Protein AF-0000000071178986 (afdb_homodimer)

InterPro domains:
  IPR000169 Cysteine peptidase, cysteine active site [PS00139] (168-179)
  IPR000668 Peptidase C1A, papain C-terminal [PF00112] (150-367)
  IPR000668 Peptidase C1A, papain C-terminal [PR00705] (168-183)
  IPR000668 Peptidase C1A, papain C-terminal [PR00705] (315-325)
  IPR000668 Peptidase C1A, papain C-terminal [PR00705] (331-337)
  IPR000668 Peptidase C1A, papain C-terminal [SM00645] (150-368)
  IPR013128 Peptidase C1A [PTHR12411] (39-361)
  IPR013201 Cathepsin propeptide inhibitor domain (I29) [PF08246] (41-101)
  IPR013201 Cathepsin propeptide inhibitor domain (I29) [SM00848] (41-101)
  IPR025660 Cysteine peptidase, histidine active site [PS00639] (313-323)
  IPR025661 Cysteine peptidase, asparagine active site [PS00640] (331-350)
  IPR038765 Papain-like cysteine peptidase superfamily [SSF54001] (36-368)
  IPR039417 Papain-like cysteine endopeptidase [cd02248] (151-367)

Sequence (738 aa):
MRKLSSDMVNLMKRLGFLLQICFASLCSTVPLKLRNLETEFMNFKINFNKSYSTVDEEKLRMEIFKQNLMKIEEHNERYRRNETTFEMAMNHFGDYMHHEYHKHVHGYLGRDLLRNAVGGQPAVMAILNASVMTSEPDAPVFLPPANVKIPDEVDWRVLGAVTPVKHQGRCGACWAFSATGALEGQIFRKTGVLKNISEQNLIDCSGNYGNVGCRGGLMTQAFKYVKDNGGVESESAYPYEGGEKRCRYVRNGSVATDSGYMNIKNEDEEHVKAAVATVGPICSAIDAKYDTFHFYSRGVYHEPRCTNNIDLLNHGVLIVGYGTDPKKGDYWIIKNSWGPRWGDKGYMRIARNRDNHCGTATACSFPLVMRKLSSDMVNLMKRLGFLLQICFASLCSTVPLKLRNLETEFMNFKINFNKSYSTVDEEKLRMEIFKQNLMKIEEHNERYRRNETTFEMAMNHFGDYMHHEYHKHVHGYLGRDLLRNAVGGQPAVMAILNASVMTSEPDAPVFLPPANVKIPDEVDWRVLGAVTPVKHQGRCGACWAFSATGALEGQIFRKTGVLKNISEQNLIDCSGNYGNVGCRGGLMTQAFKYVKDNGGVESESAYPYEGGEKRCRYVRNGSVATDSGYMNIKNEDEEHVKAAVATVGPICSAIDAKYDTFHFYSRGVYHEPRCTNNIDLLNHGVLIVGYGTDPKKGDYWIIKNSWGPRWGDKGYMRIARNRDNHCGTATACSFPLV

Foldseek 3Di:
DPVVPPVVVVVVVVVVVVVVVVVVVVVVVVVVVVVVLVVVVVVQCVVLVDDDDDPVLSVLLSVQLVVLVVVQVVVVVCVVVVNFFFHFADDNCSSPDLVLCQQFAFFAAFLVRLLVVLPPPVQLNCLSCCVVVPPVVAFAADDFDPPDDFDQKDFVVVVPQADAAAALPRFNLLLLVQLQRQQQNQVCVVPVDRFAFESLLLLAPLVSLRGPRSNHDHSQSSLVCQAVVVAGAGCVVPPRDNGYDHRDDDNVRGDGGFNHKHWYDFQDLVSVSSCLRPRFKKKFFFQQSDSCNFGTAAGADADPPADQDSRRGTGIWIFGMKHADPPRGIWTKIAGRRALRHYPGRIHTYDDPPSCGRNGRGTMMHTHD/DPVPPPVVVVVVVVVVVVVVVVVVVVVVVVVVVVVVLVVVLVVQCVVLVDDDDDPVLSVLLSVQLVVLVVVQVVVVVCVVVVNFFFHFADDNCSSPDLVLCQQFAFFAAFLVRLLVVLPPPCQLNCLSCCVVVPVVPPFAADDFDPPDDFDQKDFVVVVPQADAAAALGRFNLLLLVQLQRQQQNQVCVVPVDRFAFESLLLLAPLVSLRGPRSNHDHSQSSLVCQAVVVAGAGCVVPPRDNGYDHRDDDNVRGDGGFNHKHWYDFQDLPSVSSCLRPRFKKKFFFQQSDSCNFGTAAGADADPPADQDSNRTTGIWIFGMKHADPPRGIWTKIAGRRALRHYPGRIYTYDDPPSCGRNGRGTMMHTDD

Organism: Bemisia tabaci (NCBI:txid7038)

Nearest PDB structures (foldseek):
  1cs8-assembly1_A  TM=9.562E-01  e=3.236E-44  Homo sapiens
  8a5b-assembly4_D  TM=9.763E-01  e=1.616E-33  Homo sapiens
  3kse-assembly3_C  TM=9.787E-01  e=1.070E-32  Homo sapiens
  6f06-assembly1_A  TM=9.780E-01  e=1.006E-32  Homo sapiens
  3k24-assembly2_B  TM=9.720E-01  e=7.886E-33  Homo sapiens

Solvent-accessible surface area (backbone atoms only — not comparable to full-atom values): 37090 Å² total; per-residue (Å²): 134,66,84,67,54,64,63,52,54,56,52,50,53,52,51,46,52,50,51,52,52,57,56,53,59,62,58,57,58,49,49,57,56,44,58,50,43,55,52,50,48,51,50,46,26,62,74,58,70,57,83,65,95,41,71,66,52,42,53,51,31,47,51,38,26,51,52,46,50,50,52,34,51,54,49,36,51,37,28,76,68,66,71,44,52,36,37,49,42,87,46,86,62,33,56,47,53,76,71,61,48,55,72,22,47,42,3,25,33,30,69,68,53,33,55,61,68,52,48,91,44,59,65,48,39,42,43,39,35,40,55,64,66,37,65,36,84,55,62,26,47,63,71,63,63,40,79,51,65,77,63,82,57,43,52,34,65,80,72,57,37,54,76,79,60,42,63,40,66,66,19,4,35,27,14,35,52,14,37,37,46,17,44,25,9,39,46,13,72,75,68,72,50,69,58,59,55,23,39,34,52,46,36,27,54,21,45,83,52,55,26,50,25,45,77,9,21,43,38,68,34,47,35,49,36,24,30,76,68,64,26,43,38,28,28,86,82,35,55,75,73,61,63,66,53,78,60,76,85,54,79,90,51,43,73,48,61,34,50,34,50,30,36,41,58,65,61,30,56,66,53,47,49,38,40,41,49,26,65,33,36,27,25,21,29,24,38,62,85,47,69,68,61,76,23,27,29,46,56,37,41,79,60,90,84,44,46,48,52,66,82,63,26,29,27,30,26,24,36,38,28,35,36,68,42,95,85,72,41,38,24,35,30,33,42,44,47,70,20,47,75,33,36,52,60,13,25,46,33,35,38,39,94,55,82,42,39,24,11,47,30,32,54,26,33,39,60,32,82,133,71,82,68,55,64,63,53,53,56,52,51,53,51,50,47,51,50,50,52,52,58,54,54,60,61,57,58,57,50,50,57,57,44,59,50,42,55,53,49,48,52,49,47,27,63,74,58,70,56,83,62,96,42,71,66,52,41,52,50,30,47,51,36,27,52,53,48,50,49,52,34,50,54,48,36,50,37,28,77,66,66,71,45,54,36,37,49,42,88,46,87,62,34,56,48,54,75,72,60,50,55,74,21,48,43,2,26,33,30,68,68,52,33,55,60,68,50,48,94,42,58,66,46,41,44,42,39,34,43,53,62,68,35,64,35,84,54,59,25,49,63,70,62,64,40,80,52,64,77,63,82,56,43,52,34,65,81,71,56,36,53,77,80,60,42,64,39,66,67,19,3,36,26,12,35,53,14,36,38,47,17,43,25,9,41,45,15,73,74,69,71,50,69,56,61,54,23,38,34,52,47,35,26,55,22,46,81,52,54,26,48,24,44,77,9,22,44,38,69,34,46,34,49,36,24,30,75,68,64,26,41,38,28,27,87,82,33,54,74,74,61,62,66,52,80,61,78,86,53,80,90,51,42,73,48,62,34,50,36,50,31,35,39,59,65,61,30,58,66,52,46,50,36,40,39,49,25,65,32,36,28,26,22,28,24,38,62,86,47,69,68,62,75,24,26,30,46,55,38,41,79,60,90,85,45,48,47,52,67,81,63,26,29,28,29,26,24,36,39,28,35,35,68,42,97,84,73,42,37,25,35,30,34,42,44,48,69,22,46,73,32,37,52,62,13,24,47,32,35,39,39,93,56,81,42,40,23,11,48,29,33,54,26,34,38,60,31,80

Secondary structure (DSSP, 8-state):
--TTHHHHHHHHHHHHHHHHHHHHHHHSHHHHHHHHHHHHHHHHHHHTT---SSHHHHHHHHHHHHHHHHHHHHHHHHHHTTSSSEEE---TTTT--HHHHHHHH--B--HHHHHHHS-S-HHHHHHHHHHHTTT-S--PBP-PPTTSPPPS-EEHHHHT--PPP-B-TTS--HHHHHHHHHHHHHHHHHHS----B-HHHHHHH-GGGT--GGG-B-HHHHHHHHHHHT-EEBTTTS---SS-------GGGEEE---EEEE--TT-HHHHHHHHHHT--EEEEE---SHHHHTEEEEEE--TT----GGG--EEEEEEEEEEETTTEEEEEEE-SB-TTSTBTTEEEEE-SSSSGGGTTTS-EEEE-/--TTHHHHHHHHHHHHHHHHHHHHHHHTHHHHHHHHHHHHHHHHHHHTT---SSHHHHHHHHHHHHHHHHHHHHHHHHHHTTSSSEEE---TTTT--HHHHHHHH--B--HHHHHHHS-S-HHHHHHHHHHHTTT-S--PBP-PPTTSPPPS-EEHHHHT--PPP-B-TTS--HHHHHHHHHHHHHHHHHHS----B-HHHHHHH-GGGT--GGG-B-HHHHHHHHHHHT-EEBTTTS---SS-------GGGEEE---EEEE--TT-HHHHHHHHHHT--EEEEE---SHHHHTEEEEEE--TT----GGG--EEEEEEEEEEETTTEEEEEEE-SB-TTSTBTTEEEEE-SSSSGGGTTTS-EEEE-

Radius of gyration: 37.8 Å; Cα contacts (8 Å, |Δi|>4): 1598; chains: 2; bounding box: 69×193×64 Å

Structure (mmCIF, N/CA/C/O backbone):
data_AF-0000000071178986-model_v1
#
loop_
_entity.id
_entity.type
_entity.pdbx_description
1 polymer 'Cathepsin L'
#
loop_
_atom_site.group_PDB
_atom_site.id
_atom_site.type_symbol
_atom_site.label_atom_id
_atom_site.label_alt_id
_atom_site.label_comp_id
_atom_site.label_asym_id
_atom_site.label_entity_id
_atom_site.label_seq_id
_atom_site.pdbx_PDB_ins_code
_atom_site.Cartn_x
_atom_site.Cartn_y
_atom_site.Cartn_z
_atom_site.occupancy
_atom_site.B_iso_or_equiv
_atom_site.auth_seq_id
_atom_site.auth_comp_id
_atom_site.auth_asym_id
_atom_site.auth_atom_id
_atom_site.pdbx_PDB_model_num
ATOM 1 N N . MET A 1 1 ? -39.156 92.375 9.094 1 24.36 1 MET A N 1
ATOM 2 C CA . MET A 1 1 ? -37.781 91.875 8.945 1 24.36 1 MET A CA 1
ATOM 3 C C . MET A 1 1 ? -37.125 91.625 10.305 1 24.36 1 MET A C 1
ATOM 5 O O . MET A 1 1 ? -36.031 91.062 10.383 1 24.36 1 MET A O 1
ATOM 9 N N . ARG A 1 2 ? -37.688 92.25 11.398 1 27.06 2 ARG A N 1
ATOM 10 C CA . ARG A 1 2 ? -37 92.312 12.695 1 27.06 2 ARG A CA 1
ATOM 11 C C . ARG A 1 2 ? -37.281 91 13.508 1 27.06 2 ARG A C 1
ATOM 13 O O . ARG A 1 2 ? -36.594 90.75 14.477 1 27.06 2 ARG A O 1
ATOM 20 N N . LYS A 1 3 ? -38.594 90.688 13.5 1 39.19 3 LYS A N 1
ATOM 21 C CA . LYS A 1 3 ? -39.062 89.75 14.5 1 39.19 3 LYS A CA 1
ATOM 22 C C . LYS A 1 3 ? -38.531 88.312 14.211 1 39.19 3 LYS A C 1
ATOM 24 O O . LYS A 1 3 ? -38.938 87.375 14.859 1 39.19 3 LYS A O 1
ATOM 29 N N . LEU A 1 4 ? -37.844 88.188 13.008 1 37.47 4 LEU A N 1
ATOM 30 C CA . LEU A 1 4 ? -37.281 86.875 12.602 1 37.47 4 LEU A CA 1
ATOM 31 C C . LEU A 1 4 ? -36.031 86.562 13.398 1 37.47 4 LEU A C 1
ATOM 33 O O . LEU A 1 4 ? -35.469 85.438 13.258 1 37.47 4 LEU A O 1
ATOM 37 N N . SER A 1 5 ? -35.469 87.625 14.172 1 44.88 5 SER A N 1
ATOM 38 C CA . SER A 1 5 ? -34.062 87.5 14.602 1 44.88 5 SER A CA 1
ATOM 39 C C . SER A 1 5 ? -33.969 86.688 15.891 1 44.88 5 SER A C 1
ATOM 41 O O . SER A 1 5 ? -33.031 85.938 16.062 1 44.88 5 SER A O 1
ATOM 43 N N . SER A 1 6 ? -34.906 86.938 16.844 1 52.75 6 SER A N 1
ATOM 44 C CA . SER A 1 6 ? -34.656 86.438 18.188 1 52.75 6 SER A CA 1
ATOM 45 C C . SER A 1 6 ? -34.906 84.938 18.281 1 52.75 6 SER A C 1
ATOM 47 O O . SER A 1 6 ? -34.219 84.25 19.047 1 52.75 6 SER A O 1
ATOM 49 N N . ASP A 1 7 ? -35.906 84.5 17.469 1 49.94 7 ASP A N 1
ATOM 50 C CA . ASP A 1 7 ? -36.25 83.062 17.578 1 49.94 7 ASP A CA 1
ATOM 51 C C . ASP A 1 7 ? -35.188 82.188 16.938 1 49.94 7 ASP A C 1
ATOM 53 O O . ASP A 1 7 ? -35 81.062 17.344 1 49.94 7 ASP A O 1
ATOM 57 N N . MET A 1 8 ? -34.375 82.688 15.977 1 52.84 8 MET A N 1
ATOM 58 C CA . MET A 1 8 ? -33.344 81.938 15.328 1 52.84 8 MET A CA 1
ATOM 59 C C . MET A 1 8 ? -32.156 81.75 16.25 1 52.84 8 MET A C 1
ATOM 61 O O . MET A 1 8 ? -31.453 80.688 16.188 1 52.84 8 MET A O 1
ATOM 65 N N . VAL A 1 9 ? -31.938 82.75 17.156 1 58.06 9 VAL A N 1
ATOM 66 C CA . VAL A 1 9 ? -30.766 82.688 18.047 1 58.06 9 VAL A CA 1
ATOM 67 C C . VAL A 1 9 ? -31.047 81.625 19.141 1 58.06 9 VAL A C 1
ATOM 69 O O . VAL A 1 9 ? -30.156 80.875 19.516 1 58.06 9 VAL A O 1
ATOM 72 N N . ASN A 1 10 ? -32.344 81.625 19.609 1 55.09 10 ASN A N 1
ATOM 73 C CA . ASN A 1 10 ? -32.625 80.625 20.656 1 55.09 10 ASN A CA 1
ATOM 74 C C . ASN A 1 10 ? -32.656 79.188 20.094 1 55.09 10 ASN A C 1
ATOM 76 O O . ASN A 1 10 ? -32.375 78.25 20.812 1 55.09 10 ASN A O 1
ATOM 80 N N . LEU A 1 11 ? -33 79 18.766 1 57 11 LEU A N 1
ATOM 81 C CA . LEU A 1 11 ? -32.969 77.688 18.141 1 57 11 LEU A CA 1
ATOM 82 C C . LEU A 1 11 ? -31.547 77.188 17.906 1 57 11 LEU A C 1
ATOM 84 O O . LEU A 1 11 ? -31.219 76.062 18.141 1 57 11 LEU A O 1
ATOM 88 N N . MET A 1 12 ? -30.609 78.188 17.656 1 53.31 12 MET A N 1
ATOM 89 C CA . MET A 1 12 ? -29.219 77.75 17.453 1 53.31 12 MET A CA 1
ATOM 90 C C . MET A 1 12 ? -28.547 77.438 18.781 1 53.31 12 MET A C 1
ATOM 92 O O . MET A 1 12 ? -27.641 76.562 18.828 1 53.31 12 MET A O 1
ATOM 96 N N . LYS A 1 13 ? -28.891 78.062 19.922 1 57.28 13 LYS A N 1
ATOM 97 C CA . LYS A 1 13 ? -28.312 77.75 21.203 1 57.28 13 LYS A CA 1
ATOM 98 C C . LYS A 1 13 ? -28.812 76.375 21.688 1 57.28 13 LYS A C 1
ATOM 100 O O . LYS A 1 13 ? -28.062 75.562 22.25 1 57.28 13 LYS A O 1
ATOM 105 N N . ARG A 1 14 ? -30.109 76.062 21.422 1 54.53 14 ARG A N 1
ATOM 106 C CA . ARG A 1 14 ? -30.609 74.75 21.812 1 54.53 14 ARG A CA 1
ATOM 107 C C . ARG A 1 14 ? -30.031 73.625 20.922 1 54.53 14 ARG A C 1
ATOM 109 O O . ARG A 1 14 ? -29.734 72.562 21.406 1 54.53 14 ARG A O 1
ATOM 116 N N . LEU A 1 15 ? -29.766 74 19.641 1 54.06 15 LEU A N 1
ATOM 117 C CA . LEU A 1 15 ? -29.094 73 18.812 1 54.06 15 LEU A CA 1
ATOM 118 C C . LEU A 1 15 ? -27.641 72.875 19.219 1 54.06 15 LEU A C 1
ATOM 120 O O . LEU A 1 15 ? -27.094 71.75 19.172 1 54.06 15 LEU A O 1
ATOM 124 N N . GLY A 1 16 ? -27.062 74 19.766 1 50.38 16 GLY A N 1
ATOM 125 C CA . GLY A 1 16 ? -25.719 73.812 20.266 1 50.38 16 GLY A CA 1
ATOM 126 C C . GLY A 1 16 ? -25.641 73 21.516 1 50.38 16 GLY A C 1
ATOM 127 O O . GLY A 1 16 ? -24.703 72.188 21.672 1 50.38 16 GLY A O 1
ATOM 128 N N . PHE A 1 17 ? -26.688 73.188 22.375 1 52.31 17 PHE A N 1
ATOM 129 C CA . PHE A 1 17 ? -26.672 72.375 23.578 1 52.31 17 PHE A CA 1
ATOM 130 C C . PHE A 1 17 ? -26.984 70.938 23.234 1 52.31 17 PHE A C 1
ATOM 132 O O . PHE A 1 17 ? -26.406 70 23.844 1 52.31 17 PHE A O 1
ATOM 139 N N . LEU A 1 18 ? -27.859 70.688 22.234 1 48.88 18 LEU A N 1
ATOM 140 C CA . LEU A 1 18 ? -28.125 69.312 21.859 1 48.88 18 LEU A CA 1
ATOM 141 C C . LEU A 1 18 ? -26.906 68.688 21.172 1 48.88 18 LEU A C 1
ATOM 143 O O . LEU A 1 18 ? -26.609 67.5 21.375 1 48.88 18 LEU A O 1
ATOM 147 N N . LEU A 1 19 ? -26.125 69.562 20.438 1 46.47 19 LEU A N 1
ATOM 148 C CA . LEU A 1 19 ? -24.938 68.938 19.828 1 46.47 19 LEU A CA 1
ATOM 149 C C . LEU A 1 19 ? -23.859 68.688 20.875 1 46.47 19 LEU A C 1
ATOM 151 O O . LEU A 1 19 ? -23.094 67.75 20.75 1 46.47 19 LEU A O 1
ATOM 155 N N . GLN A 1 20 ? -23.828 69.562 21.953 1 43.97 20 GLN A N 1
ATOM 156 C CA . GLN A 1 20 ? -22.844 69.25 22.984 1 43.97 20 GLN A CA 1
ATOM 157 C C . GLN A 1 20 ? -23.234 68 23.766 1 43.97 20 GLN A C 1
ATOM 159 O O . GLN A 1 20 ? -22.375 67.25 24.25 1 43.97 20 GLN A O 1
ATOM 164 N N . ILE A 1 21 ? -24.531 67.75 23.953 1 44.25 21 ILE A N 1
ATOM 165 C CA . ILE A 1 21 ? -24.906 66.562 24.688 1 44.25 21 ILE A CA 1
ATOM 166 C C . ILE A 1 21 ? -24.672 65.312 23.797 1 44.25 21 ILE A C 1
ATOM 168 O O . ILE A 1 21 ? -24.219 64.312 24.281 1 44.25 21 ILE A O 1
ATOM 172 N N . CYS A 1 22 ? -24.875 65.438 22.484 1 41.38 22 CYS A N 1
ATOM 173 C CA . CYS A 1 22 ? -24.656 64.25 21.672 1 41.38 22 CYS A CA 1
ATOM 174 C C . CYS A 1 22 ? -23.156 63.969 21.547 1 41.38 22 CYS A C 1
ATOM 176 O O . CYS A 1 22 ? -22.766 62.844 21.203 1 41.38 22 CYS A O 1
ATOM 178 N N . PHE A 1 23 ? -22.297 65 21.594 1 41.91 23 PHE A N 1
ATOM 179 C CA . PHE A 1 23 ? -20.875 64.688 21.5 1 41.91 23 PHE A CA 1
ATOM 180 C C . PHE A 1 23 ? -20.359 64.062 22.812 1 41.91 23 PHE A C 1
ATOM 182 O O . PHE A 1 23 ? -19.359 63.375 22.844 1 41.91 23 PHE A O 1
ATOM 189 N N . ALA A 1 24 ? -20.922 64.438 23.969 1 42.88 24 ALA A N 1
ATOM 190 C CA . ALA A 1 24 ? -20.406 63.875 25.219 1 42.88 24 ALA A CA 1
ATOM 191 C C . ALA A 1 24 ? -20.812 62.406 25.359 1 42.88 24 ALA A C 1
ATOM 193 O O . ALA A 1 24 ? -20.156 61.625 26.062 1 42.88 24 ALA A O 1
ATOM 194 N N . SER A 1 25 ? -21.969 61.969 24.844 1 40.41 25 SER A N 1
ATOM 195 C CA . SER A 1 25 ? -22.344 60.594 25.016 1 40.41 25 SER A CA 1
ATOM 196 C C . SER A 1 25 ? -21.484 59.688 24.141 1 40.41 25 SER A C 1
ATOM 198 O O . SER A 1 25 ? -21.422 58.469 24.359 1 40.41 25 SER A O 1
ATOM 200 N N . LEU A 1 26 ? -21.031 60.125 23.016 1 40.5 26 LEU A N 1
ATOM 201 C CA . LEU A 1 26 ? -20.172 59.25 22.219 1 40.5 26 LEU A CA 1
ATOM 202 C C . LEU A 1 26 ? -18.812 59.094 22.891 1 40.5 26 LEU A C 1
ATOM 204 O O . LEU A 1 26 ? -18.094 58.125 22.625 1 40.5 26 LEU A O 1
ATOM 208 N N . CYS A 1 27 ? -18.328 60.031 23.703 1 39.19 27 CYS A N 1
ATOM 209 C CA . CYS A 1 27 ? -17.016 59.906 24.328 1 39.19 27 CYS A CA 1
ATOM 210 C C . CYS A 1 27 ? -17.031 58.906 25.469 1 39.19 27 CYS A C 1
ATOM 212 O O . CYS A 1 27 ? -15.984 58.469 25.922 1 39.19 27 CYS A O 1
ATOM 214 N N . SER A 1 28 ? -18.109 58.719 26.188 1 41.28 28 SER A N 1
ATOM 215 C CA . SER A 1 28 ? -18.094 57.844 27.359 1 41.28 28 SER A CA 1
ATOM 216 C C . SER A 1 28 ? -18.141 56.375 26.953 1 41.28 28 SER A C 1
ATOM 218 O O . SER A 1 28 ? -17.953 55.5 27.781 1 41.28 28 SER A O 1
ATOM 220 N N . THR A 1 29 ? -18.656 56.031 25.859 1 43.34 29 THR A N 1
ATOM 221 C CA . THR A 1 29 ? -18.719 54.656 25.438 1 43.34 29 THR A CA 1
ATOM 222 C C . THR A 1 29 ? -17.344 54.156 25.016 1 43.34 29 THR A C 1
ATOM 224 O O . THR A 1 29 ? -17.078 52.938 25.047 1 43.34 29 THR A O 1
ATOM 227 N N . VAL A 1 30 ? -16.391 54.969 24.703 1 44 30 VAL A N 1
ATOM 228 C CA . VAL A 1 30 ? -15.016 54.594 24.344 1 44 30 VAL A CA 1
ATOM 229 C C . VAL A 1 30 ? -14.273 54.125 25.594 1 44 30 VAL A C 1
ATOM 231 O O . VAL A 1 30 ? -13.531 53.156 25.547 1 44 30 VAL A O 1
ATOM 234 N N . PRO A 1 31 ? -14.438 54.812 26.641 1 48.78 31 PRO A N 1
ATOM 235 C CA . PRO A 1 31 ? -13.656 54.375 27.812 1 48.78 31 PRO A CA 1
ATOM 236 C C . PRO A 1 31 ? -14.039 53 28.312 1 48.78 31 PRO A C 1
ATOM 238 O O . PRO A 1 31 ? -13.188 52.25 28.797 1 48.78 31 PRO A O 1
ATOM 241 N N . LEU A 1 32 ? -15.273 52.75 28.406 1 44.41 32 LEU A N 1
ATOM 242 C CA . LEU A 1 32 ? -15.703 51.438 28.875 1 44.41 32 LEU A CA 1
ATOM 243 C C . LEU A 1 32 ? -15.203 50.344 27.938 1 44.41 32 LEU A C 1
ATOM 245 O O . LEU A 1 32 ? -14.766 49.281 28.391 1 44.41 32 LEU A O 1
ATOM 249 N N . LYS A 1 33 ? -15.258 50.719 26.719 1 52.81 33 LYS A N 1
ATOM 250 C CA . LYS A 1 33 ? -14.75 49.75 25.734 1 52.81 33 LYS A CA 1
ATOM 251 C C . LYS A 1 33 ? -13.234 49.594 25.844 1 52.81 33 LYS A C 1
ATOM 253 O O . LYS A 1 33 ? -12.711 48.5 25.734 1 52.81 33 LYS A O 1
ATOM 258 N N . LEU A 1 34 ? -12.641 50.656 26.219 1 52.84 34 LEU A N 1
ATOM 259 C CA . LEU A 1 34 ? -11.188 50.625 26.391 1 52.84 34 LEU A CA 1
ATOM 260 C C . LEU A 1 34 ? -10.812 49.906 27.703 1 52.84 34 LEU A C 1
ATOM 262 O O . LEU A 1 34 ? -9.859 49.125 27.734 1 52.84 34 LEU A O 1
ATOM 266 N N . ARG A 1 35 ? -11.422 50.406 28.953 1 59.75 35 ARG A N 1
ATOM 267 C CA . ARG A 1 35 ? -11.188 49.719 30.219 1 59.75 35 ARG A CA 1
ATOM 268 C C . ARG A 1 35 ? -11.414 48.219 30.094 1 59.75 35 ARG A C 1
ATOM 270 O O . ARG A 1 35 ? -10.672 47.438 30.672 1 59.75 35 ARG A O 1
ATOM 277 N N . ASN A 1 36 ? -12.227 47.906 29.328 1 81.94 36 ASN A N 1
ATOM 278 C CA . ASN A 1 36 ? -12.555 46.5 29.078 1 81.94 36 ASN A CA 1
ATOM 279 C C . ASN A 1 36 ? -11.484 45.812 28.234 1 81.94 36 ASN A C 1
ATOM 281 O O . ASN A 1 36 ? -11.094 44.688 28.516 1 81.94 36 ASN A O 1
ATOM 285 N N . LEU A 1 37 ? -10.703 46.656 27.547 1 88.12 37 LEU A N 1
ATOM 286 C CA . LEU A 1 37 ? -9.648 46.094 26.703 1 88.12 37 LEU A CA 1
ATOM 287 C C . LEU A 1 37 ? -8.398 45.781 27.516 1 88.12 37 LEU A C 1
ATOM 289 O O . LEU A 1 37 ? -7.762 44.75 27.328 1 88.12 37 LEU A O 1
ATOM 293 N N . GLU A 1 38 ? -8.055 46.719 28.406 1 91.06 38 GLU A N 1
ATOM 294 C CA . GLU A 1 38 ? -6.891 46.531 29.266 1 91.06 38 GLU A CA 1
ATOM 295 C C . GLU A 1 38 ? -7.059 45.281 30.125 1 91.06 38 GLU A C 1
ATOM 297 O O . GLU A 1 38 ? -6.105 44.5 30.312 1 91.06 38 GLU A O 1
ATOM 302 N N . THR A 1 39 ? -8.188 45.156 30.641 1 92.69 39 THR A N 1
ATOM 303 C CA . THR A 1 39 ? -8.469 44 31.453 1 92.69 39 THR A CA 1
ATOM 304 C C . THR A 1 39 ? -8.391 42.719 30.594 1 92.69 39 THR A C 1
ATOM 306 O O . THR A 1 39 ? -7.848 41.719 31.047 1 92.69 39 THR A O 1
ATOM 309 N N . GLU A 1 40 ? -8.953 42.812 29.484 1 93.81 40 GLU A N 1
ATOM 310 C CA . GLU A 1 40 ? -8.906 41.656 28.578 1 93.81 40 GLU A CA 1
ATOM 311 C C . GLU A 1 40 ? -7.465 41.312 28.188 1 93.81 40 GLU A C 1
ATOM 313 O O . GLU A 1 40 ? -7.102 40.156 28.109 1 93.81 40 GLU A O 1
ATOM 318 N N . PHE A 1 41 ? -6.699 42.344 27.938 1 96.12 41 PHE A N 1
ATOM 319 C CA . PHE A 1 41 ? -5.305 42.125 27.562 1 96.12 41 PHE A CA 1
ATOM 320 C C . PHE A 1 41 ? -4.523 41.531 28.75 1 96.12 41 PHE A C 1
ATOM 322 O O . PHE A 1 41 ? -3.672 40.656 28.562 1 96.12 41 PHE A O 1
ATOM 329 N N . MET A 1 42 ? -4.801 42.031 29.938 1 94.88 42 MET A N 1
ATOM 330 C CA . MET A 1 42 ? -4.164 41.469 31.141 1 94.88 42 MET A CA 1
ATOM 331 C C . MET A 1 42 ? -4.52 40 31.297 1 94.88 42 MET A C 1
ATOM 333 O O . MET A 1 42 ? -3.662 39.188 31.641 1 94.88 42 MET A O 1
ATOM 337 N N . ASN A 1 43 ? -5.742 39.688 31.125 1 95 43 ASN A N 1
ATOM 338 C CA . ASN A 1 43 ? -6.168 38.281 31.188 1 95 43 ASN A CA 1
ATOM 339 C C . ASN A 1 43 ? -5.469 37.438 30.125 1 95 43 ASN A C 1
ATOM 341 O O . ASN A 1 43 ? -5.098 36.312 30.375 1 95 43 ASN A O 1
ATOM 345 N N . PHE A 1 44 ? -5.387 38 28.969 1 96.31 44 PHE A N 1
ATOM 346 C CA . PHE A 1 44 ? -4.672 37.344 27.875 1 96.31 44 PHE A CA 1
ATOM 347 C C . PHE A 1 44 ? -3.234 37.031 28.281 1 96.31 44 PHE A C 1
ATOM 349 O O . PHE A 1 44 ? -2.752 35.938 28.062 1 96.31 44 PHE A O 1
ATOM 356 N N . LYS A 1 45 ? -2.529 37.969 28.812 1 96.38 45 LYS A N 1
ATOM 357 C CA . LYS A 1 45 ? -1.144 37.812 29.25 1 96.38 45 LYS A CA 1
ATOM 358 C C . LYS A 1 45 ? -1.026 36.688 30.281 1 96.38 45 LYS A C 1
ATOM 360 O O . LYS A 1 45 ? -0.106 35.875 30.219 1 96.38 45 LYS A O 1
ATOM 365 N N . ILE A 1 46 ? -1.963 36.688 31.156 1 95.31 46 ILE A N 1
ATOM 366 C CA . ILE A 1 46 ? -1.95 35.688 32.219 1 95.31 46 ILE A CA 1
ATOM 367 C C . ILE A 1 46 ? -2.254 34.312 31.641 1 95.31 46 ILE A C 1
ATOM 369 O O . ILE A 1 46 ? -1.539 33.344 31.906 1 95.31 46 ILE A O 1
ATOM 373 N N . ASN A 1 47 ? -3.262 34.281 30.844 1 94.5 47 ASN A N 1
ATOM 374 C CA . ASN A 1 47 ? -3.73 33 30.281 1 94.5 47 ASN A CA 1
ATOM 375 C C . ASN A 1 47 ? -2.676 32.375 29.391 1 94.5 47 ASN A C 1
ATOM 377 O O . ASN A 1 47 ? -2.574 31.141 29.328 1 94.5 47 ASN A O 1
ATOM 381 N N . PHE A 1 48 ? -1.96 33.188 28.672 1 94.19 48 PHE A N 1
ATOM 382 C CA . PHE A 1 48 ? -1.025 32.656 27.703 1 94.19 48 PHE A CA 1
ATOM 383 C C . PHE A 1 48 ? 0.414 32.938 28.094 1 94.19 48 PHE A C 1
ATOM 385 O O . PHE A 1 48 ? 1.324 32.844 27.266 1 94.19 48 PHE A O 1
ATOM 392 N N . ASN A 1 49 ? 0.586 33.406 29.391 1 93 49 ASN A N 1
ATOM 393 C CA . ASN A 1 49 ? 1.897 33.625 29.984 1 93 49 ASN A CA 1
ATOM 394 C C . ASN A 1 49 ? 2.766 34.531 29.109 1 93 49 ASN A C 1
ATOM 396 O O . ASN A 1 49 ? 3.891 34.156 28.766 1 93 49 ASN A O 1
ATOM 400 N N . LYS A 1 50 ? 2.193 35.625 28.781 1 95.06 50 LYS A N 1
ATOM 401 C CA . LYS A 1 50 ? 2.893 36.625 27.953 1 95.06 50 LYS A CA 1
ATOM 402 C C . LYS A 1 50 ? 3.594 37.656 28.812 1 95.06 50 LYS A C 1
ATOM 404 O O . LYS A 1 50 ? 3.051 38.094 29.828 1 95.06 50 LYS A O 1
ATOM 409 N N . SER A 1 51 ? 4.848 37.969 28.469 1 94.5 51 SER A N 1
ATOM 410 C CA . SER A 1 51 ? 5.609 39.062 29.078 1 94.5 51 SER A CA 1
ATOM 411 C C . SER A 1 51 ? 6.402 39.812 28.031 1 94.5 51 SER A C 1
ATOM 413 O O . SER A 1 51 ? 6.754 39.281 26.984 1 94.5 51 SER A O 1
ATOM 415 N N . TYR A 1 52 ? 6.566 41.094 28.359 1 94.94 52 TYR A N 1
ATOM 416 C CA . TYR A 1 52 ? 7.25 41.969 27.406 1 94.94 52 TYR A CA 1
ATOM 417 C C . TYR A 1 52 ? 8.398 42.688 28.078 1 94.94 52 TYR A C 1
ATOM 419 O O . TYR A 1 52 ? 8.312 43.062 29.266 1 94.94 52 TYR A O 1
ATOM 427 N N . SER A 1 53 ? 9.398 42.969 27.328 1 93.94 53 SER A N 1
ATOM 428 C CA . SER A 1 53 ? 10.641 43.5 27.891 1 93.94 53 SER A CA 1
ATOM 429 C C . SER A 1 53 ? 10.508 45 28.219 1 93.94 53 SER A C 1
ATOM 431 O O . SER A 1 53 ? 11.188 45.5 29.125 1 93.94 53 SER A O 1
ATOM 433 N N . THR A 1 54 ? 9.68 45.75 27.375 1 95.69 54 THR A N 1
ATOM 434 C CA . THR A 1 54 ? 9.555 47.188 27.562 1 95.69 54 THR A CA 1
ATOM 435 C C . THR A 1 54 ? 8.086 47.594 27.578 1 95.69 54 THR A C 1
ATOM 437 O O . THR A 1 54 ? 7.223 46.844 27.109 1 95.69 54 THR A O 1
ATOM 440 N N . VAL A 1 55 ? 7.93 48.719 28.094 1 93.56 55 VAL A N 1
ATOM 441 C CA . VAL A 1 55 ? 6.586 49.281 28.141 1 93.56 55 VAL A CA 1
ATOM 442 C C . VAL A 1 55 ? 6.098 49.594 26.734 1 93.56 55 VAL A C 1
ATOM 444 O O . VAL A 1 55 ? 4.918 49.406 26.422 1 93.56 55 VAL A O 1
ATOM 447 N N . ASP A 1 56 ? 7.004 50 25.969 1 94.75 56 ASP A N 1
A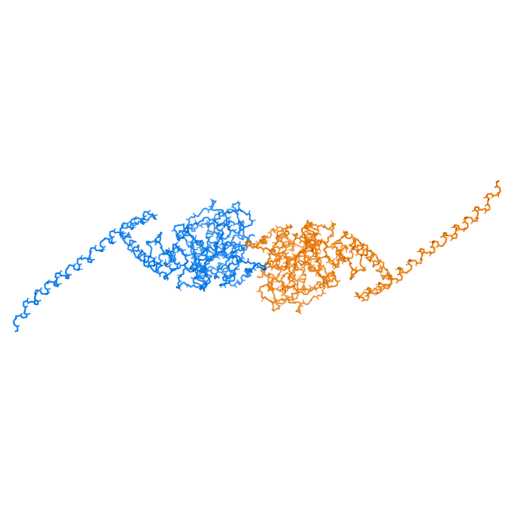TOM 448 C CA . ASP A 1 56 ? 6.664 50.312 24.594 1 94.75 56 ASP A CA 1
ATOM 449 C C . ASP A 1 56 ? 6.238 49.062 23.844 1 94.75 56 ASP A C 1
ATOM 451 O O . ASP A 1 56 ? 5.293 49.094 23.047 1 94.75 56 ASP A O 1
ATOM 455 N N . GLU A 1 57 ? 6.938 48.062 24.094 1 95.25 57 GLU A N 1
ATOM 456 C CA . GLU A 1 57 ? 6.559 46.812 23.484 1 95.25 57 GLU A CA 1
ATOM 457 C C . GLU A 1 57 ? 5.184 46.344 23.953 1 95.25 57 GLU A C 1
ATOM 459 O O . GLU A 1 57 ? 4.379 45.844 23.156 1 95.25 57 GLU A O 1
ATOM 464 N N . GLU A 1 58 ? 4.98 46.438 25.172 1 95.44 58 GLU A N 1
ATOM 465 C CA . GLU A 1 58 ? 3.695 46 25.719 1 95.44 58 GLU A CA 1
ATOM 466 C C . GLU A 1 58 ? 2.545 46.812 25.109 1 95.44 58 GLU A C 1
ATOM 468 O O . GLU A 1 58 ? 1.486 46.25 24.812 1 95.44 58 GLU A O 1
ATOM 473 N N . LYS A 1 59 ? 2.746 48.062 24.984 1 94.69 59 LYS A N 1
ATOM 474 C CA . LYS A 1 59 ? 1.726 48.906 24.375 1 94.69 59 LYS A CA 1
ATOM 475 C C . LYS A 1 59 ? 1.45 48.469 22.922 1 94.69 59 LYS A C 1
ATOM 477 O O . LYS A 1 59 ? 0.298 48.438 22.5 1 94.69 59 LYS A O 1
ATOM 482 N N . LEU A 1 60 ? 2.518 48.219 22.281 1 95.81 60 LEU A N 1
ATOM 483 C CA . LEU A 1 60 ? 2.389 47.781 20.891 1 95.81 60 LEU A CA 1
ATOM 484 C C . LEU A 1 60 ? 1.603 46.469 20.828 1 95.81 60 LEU A C 1
ATOM 486 O O . LEU A 1 60 ? 0.693 46.312 20 1 95.81 60 LEU A O 1
ATOM 490 N N . ARG A 1 61 ? 1.945 45.531 21.641 1 96.69 61 ARG A N 1
ATOM 491 C CA . ARG A 1 61 ? 1.306 44.219 21.656 1 96.69 61 ARG A CA 1
ATOM 492 C C . ARG A 1 61 ? -0.16 44.344 22.062 1 96.69 61 ARG A C 1
ATOM 494 O O . ARG A 1 61 ? -1.003 43.594 21.578 1 96.69 61 ARG A O 1
ATOM 501 N N . MET A 1 62 ? -0.447 45.219 22.891 1 96.31 62 MET A N 1
ATOM 502 C CA . MET A 1 62 ? -1.837 45.438 23.281 1 96.31 62 MET A CA 1
ATOM 503 C C . MET A 1 62 ? -2.654 45.938 22.094 1 96.31 62 MET A C 1
ATOM 505 O O . MET A 1 62 ? -3.807 45.562 21.922 1 96.31 62 MET A O 1
ATOM 509 N N . GLU A 1 63 ? -2.033 46.844 21.406 1 96.06 63 GLU A N 1
ATOM 510 C CA . GLU A 1 63 ? -2.723 47.375 20.219 1 96.06 63 GLU A CA 1
ATOM 511 C C . GLU A 1 63 ? -2.992 46.25 19.219 1 96.06 63 GLU A C 1
ATOM 513 O O . GLU A 1 63 ? -4.066 46.219 18.609 1 96.06 63 GLU A O 1
ATOM 518 N N . ILE A 1 64 ? -1.988 45.469 19.016 1 95.75 64 ILE A N 1
ATOM 519 C CA . ILE A 1 64 ? -2.137 44.344 18.094 1 95.75 64 ILE A CA 1
ATOM 520 C C . ILE A 1 64 ? -3.221 43.375 18.609 1 95.75 64 ILE A C 1
ATOM 522 O O . ILE A 1 64 ? -4.066 42.938 17.844 1 95.75 64 ILE A O 1
ATOM 526 N N . PHE A 1 65 ? -3.195 43.125 19.844 1 96.56 65 PHE A N 1
ATOM 527 C CA . PHE A 1 65 ? -4.215 42.312 20.5 1 96.56 65 PHE A CA 1
ATOM 528 C C . PHE A 1 65 ? -5.605 42.875 20.234 1 96.56 65 PHE A C 1
ATOM 530 O O . PHE A 1 65 ? -6.527 42.125 19.891 1 96.56 65 PHE A O 1
ATOM 537 N N . LYS A 1 66 ? -5.73 44.094 20.438 1 96.12 66 LYS A N 1
ATOM 538 C CA . LYS A 1 66 ? -7.004 44.781 20.203 1 96.12 66 LYS A CA 1
ATOM 539 C C . LYS A 1 66 ? -7.48 44.562 18.766 1 96.12 66 LYS A C 1
ATOM 541 O O . LYS A 1 66 ? -8.656 44.281 18.531 1 96.12 66 LYS A O 1
ATOM 546 N N . GLN A 1 67 ? -6.598 44.75 17.875 1 95.94 67 GLN A N 1
ATOM 547 C CA . GLN A 1 67 ? -6.941 44.594 16.469 1 95.94 67 GLN A CA 1
ATOM 548 C C . GLN A 1 67 ? -7.406 43.156 16.188 1 95.94 67 GLN A C 1
ATOM 550 O O . GLN A 1 67 ? -8.398 42.969 15.484 1 95.94 67 GLN A O 1
ATOM 555 N N . ASN A 1 68 ? -6.676 42.188 16.703 1 95.81 68 ASN A N 1
ATOM 556 C CA . ASN A 1 68 ? -7.035 40.812 16.5 1 95.81 68 ASN A CA 1
ATOM 557 C C . ASN A 1 68 ? -8.367 40.469 17.156 1 95.81 68 ASN A C 1
ATOM 559 O O . ASN A 1 68 ? -9.164 39.688 16.625 1 95.81 68 ASN A O 1
ATOM 563 N N . LEU A 1 69 ? -8.617 41 18.281 1 96.31 69 LEU A N 1
ATOM 564 C CA . LEU A 1 69 ? -9.891 40.812 18.969 1 96.31 69 LEU A CA 1
ATOM 565 C C . LEU A 1 69 ? -11.055 41.344 18.109 1 96.31 69 LEU A C 1
ATOM 567 O O . LEU A 1 69 ? -12.102 40.688 18.031 1 96.31 69 LEU A O 1
ATOM 571 N N . MET A 1 70 ? -10.836 42.469 17.547 1 96.19 70 MET A N 1
ATOM 572 C CA . MET A 1 70 ? -11.867 43.031 16.688 1 96.19 70 MET A CA 1
ATOM 573 C C . MET A 1 70 ? -12.141 42.125 15.492 1 96.19 70 MET A C 1
ATOM 575 O O . MET A 1 70 ? -13.297 41.938 15.109 1 96.19 70 MET A O 1
ATOM 579 N N . LYS A 1 71 ? -11.086 41.656 14.922 1 96.62 71 LYS A N 1
ATOM 580 C CA . LYS A 1 71 ? -11.234 40.719 13.805 1 96.62 71 LYS A CA 1
ATOM 581 C C . LYS A 1 71 ? -12.047 39.5 14.195 1 96.62 71 LYS A C 1
ATOM 583 O O . LYS A 1 71 ? -12.914 39.062 13.445 1 96.62 71 LYS A O 1
ATOM 588 N N . ILE A 1 72 ? -11.75 38.938 15.297 1 97.62 72 ILE A N 1
ATOM 589 C CA . ILE A 1 72 ? -12.422 37.75 15.797 1 97.62 72 ILE A CA 1
ATOM 590 C C . ILE A 1 72 ? -13.898 38.031 16.016 1 97.62 72 ILE A C 1
ATOM 592 O O . ILE A 1 72 ? -14.766 37.281 15.602 1 97.62 72 ILE A O 1
ATOM 596 N N . GLU A 1 73 ? -14.195 39.156 16.625 1 96.56 73 GLU A N 1
ATOM 597 C CA . GLU A 1 73 ? -15.578 39.531 16.906 1 96.56 73 GLU A CA 1
ATOM 598 C C . GLU A 1 73 ? -16.375 39.719 15.617 1 96.56 73 GLU A C 1
ATOM 600 O O . GLU A 1 73 ? -17.516 39.281 15.5 1 96.56 73 GLU A O 1
ATOM 605 N N . GLU A 1 74 ? -15.758 40.438 14.781 1 97.44 74 GLU A N 1
ATOM 606 C CA . GLU A 1 74 ? -16.422 40.688 13.508 1 97.44 74 GLU A CA 1
ATOM 607 C C . GLU A 1 74 ? -16.734 39.375 12.789 1 97.44 74 GLU A C 1
ATOM 609 O O . GLU A 1 74 ? -17.828 39.188 12.266 1 97.44 74 GLU A O 1
ATOM 614 N N . HIS A 1 75 ? -15.75 38.5 12.695 1 97.56 75 HIS A N 1
ATOM 615 C CA . HIS A 1 75 ? -15.945 37.188 12.062 1 97.56 75 HIS A CA 1
ATOM 616 C C . HIS A 1 75 ? -17.062 36.406 12.75 1 97.56 75 HIS A C 1
ATOM 618 O O . HIS A 1 75 ? -17.891 35.781 12.086 1 97.56 75 HIS A O 1
ATOM 624 N N . ASN A 1 76 ? -17.062 36.375 14.008 1 98.19 76 ASN A N 1
ATOM 625 C CA . ASN A 1 76 ? -18.047 35.625 14.766 1 98.19 76 ASN A CA 1
ATOM 626 C C . ASN A 1 76 ? -19.453 36.188 14.602 1 98.19 76 ASN A C 1
ATOM 628 O O . ASN A 1 76 ? -20.438 35.438 14.68 1 98.19 76 ASN A O 1
ATOM 632 N N . GLU A 1 77 ? -19.516 37.469 14.445 1 97.69 77 GLU A N 1
ATOM 633 C CA . GLU A 1 77 ? -20.797 38.062 14.094 1 97.69 77 GLU A CA 1
ATOM 634 C C . GLU A 1 77 ? -21.312 37.5 12.766 1 97.69 77 GLU A C 1
ATOM 636 O O . GLU A 1 77 ? -22.5 37.188 12.633 1 97.69 77 GLU A O 1
ATOM 641 N N . ARG A 1 78 ? -20.453 37.469 11.82 1 97.88 78 ARG A N 1
ATOM 642 C CA . ARG A 1 78 ? -20.812 36.875 10.539 1 97.88 78 ARG A CA 1
ATOM 643 C C . ARG A 1 78 ? -21.234 35.406 10.703 1 97.88 78 ARG A C 1
ATOM 645 O O . ARG A 1 78 ? -22.141 34.938 10.023 1 97.88 78 ARG A O 1
ATOM 652 N N . TYR A 1 79 ? -20.562 34.656 11.562 1 97.38 79 TYR A N 1
ATOM 653 C CA . TYR A 1 79 ? -20.906 33.281 11.844 1 97.38 79 TYR A CA 1
ATOM 654 C C . TYR A 1 79 ? -22.312 33.188 12.422 1 97.38 79 TYR A C 1
ATOM 656 O O . TYR A 1 79 ? -23.094 32.312 12.031 1 97.38 79 TYR A O 1
ATOM 664 N N . ARG A 1 80 ? -22.688 34.062 13.328 1 96.94 80 ARG A N 1
ATOM 665 C CA . ARG A 1 80 ? -24 34.062 13.945 1 96.94 80 ARG A CA 1
ATOM 666 C C . ARG A 1 80 ? -25.094 34.344 12.914 1 96.94 80 ARG A C 1
ATOM 668 O O . ARG A 1 80 ? -26.219 33.906 13.055 1 96.94 80 ARG A O 1
ATOM 675 N N . ARG A 1 81 ? -24.672 35 11.914 1 97.56 81 ARG A N 1
ATOM 676 C CA . ARG A 1 81 ? -25.609 35.312 10.844 1 97.56 81 ARG A CA 1
ATOM 677 C C . ARG A 1 81 ? -25.578 34.25 9.758 1 97.56 81 ARG A C 1
ATOM 679 O O . ARG A 1 81 ? -26.109 34.438 8.664 1 97.56 81 ARG A O 1
ATOM 686 N N . ASN A 1 82 ? -24.828 33.219 9.938 1 95.81 82 ASN A N 1
ATOM 687 C CA . ASN A 1 82 ? -24.719 32.062 9.039 1 95.81 82 ASN A CA 1
ATOM 688 C C . ASN A 1 82 ? -24.016 32.438 7.738 1 95.81 82 ASN A C 1
ATOM 690 O O . ASN A 1 82 ? -24.344 31.906 6.68 1 95.81 82 ASN A O 1
ATOM 694 N N . GLU A 1 83 ? -23.125 33.438 7.871 1 97.12 83 GLU A N 1
ATOM 695 C CA . GLU A 1 83 ? -22.375 33.875 6.699 1 97.12 83 GLU A CA 1
ATOM 696 C C . GLU A 1 83 ? -21.062 33.094 6.578 1 97.12 83 GLU A C 1
ATOM 698 O O . GLU A 1 83 ? -20.438 33.094 5.516 1 97.12 83 GLU A O 1
ATOM 703 N N . THR A 1 84 ? -20.625 32.562 7.59 1 97.19 84 THR A N 1
ATOM 704 C CA . THR A 1 84 ? -19.438 31.719 7.617 1 97.19 84 THR A CA 1
ATOM 705 C C . THR A 1 84 ? -19.719 30.422 8.344 1 97.19 84 THR A C 1
ATOM 707 O O . THR A 1 84 ? -20.766 30.266 8.977 1 97.19 84 THR A O 1
ATOM 710 N N . THR A 1 85 ? -18.844 29.453 8.211 1 98.25 85 THR A N 1
ATOM 711 C CA . THR A 1 85 ? -19.125 28.109 8.703 1 98.25 85 THR A CA 1
ATOM 712 C C . THR A 1 85 ? -18.219 27.766 9.891 1 98.25 85 THR A C 1
ATOM 714 O O . THR A 1 85 ? -18.203 26.625 10.352 1 98.25 85 THR A O 1
ATOM 717 N N . PHE A 1 86 ? -17.484 28.75 10.406 1 98.56 86 PHE A N 1
ATOM 718 C CA . PHE A 1 86 ? -16.609 28.5 11.531 1 98.56 86 PHE A CA 1
ATOM 719 C C . PHE A 1 86 ? -16.484 29.734 12.422 1 98.56 86 PHE A C 1
ATOM 721 O O . PHE A 1 86 ? -16.844 30.828 12.016 1 98.56 86 PHE A O 1
ATOM 728 N N . GLU A 1 87 ? -16.016 29.453 13.641 1 98.5 87 GLU A N 1
ATOM 729 C CA . GLU A 1 87 ? -15.789 30.516 14.617 1 98.5 87 GLU A CA 1
ATOM 730 C C . GLU A 1 87 ? -14.297 30.688 14.906 1 98.5 87 GLU A C 1
ATOM 732 O O . GLU A 1 87 ? -13.508 29.781 14.664 1 98.5 87 GLU A O 1
ATOM 737 N N . MET A 1 88 ? -14.016 31.875 15.367 1 98.56 88 MET A N 1
ATOM 738 C CA . MET A 1 88 ? -12.656 32.188 15.789 1 98.56 88 MET A CA 1
ATOM 739 C C . MET A 1 88 ? -12.602 32.469 17.297 1 98.56 88 MET A C 1
ATOM 741 O O . MET A 1 88 ? -13.625 32.781 17.906 1 98.56 88 MET A O 1
ATOM 745 N N . ALA A 1 89 ? -11.477 32.312 17.828 1 98 89 ALA A N 1
ATOM 746 C CA . ALA A 1 89 ? -11.242 32.625 19.234 1 98 89 ALA A CA 1
ATOM 747 C C . ALA A 1 89 ? -9.805 33.094 19.453 1 98 89 ALA A C 1
ATOM 749 O O . ALA A 1 89 ? -8.906 32.719 18.703 1 98 89 ALA A O 1
ATOM 750 N N . MET A 1 90 ? -9.703 33.938 20.516 1 96.31 90 MET A N 1
ATOM 751 C CA . MET A 1 90 ? -8.367 34.375 20.906 1 96.31 90 MET A CA 1
ATOM 752 C C . MET A 1 90 ? -7.516 33.219 21.391 1 96.31 90 MET A C 1
ATOM 754 O O . MET A 1 90 ? -8.023 32.281 22.031 1 96.31 90 MET A O 1
ATOM 758 N N . ASN A 1 91 ? -6.25 33.219 21.047 1 95.69 91 ASN A N 1
ATOM 759 C CA . ASN A 1 91 ? -5.273 32.25 21.516 1 95.69 91 ASN A CA 1
ATOM 760 C C . ASN A 1 91 ? -3.883 32.875 21.656 1 95.69 91 ASN A C 1
ATOM 762 O O . ASN A 1 91 ? -3.748 34.094 21.766 1 95.69 91 ASN A O 1
ATOM 766 N N . HIS A 1 92 ? -2.906 32.062 21.734 1 93.19 92 HIS A N 1
ATOM 767 C CA . HIS A 1 92 ? -1.567 32.562 22.062 1 93.19 92 HIS A CA 1
ATOM 768 C C . HIS A 1 92 ? -0.994 33.406 20.922 1 93.19 92 HIS A C 1
ATOM 770 O O . HIS A 1 92 ? 0.047 34.031 21.094 1 93.19 92 HIS A O 1
ATOM 776 N N . PHE A 1 93 ? -1.704 33.531 19.766 1 92.81 93 PHE A N 1
ATOM 777 C CA . PHE A 1 93 ? -1.26 34.375 18.656 1 92.81 93 PHE A CA 1
ATOM 778 C C . PHE A 1 93 ? -1.852 35.781 18.766 1 92.81 93 PHE A C 1
ATOM 780 O O . PHE A 1 93 ? -1.621 36.625 17.891 1 92.81 93 PHE A O 1
ATOM 787 N N . GLY A 1 94 ? -2.529 36.031 19.75 1 94.88 94 GLY A N 1
ATOM 788 C CA . GLY A 1 94 ? -3.33 37.25 19.875 1 94.88 94 GLY A CA 1
ATOM 789 C C . GLY A 1 94 ? -2.506 38.531 19.828 1 94.88 94 GLY A C 1
ATOM 790 O O . GLY A 1 94 ? -3.014 39.594 19.469 1 94.88 94 GLY A O 1
ATOM 791 N N . ASP A 1 95 ? -1.273 38.5 20.234 1 94.5 95 ASP A N 1
ATOM 792 C CA . ASP A 1 95 ? -0.438 39.688 20.281 1 94.5 95 ASP A CA 1
ATOM 793 C C . ASP A 1 95 ? 0.542 39.719 19.109 1 94.5 95 ASP A C 1
ATOM 795 O O . ASP A 1 95 ? 1.545 40.438 19.156 1 94.5 95 ASP A O 1
ATOM 799 N N . TYR A 1 96 ? 0.248 38.938 18.062 1 92 96 TYR A N 1
ATOM 800 C CA . TYR A 1 96 ? 1.109 38.906 16.891 1 92 96 TYR A CA 1
ATOM 801 C C . TYR A 1 96 ? 0.418 39.562 15.688 1 92 96 TYR A C 1
ATOM 803 O O . TYR A 1 96 ? -0.792 39.406 15.508 1 92 96 TYR A O 1
ATOM 811 N N . MET A 1 97 ? 1.287 40.188 14.945 1 89.81 97 MET A N 1
ATOM 812 C CA . MET A 1 97 ? 0.837 40.625 13.633 1 89.81 97 MET A CA 1
ATOM 813 C C . MET A 1 97 ? 0.87 39.5 12.633 1 89.81 97 MET A C 1
ATOM 815 O O . MET A 1 97 ? 1.552 38.469 12.852 1 89.81 97 MET A O 1
ATOM 819 N N . HIS A 1 98 ? 0.21 39.688 11.586 1 86.31 98 HIS A N 1
ATOM 820 C CA . HIS A 1 98 ? 0.09 38.688 10.562 1 86.31 98 HIS A CA 1
ATOM 821 C C . HIS A 1 98 ? 1.462 38.188 10.117 1 86.31 98 HIS A C 1
ATOM 823 O O . HIS A 1 98 ? 1.688 36.969 10.031 1 86.31 98 HIS A O 1
ATOM 829 N N . HIS A 1 99 ? 2.371 39.031 9.859 1 82.88 99 HIS A N 1
ATOM 830 C CA . HIS A 1 99 ? 3.666 38.656 9.312 1 82.88 99 HIS A CA 1
ATOM 831 C C . HIS A 1 99 ? 4.535 37.969 10.367 1 82.88 99 HIS A C 1
ATOM 833 O O . HIS A 1 99 ? 5.48 37.25 10.039 1 82.88 99 HIS A O 1
ATOM 839 N N . GLU A 1 100 ? 4.25 38.219 11.625 1 82.12 100 GLU A N 1
ATOM 840 C CA . GLU A 1 100 ? 5.027 37.625 12.703 1 82.12 100 GLU A CA 1
ATOM 841 C C . GLU A 1 100 ? 4.707 36.156 12.859 1 82.12 100 GLU A C 1
ATOM 843 O O . GLU A 1 100 ? 5.566 35.375 13.266 1 82.12 100 GLU A O 1
ATOM 848 N N . TYR A 1 101 ? 3.473 35.781 12.5 1 75.88 101 TYR A N 1
ATOM 849 C CA . TYR A 1 101 ? 3.084 34.375 12.531 1 75.88 101 TYR A CA 1
ATOM 850 C C . TYR A 1 101 ? 3.885 33.562 11.516 1 75.88 101 TYR A C 1
ATOM 852 O O . TYR A 1 101 ? 4.363 32.469 11.828 1 75.88 101 TYR A O 1
ATOM 860 N N . HIS A 1 102 ? 3.936 34.094 10.414 1 72.19 102 HIS A N 1
ATOM 861 C CA . HIS A 1 102 ? 4.43 33.375 9.227 1 72.19 102 HIS A CA 1
ATOM 862 C C . HIS A 1 102 ? 5.906 33.031 9.375 1 72.19 102 HIS A C 1
ATOM 864 O O . HIS A 1 102 ? 6.348 31.984 8.906 1 72.19 102 HIS A O 1
ATOM 870 N N . LYS A 1 103 ? 6.555 33.781 10.023 1 64.81 103 LYS A N 1
ATOM 871 C CA . LYS A 1 103 ? 7.996 33.594 10.148 1 64.81 103 LYS A CA 1
ATOM 872 C C . LYS A 1 103 ? 8.305 32.438 11.102 1 64.81 103 LYS A C 1
ATOM 874 O O . LYS A 1 103 ? 9.336 31.766 10.961 1 64.81 103 LYS A O 1
ATOM 879 N N . HIS A 1 104 ? 7.375 32.125 11.828 1 67.31 104 HIS A N 1
ATOM 880 C CA . HIS A 1 104 ? 7.797 31.25 12.914 1 67.31 104 HIS A CA 1
ATOM 881 C C . HIS A 1 104 ? 7.105 29.891 12.82 1 67.31 104 HIS A C 1
ATOM 883 O O . HIS A 1 104 ? 7.645 28.875 13.289 1 67.31 104 HIS A O 1
ATOM 889 N N . VAL A 1 105 ? 6.047 29.875 12.109 1 71.5 105 VAL A N 1
ATOM 890 C CA . VAL A 1 105 ? 5.309 28.656 12.445 1 71.5 105 VAL A CA 1
ATOM 891 C C . VAL A 1 105 ? 5.082 27.828 11.18 1 71.5 105 VAL A C 1
ATOM 893 O O . VAL A 1 105 ? 4.73 26.656 11.258 1 71.5 105 VAL A O 1
ATOM 896 N N . HIS A 1 106 ? 5.469 28.406 10.117 1 75.44 106 HIS A N 1
ATOM 897 C CA . HIS A 1 106 ? 5.258 27.672 8.875 1 75.44 106 HIS A CA 1
ATOM 898 C C . HIS A 1 106 ? 6.555 27.031 8.383 1 75.44 106 HIS A C 1
ATOM 900 O O . HIS A 1 106 ? 7.551 27.734 8.164 1 75.44 106 HIS A O 1
ATOM 906 N N . GLY A 1 107 ? 6.586 25.719 8.367 1 75.94 107 GLY A N 1
ATOM 907 C CA . GLY A 1 107 ? 7.84 25.047 8.086 1 75.94 107 GLY A CA 1
ATOM 908 C C . GLY A 1 107 ? 7.75 24.109 6.902 1 75.94 107 GLY A C 1
ATOM 909 O O . GLY A 1 107 ? 8.742 23.484 6.523 1 75.94 107 GLY A O 1
ATOM 910 N N . TYR A 1 108 ? 6.551 24.125 6.285 1 81.56 108 TYR A N 1
ATOM 911 C CA . TYR A 1 108 ? 6.484 23.281 5.09 1 81.56 108 TYR A CA 1
ATOM 912 C C . TYR A 1 108 ? 7.082 24 3.887 1 81.56 108 TYR A C 1
ATOM 914 O O . TYR A 1 108 ? 6.727 25.156 3.6 1 81.56 108 TYR A O 1
ATOM 922 N N . LEU A 1 109 ? 7.996 23.422 3.258 1 70.88 109 LEU A N 1
ATOM 923 C CA . LEU A 1 109 ? 8.617 23.953 2.047 1 70.88 109 LEU A CA 1
ATOM 924 C C . LEU A 1 109 ? 8.336 23.047 0.853 1 70.88 109 LEU A C 1
ATOM 926 O O . LEU A 1 109 ? 8.828 21.906 0.792 1 70.88 109 LEU A O 1
ATOM 930 N N . GLY A 1 110 ? 7.375 23.562 -0.002 1 65.06 110 GLY A N 1
ATOM 931 C CA . GLY A 1 110 ? 7.277 22.828 -1.251 1 65.06 110 GLY A CA 1
ATOM 932 C C . GLY A 1 110 ? 8.625 22.578 -1.906 1 65.06 110 GLY A C 1
ATOM 933 O O . GLY A 1 110 ? 9.625 23.188 -1.526 1 65.06 110 GLY A O 1
ATOM 934 N N . ARG A 1 111 ? 8.664 21.797 -2.766 1 55.19 111 ARG A N 1
ATOM 935 C CA . ARG A 1 111 ? 9.906 21.297 -3.355 1 55.19 111 ARG A CA 1
ATOM 936 C C . ARG A 1 111 ? 10.75 22.453 -3.887 1 55.19 111 ARG A C 1
ATOM 938 O O . ARG A 1 111 ? 11.969 22.469 -3.691 1 55.19 111 ARG A O 1
ATOM 945 N N . ASP A 1 112 ? 10.047 23.328 -4.516 1 52.53 112 ASP A N 1
ATOM 946 C CA . ASP A 1 112 ? 10.797 24.422 -5.105 1 52.53 112 ASP A CA 1
ATOM 947 C C . ASP A 1 112 ? 11.383 25.328 -4.023 1 52.53 112 ASP A C 1
ATOM 949 O O . ASP A 1 112 ? 12.531 25.766 -4.121 1 52.53 112 ASP A O 1
ATOM 953 N N . LEU A 1 113 ? 10.641 25.516 -3.072 1 54.28 113 LEU A N 1
ATOM 954 C CA . LEU A 1 113 ? 11.102 26.375 -1.983 1 54.28 113 LEU A CA 1
ATOM 955 C C . LEU A 1 113 ? 12.211 25.688 -1.188 1 54.28 113 LEU A C 1
ATOM 957 O O . LEU A 1 113 ? 13.141 26.344 -0.72 1 54.28 113 LEU A O 1
ATOM 961 N N . LEU A 1 114 ? 12.023 24.453 -1.122 1 59.34 114 LEU A N 1
ATOM 962 C CA . LEU A 1 114 ? 13.047 23.719 -0.394 1 59.34 114 LEU A CA 1
ATOM 963 C C . LEU A 1 114 ? 14.383 23.781 -1.127 1 59.34 114 LEU A C 1
ATOM 965 O O . LEU A 1 114 ? 15.438 23.922 -0.499 1 59.34 114 LEU A O 1
ATOM 969 N N . ARG A 1 115 ? 14.328 23.672 -2.451 1 57.25 115 ARG A N 1
ATOM 970 C CA . ARG A 1 115 ? 15.531 23.797 -3.266 1 57.25 115 ARG A CA 1
ATOM 971 C C . ARG A 1 115 ? 16.219 25.125 -3.035 1 57.25 115 ARG A C 1
ATOM 973 O O . ARG A 1 115 ? 17.453 25.188 -2.949 1 57.25 115 ARG A O 1
ATOM 980 N N . ASN A 1 116 ? 15.414 26.156 -2.898 1 50.47 116 ASN A N 1
ATOM 981 C CA . ASN A 1 116 ? 15.961 27.484 -2.688 1 50.47 116 ASN A CA 1
ATOM 982 C C . ASN A 1 116 ? 16.531 27.641 -1.281 1 50.47 116 ASN A C 1
ATOM 984 O O . ASN A 1 116 ? 17.531 28.344 -1.085 1 50.47 116 ASN A O 1
ATOM 988 N N . ALA A 1 117 ? 15.859 27.016 -0.424 1 51.41 117 ALA A N 1
ATOM 989 C CA . ALA A 1 117 ? 16.281 27.125 0.97 1 51.41 117 ALA A CA 1
ATOM 990 C C . ALA A 1 117 ? 17.625 26.438 1.19 1 51.41 117 ALA A C 1
ATOM 992 O O . ALA A 1 117 ? 18.422 26.859 2.035 1 51.41 117 ALA A O 1
ATOM 993 N N . VAL A 1 118 ? 17.75 25.219 0.456 1 53.94 118 VAL A N 1
ATOM 994 C CA . VAL A 1 118 ? 19 24.484 0.648 1 53.94 118 VAL A CA 1
ATOM 995 C C . VAL A 1 118 ? 20.094 25.078 -0.223 1 53.94 118 VAL A C 1
ATOM 997 O O . VAL A 1 118 ? 20.031 25 -1.453 1 53.94 118 VAL A O 1
ATOM 1000 N N . GLY A 1 119 ? 20.297 26.203 -0.332 1 50.22 119 GLY A N 1
ATOM 1001 C CA . GLY A 1 119 ? 21.328 26.906 -1.086 1 50.22 119 GLY A CA 1
ATOM 1002 C C . GLY A 1 119 ? 22.156 25.984 -1.963 1 50.22 119 GLY A C 1
ATOM 1003 O O . GLY A 1 119 ? 21.984 24.766 -1.938 1 50.22 119 GLY A O 1
ATOM 1004 N N . GLY A 1 120 ? 23.234 26.359 -2.832 1 48.22 120 GLY A N 1
ATOM 1005 C CA . GLY A 1 120 ? 24.312 25.906 -3.689 1 48.22 120 GLY A CA 1
ATOM 1006 C C . GLY A 1 120 ? 25.031 24.688 -3.146 1 48.22 120 GLY A C 1
ATOM 1007 O O . GLY A 1 120 ? 26.156 24.391 -3.553 1 48.22 120 GLY A O 1
ATOM 1008 N N . GLN A 1 121 ? 24.375 24.25 -2.102 1 45.31 121 GLN A N 1
ATOM 1009 C CA . GLN A 1 121 ? 25.219 23.125 -1.68 1 45.31 121 GLN A CA 1
ATOM 1010 C C . GLN A 1 121 ? 25.031 21.922 -2.592 1 45.31 121 GLN A C 1
ATOM 1012 O O . GLN A 1 121 ? 23.938 21.359 -2.658 1 45.31 121 GLN A O 1
ATOM 1017 N N . PRO A 1 122 ? 25.953 21.703 -3.312 1 47.78 122 PRO A N 1
ATOM 1018 C CA . PRO A 1 122 ? 25.891 20.719 -4.391 1 47.78 122 PRO A CA 1
ATOM 1019 C C . PRO A 1 122 ? 25.375 19.359 -3.922 1 47.78 122 PRO A C 1
ATOM 1021 O O . PRO A 1 122 ? 24.578 18.719 -4.621 1 47.78 122 PRO A O 1
ATOM 1024 N N . ALA A 1 123 ? 25.734 19.062 -2.717 1 49.69 123 ALA A N 1
ATOM 1025 C CA . ALA A 1 123 ? 25.344 17.703 -2.312 1 49.69 123 ALA A CA 1
ATOM 1026 C C . ALA A 1 123 ? 23.844 17.625 -2.055 1 49.69 123 ALA A C 1
ATOM 1028 O O . ALA A 1 123 ? 23.188 16.656 -2.463 1 49.69 123 ALA A O 1
ATOM 1029 N N . VAL A 1 124 ? 23.391 18.625 -1.271 1 49.94 124 VAL A N 1
ATOM 1030 C CA . VAL A 1 124 ? 21.969 18.641 -0.963 1 49.94 124 VAL A CA 1
ATOM 1031 C C . VAL A 1 124 ? 21.172 18.875 -2.24 1 49.94 124 VAL A C 1
ATOM 1033 O O . VAL A 1 124 ? 20.125 18.234 -2.449 1 49.94 124 VAL A O 1
ATOM 1036 N N . MET A 1 125 ? 21.719 19.75 -2.998 1 51.66 125 MET A N 1
ATOM 1037 C CA . MET A 1 125 ? 21.078 19.984 -4.289 1 51.66 125 MET A CA 1
ATOM 1038 C C . MET A 1 125 ? 21.047 18.703 -5.113 1 51.66 125 MET A C 1
ATOM 1040 O O . MET A 1 125 ? 20.062 18.422 -5.793 1 51.66 125 MET A O 1
ATOM 1044 N N . ALA A 1 126 ? 22.188 18.062 -5.043 1 49.38 126 ALA A N 1
ATOM 1045 C CA . ALA A 1 126 ? 22.234 16.781 -5.754 1 49.38 126 ALA A CA 1
ATOM 1046 C C . ALA A 1 126 ? 21.188 15.82 -5.227 1 49.38 126 ALA A C 1
ATOM 1048 O O . ALA A 1 126 ? 20.531 15.125 -6.008 1 49.38 126 ALA A O 1
ATOM 1049 N N . ILE A 1 127 ? 21.109 15.898 -3.91 1 47.94 127 ILE A N 1
ATOM 1050 C CA . ILE A 1 127 ? 20.109 15.031 -3.299 1 47.94 127 ILE A CA 1
ATOM 1051 C C . ILE A 1 127 ? 18.703 15.5 -3.688 1 47.94 127 ILE A C 1
ATOM 1053 O O . ILE A 1 127 ? 17.844 14.68 -4.039 1 47.94 127 ILE A O 1
ATOM 1057 N N . LEU A 1 128 ? 18.594 16.812 -3.574 1 51.06 128 LEU A N 1
ATOM 1058 C CA . LEU A 1 128 ? 17.297 17.375 -3.945 1 51.06 128 LEU A CA 1
ATOM 1059 C C . LEU A 1 128 ? 17.016 17.156 -5.434 1 51.06 128 LEU A C 1
ATOM 1061 O O . LEU A 1 128 ? 15.891 16.859 -5.82 1 51.06 128 LEU A O 1
ATOM 1065 N N . ASN A 1 129 ? 18.109 17.594 -6.156 1 46.94 129 ASN A N 1
ATOM 1066 C CA . ASN A 1 129 ? 17.984 17.344 -7.59 1 46.94 129 ASN A CA 1
ATOM 1067 C C . ASN A 1 129 ? 17.766 15.867 -7.887 1 46.94 129 ASN A C 1
ATOM 1069 O O . ASN A 1 129 ? 17 15.508 -8.781 1 46.94 129 ASN A O 1
ATOM 1073 N N . ALA A 1 130 ? 18.656 15.203 -7.215 1 43.06 130 ALA A N 1
ATOM 1074 C CA . ALA A 1 130 ? 18.469 13.758 -7.324 1 43.06 130 ALA A CA 1
ATOM 1075 C C . ALA A 1 130 ? 17.094 13.352 -6.82 1 43.06 130 ALA A C 1
ATOM 1077 O O . ALA A 1 130 ? 16.453 12.461 -7.391 1 43.06 130 ALA A O 1
ATOM 1078 N N . SER A 1 131 ? 16.828 13.945 -5.719 1 39.97 131 SER A N 1
ATOM 1079 C CA . SER A 1 131 ? 15.477 13.734 -5.188 1 39.97 131 SER A CA 1
ATOM 1080 C C . SER A 1 131 ? 14.43 14.414 -6.059 1 39.97 131 SER A C 1
ATOM 1082 O O . SER A 1 131 ? 13.328 13.883 -6.234 1 39.97 131 SER A O 1
ATOM 1084 N N . VAL A 1 132 ? 14.633 15.719 -6.508 1 34.91 132 VAL A N 1
ATOM 1085 C CA . VAL A 1 132 ? 13.742 16.484 -7.375 1 34.91 132 VAL A CA 1
ATOM 1086 C C . VAL A 1 132 ? 13.875 15.992 -8.812 1 34.91 132 VAL A C 1
ATOM 1088 O O . VAL A 1 132 ? 12.883 15.914 -9.547 1 34.91 132 VAL A O 1
ATOM 1091 N N . MET A 1 133 ? 15.172 16.281 -9.477 1 31.64 133 MET A N 1
ATOM 1092 C CA . MET A 1 133 ? 15.383 15.914 -10.875 1 31.64 133 MET A CA 1
ATOM 1093 C C . MET A 1 133 ? 15.047 14.445 -11.117 1 31.64 133 MET A C 1
ATOM 1095 O O . MET A 1 133 ? 14.898 14.016 -12.258 1 31.64 133 MET A O 1
ATOM 1099 N N . THR A 1 134 ? 16.078 13.68 -10.453 1 31.8 134 THR A N 1
ATOM 1100 C CA . THR A 1 134 ? 15.672 12.297 -10.703 1 31.8 134 THR A CA 1
ATOM 1101 C C . THR A 1 134 ? 14.219 12.078 -10.297 1 31.8 134 THR A C 1
ATOM 1103 O O . THR A 1 134 ? 13.789 12.508 -9.227 1 31.8 134 THR A O 1
ATOM 1106 N N . SER A 1 135 ? 13.414 12.289 -11.047 1 32.78 135 SER A N 1
ATOM 1107 C CA . SER A 1 135 ? 12.234 11.453 -10.859 1 32.78 135 SER A CA 1
ATOM 1108 C C . SER A 1 135 ? 12.508 10.32 -9.867 1 32.78 135 SER A C 1
ATOM 1110 O O . SER A 1 135 ? 13.172 9.344 -10.211 1 32.78 135 SER A O 1
ATOM 1112 N N . GLU A 1 136 ? 13.422 10.594 -8.82 1 38.78 136 GLU A N 1
ATOM 1113 C CA . GLU A 1 136 ? 13.516 9.445 -7.926 1 38.78 136 GLU A CA 1
ATOM 1114 C C . GLU A 1 136 ? 12.547 8.344 -8.336 1 38.78 136 GLU A C 1
ATOM 1116 O O . GLU A 1 136 ? 11.422 8.625 -8.758 1 38.78 136 GLU A O 1
ATOM 1121 N N . PRO A 1 137 ? 13.125 7.398 -8.828 1 47.78 137 PRO A N 1
ATOM 1122 C CA . PRO A 1 137 ? 12.156 6.328 -9.078 1 47.78 137 PRO A CA 1
ATOM 1123 C C . PRO A 1 137 ? 10.93 6.418 -8.172 1 47.78 137 PRO A C 1
ATOM 1125 O O . PRO A 1 137 ? 11.07 6.59 -6.961 1 47.78 137 PRO A O 1
ATOM 1128 N N . ASP A 1 138 ? 9.781 7.117 -8.742 1 61.91 138 ASP A N 1
ATOM 1129 C CA . ASP A 1 138 ? 8.438 7.539 -8.352 1 61.91 138 ASP A CA 1
ATOM 1130 C C . ASP A 1 138 ? 7.918 6.691 -7.188 1 61.91 138 ASP A C 1
ATOM 1132 O O . ASP A 1 138 ? 7.992 5.461 -7.23 1 61.91 138 ASP A O 1
ATOM 1136 N N . ALA A 1 139 ? 8.188 7.305 -5.867 1 79.94 139 ALA A N 1
ATOM 1137 C CA . ALA A 1 139 ? 7.391 6.656 -4.832 1 79.94 139 ALA A CA 1
ATOM 1138 C C . ALA A 1 139 ? 6.082 6.117 -5.406 1 79.94 139 ALA A C 1
ATOM 1140 O O . ALA A 1 139 ? 5.5 6.723 -6.312 1 79.94 139 ALA A O 1
ATOM 1141 N N . PRO A 1 140 ? 5.918 4.926 -5.004 1 88.75 140 PRO A N 1
ATOM 1142 C CA . PRO A 1 140 ? 4.629 4.402 -5.469 1 88.75 140 PRO A CA 1
ATOM 1143 C C . PRO A 1 140 ? 3.457 5.309 -5.102 1 88.75 140 PRO A C 1
ATOM 1145 O O . PRO A 1 140 ? 3.568 6.125 -4.184 1 88.75 140 PRO A O 1
ATOM 1148 N N . VAL A 1 141 ? 2.498 5.25 -5.898 1 91.5 141 VAL A N 1
ATOM 1149 C CA . VAL A 1 141 ? 1.283 6.023 -5.66 1 91.5 141 VAL A CA 1
ATOM 1150 C C . VAL A 1 141 ? 0.193 5.113 -5.102 1 91.5 141 VAL A C 1
ATOM 1152 O O . VAL A 1 141 ? -0.029 4.016 -5.609 1 91.5 141 VAL A O 1
ATOM 1155 N N . PHE A 1 142 ? -0.391 5.574 -4.094 1 95.81 142 PHE A N 1
ATOM 1156 C CA . PHE A 1 142 ? -1.465 4.844 -3.43 1 95.81 142 PHE A CA 1
ATOM 1157 C C . PHE A 1 142 ? -2.635 4.621 -4.379 1 95.81 142 PHE A C 1
ATOM 1159 O O . PHE A 1 142 ? -3.068 5.547 -5.066 1 95.81 142 PHE A O 1
ATOM 1166 N N . LEU A 1 143 ? -3.121 3.438 -4.457 1 95.38 143 LEU A N 1
ATOM 1167 C CA . LEU A 1 143 ? -4.379 3.109 -5.117 1 95.38 143 LEU A CA 1
ATOM 1168 C C . LEU A 1 143 ? -5.438 2.703 -4.098 1 95.38 143 LEU A C 1
ATOM 1170 O O . LEU A 1 143 ? -5.184 1.855 -3.238 1 95.38 143 LEU A O 1
ATOM 1174 N N . PRO A 1 144 ? -6.605 3.291 -4.148 1 97.38 144 PRO A N 1
ATOM 1175 C CA . PRO A 1 144 ? -7.668 2.879 -3.227 1 97.38 144 PRO A CA 1
ATOM 1176 C C . PRO 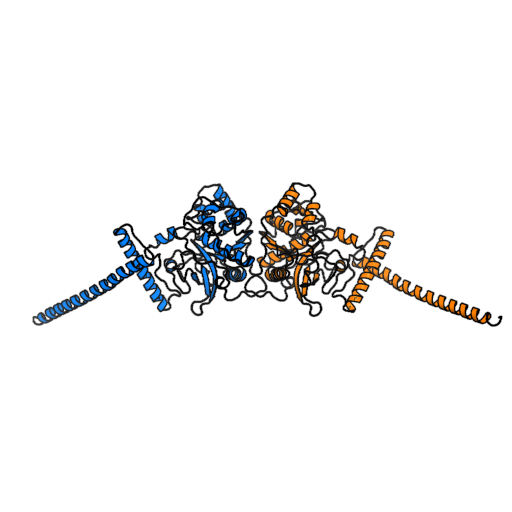A 1 144 ? -7.973 1.386 -3.309 1 97.38 144 PRO A C 1
ATOM 1178 O O . PRO A 1 144 ? -7.922 0.8 -4.395 1 97.38 144 PRO A O 1
ATOM 1181 N N . PRO A 1 145 ? -8.266 0.8 -2.146 1 98.19 145 PRO A N 1
ATOM 1182 C CA . PRO A 1 145 ? -8.633 -0.619 -2.182 1 98.19 145 PRO A CA 1
ATOM 1183 C C . PRO A 1 145 ? -9.836 -0.897 -3.084 1 98.19 145 PRO A C 1
ATOM 1185 O O . PRO A 1 145 ? -10.82 -0.163 -3.045 1 98.19 145 PRO A O 1
ATOM 1188 N N . ALA A 1 146 ? -9.68 -1.928 -3.885 1 97.5 146 ALA A N 1
ATOM 1189 C CA . ALA A 1 146 ? -10.758 -2.348 -4.781 1 97.5 146 ALA A CA 1
ATOM 1190 C C . ALA A 1 146 ? -11.781 -3.193 -4.039 1 97.5 146 ALA A C 1
ATOM 1192 O O . ALA A 1 146 ? -11.484 -3.764 -2.986 1 97.5 146 ALA A O 1
ATOM 1193 N N . ASN A 1 147 ? -13.039 -3.201 -4.512 1 97.56 147 ASN A N 1
ATOM 1194 C CA . ASN A 1 147 ? -14.102 -4.125 -4.145 1 97.56 147 ASN A CA 1
ATOM 1195 C C . ASN A 1 147 ? -14.586 -3.885 -2.717 1 97.56 147 ASN A C 1
ATOM 1197 O O . ASN A 1 147 ? -15.07 -4.805 -2.055 1 97.56 147 ASN A O 1
ATOM 1201 N N . VAL A 1 148 ? -14.336 -2.717 -2.191 1 98.12 148 VAL A N 1
ATOM 1202 C CA . VAL A 1 148 ? -14.828 -2.377 -0.864 1 98.12 148 VAL A CA 1
ATOM 1203 C C . VAL A 1 148 ? -15.547 -1.026 -0.911 1 98.12 148 VAL A C 1
ATOM 1205 O O . VAL A 1 148 ? -15.328 -0.237 -1.834 1 98.12 148 VAL A O 1
ATOM 1208 N N . LYS A 1 149 ? -16.344 -0.825 0.084 1 98 149 LYS A N 1
ATOM 1209 C CA . LYS A 1 149 ? -16.969 0.479 0.26 1 98 149 LYS A CA 1
ATOM 1210 C C . LYS A 1 149 ? -16.266 1.293 1.34 1 98 149 LYS A C 1
ATOM 1212 O O . LYS A 1 149 ? -16.156 0.853 2.486 1 98 149 LYS A O 1
ATOM 1217 N N . ILE A 1 150 ? -15.82 2.447 0.97 1 98.44 150 ILE A N 1
ATOM 1218 C CA . ILE A 1 150 ? -15.164 3.35 1.913 1 98.44 150 ILE A CA 1
ATOM 1219 C C . ILE A 1 150 ? -16.203 3.963 2.846 1 98.44 150 ILE A C 1
ATOM 1221 O O . ILE A 1 150 ? -17.266 4.418 2.396 1 98.44 150 ILE A O 1
ATOM 1225 N N . PRO A 1 151 ? -15.969 3.945 4.113 1 98.62 151 PRO A N 1
ATOM 1226 C CA . PRO A 1 151 ? -16.969 4.484 5.039 1 98.62 151 PRO A CA 1
ATOM 1227 C C . PRO A 1 151 ? -17.172 5.988 4.871 1 98.62 151 PRO A C 1
ATOM 1229 O O . PRO A 1 151 ? -16.281 6.688 4.379 1 98.62 151 PRO A O 1
ATOM 1232 N N . ASP A 1 152 ? -18.297 6.402 5.406 1 98.12 152 ASP A N 1
ATOM 1233 C CA . ASP A 1 152 ? -18.656 7.809 5.273 1 98.12 152 ASP A CA 1
ATOM 1234 C C . ASP A 1 152 ? -17.938 8.672 6.301 1 98.12 152 ASP A C 1
ATOM 1236 O O . ASP A 1 152 ? -17.828 9.891 6.137 1 98.12 152 ASP A O 1
ATOM 1240 N N . GLU A 1 153 ? -17.531 8.062 7.367 1 98.62 153 GLU A N 1
ATOM 1241 C CA . GLU A 1 153 ? -16.797 8.781 8.406 1 98.62 153 GLU A CA 1
ATOM 1242 C C . GLU A 1 153 ? -15.75 7.898 9.062 1 98.62 153 GLU A C 1
ATOM 1244 O O . GLU A 1 153 ? -15.945 6.688 9.195 1 98.62 153 GLU A O 1
ATOM 1249 N N . VAL A 1 154 ? -14.68 8.492 9.383 1 98.81 154 VAL A N 1
ATOM 1250 C CA . VAL A 1 154 ? -13.594 7.84 10.117 1 98.81 154 VAL A CA 1
ATOM 1251 C C . VAL A 1 154 ? -12.922 8.844 11.047 1 98.81 154 VAL A C 1
ATOM 1253 O O . VAL A 1 154 ? -12.812 10.031 10.719 1 98.81 154 VAL A O 1
ATOM 1256 N N . ASP A 1 155 ? -12.508 8.414 12.258 1 98.88 155 ASP A N 1
ATOM 1257 C CA . ASP A 1 155 ? -11.766 9.211 13.227 1 98.88 155 ASP A CA 1
ATOM 1258 C C . ASP A 1 155 ? -10.703 8.367 13.93 1 98.88 155 ASP A C 1
ATOM 1260 O O . ASP A 1 155 ? -11.023 7.59 14.836 1 98.88 155 ASP A O 1
ATOM 1264 N N . TRP A 1 156 ? -9.523 8.5 13.547 1 98.88 156 TRP A N 1
ATOM 1265 C CA . TRP A 1 156 ? -8.438 7.668 14.062 1 98.88 156 TRP A CA 1
ATOM 1266 C C . TRP A 1 156 ? -8.102 8.039 15.5 1 98.88 156 TRP A C 1
ATOM 1268 O O . TRP A 1 156 ? -7.406 7.293 16.203 1 98.88 156 TRP A O 1
ATOM 1278 N N . ARG A 1 157 ? -8.523 9.227 15.93 1 98.5 157 ARG A N 1
ATOM 1279 C CA . ARG A 1 157 ? -8.383 9.539 17.344 1 98.5 157 ARG A CA 1
ATOM 1280 C C . ARG A 1 157 ? -9.133 8.531 18.219 1 98.5 157 ARG A C 1
ATOM 1282 O O . ARG A 1 157 ? -8.617 8.078 19.234 1 98.5 157 ARG A O 1
ATOM 1289 N N . VAL A 1 158 ? -10.297 8.227 17.75 1 97.69 158 VAL A N 1
ATOM 1290 C CA . VAL A 1 158 ? -11.156 7.285 18.453 1 97.69 158 VAL A CA 1
ATOM 1291 C C . VAL A 1 158 ? -10.609 5.867 18.297 1 97.69 158 VAL A C 1
ATOM 1293 O O . VAL A 1 158 ? -10.711 5.051 19.219 1 97.69 158 VAL A O 1
ATOM 1296 N N . LEU A 1 159 ? -9.922 5.605 17.266 1 97.94 159 LEU A N 1
ATOM 1297 C CA . LEU A 1 159 ? -9.422 4.27 16.953 1 97.94 159 LEU A CA 1
ATOM 1298 C C . LEU A 1 159 ? -8.055 4.035 17.578 1 97.94 159 LEU A C 1
ATOM 1300 O O . LEU A 1 159 ? -7.504 2.938 17.484 1 97.94 159 LEU A O 1
ATOM 1304 N N . GLY A 1 160 ? -7.422 5.078 18.109 1 98 160 GLY A N 1
ATOM 1305 C CA . GLY A 1 160 ? -6.254 4.898 18.969 1 98 160 GLY A CA 1
ATOM 1306 C C . GLY A 1 160 ? -4.945 5.109 18.219 1 98 160 GLY A C 1
ATOM 1307 O O . GLY A 1 160 ? -3.873 4.801 18.75 1 98 160 GLY A O 1
ATOM 1308 N N . ALA A 1 161 ? -5.008 5.688 17.016 1 98.62 161 ALA A N 1
ATOM 1309 C CA . ALA A 1 161 ? -3.814 5.734 16.172 1 98.62 161 ALA A CA 1
ATOM 1310 C C . ALA A 1 161 ? -3.184 7.125 16.203 1 98.62 161 ALA A C 1
ATOM 1312 O O . ALA A 1 161 ? -2.359 7.453 15.344 1 98.62 161 ALA A O 1
ATOM 1313 N N . VAL A 1 162 ? -3.584 7.996 17.109 1 98.88 162 VAL A N 1
ATOM 1314 C CA . VAL A 1 162 ? -3.121 9.383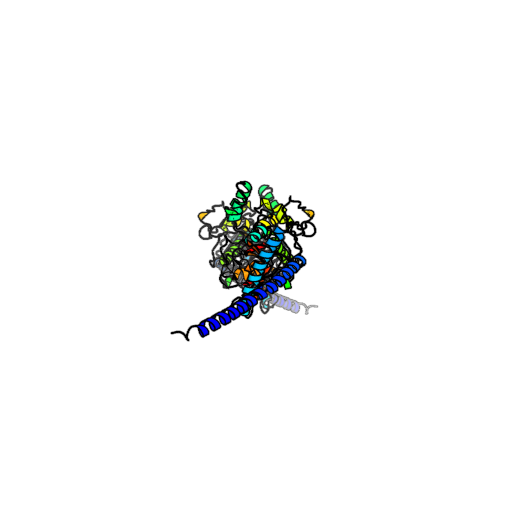 17.109 1 98.88 162 VAL A CA 1
ATOM 1315 C C . VAL A 1 162 ? -2.611 9.758 18.5 1 98.88 162 VAL A C 1
ATOM 1317 O O . VAL A 1 162 ? -3.328 9.609 19.484 1 98.88 162 VAL A O 1
ATOM 1320 N N . THR A 1 163 ? -1.416 10.195 18.594 1 98.5 163 THR A N 1
ATOM 1321 C CA . THR A 1 163 ? -0.863 10.688 19.844 1 98.5 163 THR A CA 1
ATOM 1322 C C . THR A 1 163 ? -1.44 12.062 20.188 1 98.5 163 THR A C 1
ATOM 1324 O O . THR A 1 163 ? -2.066 12.703 19.359 1 98.5 163 THR A O 1
ATOM 1327 N N . PRO A 1 164 ? -1.237 12.492 21.375 1 97.62 164 PRO A N 1
ATOM 1328 C CA . PRO A 1 164 ? -1.768 13.805 21.766 1 97.62 164 PRO A CA 1
ATOM 1329 C C . PRO A 1 164 ? -1.188 14.945 20.938 1 97.62 164 PRO A C 1
ATOM 1331 O O . PRO A 1 164 ? -0.113 14.805 20.344 1 97.62 164 PRO A O 1
ATOM 1334 N N . VAL A 1 165 ? -1.941 16.016 20.938 1 98.31 165 VAL A N 1
ATOM 1335 C CA . VAL A 1 165 ? -1.501 17.219 20.234 1 98.31 165 VAL A CA 1
ATOM 1336 C C . VAL A 1 165 ? -0.245 17.781 20.891 1 98.31 165 VAL A C 1
ATOM 1338 O O . VAL A 1 165 ? -0.191 17.906 22.125 1 98.31 165 VAL A O 1
ATOM 1341 N N . LYS A 1 166 ? 0.71 18.078 20.062 1 96.19 166 LYS A N 1
ATOM 1342 C CA . LYS A 1 166 ? 1.982 18.641 20.516 1 96.19 166 LYS A CA 1
ATOM 1343 C C . LYS A 1 166 ? 2.121 20.094 20.078 1 96.19 166 LYS A C 1
ATOM 1345 O O . LYS A 1 166 ? 1.171 20.688 19.562 1 96.19 166 LYS A O 1
ATOM 1350 N N . HIS A 1 167 ? 3.279 20.688 20.484 1 94.88 167 HIS A N 1
ATOM 1351 C CA . HIS A 1 167 ? 3.465 22.109 20.25 1 94.88 167 HIS A CA 1
ATOM 1352 C C . HIS A 1 167 ? 4.836 22.391 19.641 1 94.88 167 HIS A C 1
ATOM 1354 O O . HIS A 1 167 ? 5.855 22.312 20.328 1 94.88 167 HIS A O 1
ATOM 1360 N N . GLN A 1 168 ? 4.867 22.859 18.422 1 93.62 168 GLN A N 1
ATOM 1361 C CA . GLN A 1 168 ? 6.125 23.062 17.703 1 93.62 168 GLN A CA 1
ATOM 1362 C C . GLN A 1 168 ? 6.793 24.359 18.156 1 93.62 168 GLN A C 1
ATOM 1364 O O . GLN A 1 168 ? 7.988 24.562 17.922 1 93.62 168 GLN A O 1
ATOM 1369 N N . GLY A 1 169 ? 5.93 25.25 18.781 1 90.5 169 GLY A N 1
ATOM 1370 C CA . GLY A 1 169 ? 6.484 26.531 19.188 1 90.5 169 GLY A CA 1
ATOM 1371 C C . GLY A 1 169 ? 6.883 27.406 18 1 90.5 169 GLY A C 1
ATOM 1372 O O . GLY A 1 169 ? 6.121 27.547 17.047 1 90.5 169 GLY A O 1
ATOM 1373 N N . ARG A 1 170 ? 8.055 28.031 18.094 1 86.25 170 ARG A N 1
ATOM 1374 C CA . ARG A 1 170 ? 8.477 28.984 17.078 1 86.25 170 ARG A CA 1
ATOM 1375 C C . ARG A 1 170 ? 9.336 28.312 16.016 1 86.25 170 ARG A C 1
ATOM 1377 O O . ARG A 1 170 ? 9.867 28.969 15.125 1 86.25 170 ARG A O 1
ATOM 1384 N N . CYS A 1 171 ? 9.523 27.062 16.156 1 89.88 171 CYS A N 1
ATOM 1385 C CA . CYS A 1 171 ? 10.305 26.312 15.172 1 89.88 171 CYS A CA 1
ATOM 1386 C C . CYS A 1 171 ? 9.445 25.891 13.992 1 89.88 171 CYS A C 1
ATOM 1388 O O . CYS A 1 171 ? 8.383 25.297 14.172 1 89.88 171 CYS A O 1
ATOM 1390 N N . GLY A 1 172 ? 9.844 26.203 12.719 1 89.69 172 GLY A N 1
ATOM 1391 C CA . GLY A 1 172 ? 9.148 25.766 11.516 1 89.69 172 GLY A CA 1
ATOM 1392 C C . GLY A 1 172 ? 9.25 24.266 11.281 1 89.69 172 GLY A C 1
ATOM 1393 O O . GLY A 1 172 ? 9.672 23.828 10.211 1 89.69 172 GLY A O 1
ATOM 1394 N N . ALA A 1 173 ? 8.812 23.5 12.305 1 92.69 173 ALA A N 1
ATOM 1395 C CA . ALA A 1 173 ? 9.039 22.047 12.297 1 92.69 173 ALA A CA 1
ATOM 1396 C C . ALA A 1 173 ? 7.734 21.297 12.062 1 92.69 173 ALA A C 1
ATOM 1398 O O . ALA A 1 173 ? 7.625 20.109 12.406 1 92.69 173 ALA A O 1
ATOM 1399 N N . CYS A 1 174 ? 6.758 21.938 11.453 1 94.75 174 CYS A N 1
ATOM 1400 C CA . CYS A 1 174 ? 5.465 21.312 11.227 1 94.75 174 CYS A CA 1
ATOM 1401 C C . CYS A 1 174 ? 5.617 20.031 10.398 1 94.75 174 CYS A C 1
ATOM 1403 O O . CYS A 1 174 ? 4.875 19.078 10.602 1 94.75 174 CYS A O 1
ATOM 1405 N N . TRP A 1 175 ? 6.598 20.031 9.508 1 94.31 175 TRP A N 1
ATOM 1406 C CA . TRP A 1 175 ? 6.859 18.844 8.688 1 94.31 175 TRP A CA 1
ATOM 1407 C C . TRP A 1 175 ? 7.234 17.656 9.555 1 94.31 175 TRP A C 1
ATOM 1409 O O . TRP A 1 175 ? 6.793 16.531 9.297 1 94.31 175 TRP A O 1
ATOM 1419 N N . ALA A 1 176 ? 7.965 17.875 10.555 1 97.44 176 ALA A N 1
ATOM 1420 C CA . ALA A 1 176 ? 8.398 16.797 11.445 1 97.44 176 ALA A CA 1
ATOM 1421 C C . ALA A 1 176 ? 7.234 16.281 12.281 1 97.44 176 ALA A C 1
ATOM 1423 O O . ALA A 1 176 ? 7.117 15.07 12.508 1 97.44 176 ALA A O 1
ATOM 1424 N N . PHE A 1 177 ? 6.387 17.188 12.711 1 98 177 PHE A N 1
ATOM 1425 C CA . PHE A 1 177 ? 5.23 16.797 13.508 1 98 177 PHE A CA 1
ATOM 1426 C C . PHE A 1 177 ? 4.238 16 12.672 1 98 177 PHE A C 1
ATOM 1428 O O . PHE A 1 177 ? 3.674 15.016 13.141 1 98 177 PHE A O 1
ATOM 1435 N N . SER A 1 178 ? 4.051 16.438 11.484 1 98.31 178 SER A N 1
ATOM 1436 C CA . SER A 1 178 ? 3.195 15.688 10.562 1 98.31 178 SER A CA 1
ATOM 1437 C C . SER A 1 178 ? 3.754 14.297 10.281 1 98.31 178 SER A C 1
ATOM 1439 O O . SER A 1 178 ? 3.037 13.305 10.398 1 98.31 178 SER A O 1
ATOM 1441 N N . ALA A 1 179 ? 5.027 14.211 10.008 1 98.19 179 ALA A N 1
ATOM 1442 C CA . ALA A 1 179 ? 5.684 12.953 9.641 1 98.19 179 ALA A CA 1
ATOM 1443 C C . ALA A 1 179 ? 5.645 11.961 10.797 1 98.19 179 ALA A C 1
ATOM 1445 O O . ALA A 1 179 ? 5.328 10.789 10.602 1 98.19 179 ALA A O 1
ATOM 1446 N N . THR A 1 180 ? 6.004 12.445 11.992 1 98.69 180 THR A N 1
ATOM 1447 C CA . THR A 1 180 ? 5.984 11.531 13.125 1 98.69 180 THR A CA 1
ATOM 1448 C C . THR A 1 180 ? 4.566 11.031 13.391 1 98.69 180 THR A C 1
ATOM 1450 O O . THR A 1 180 ? 4.371 9.859 13.719 1 98.69 180 THR A O 1
ATOM 1453 N N . GLY A 1 181 ? 3.617 11.945 13.266 1 98.75 181 GLY A N 1
ATOM 1454 C CA . GLY A 1 181 ? 2.238 11.531 13.477 1 98.75 181 GLY A CA 1
ATOM 1455 C C . GLY A 1 181 ? 1.812 10.398 12.555 1 98.75 181 GLY A C 1
ATOM 1456 O O . GLY A 1 181 ? 1.187 9.438 13 1 98.75 181 GLY A O 1
ATOM 1457 N N . ALA A 1 182 ? 2.107 10.531 11.297 1 98.81 182 ALA A N 1
ATOM 1458 C CA . ALA A 1 182 ? 1.752 9.5 10.336 1 98.81 182 ALA A CA 1
ATOM 1459 C C . ALA A 1 182 ? 2.484 8.195 10.641 1 98.81 182 ALA A C 1
ATOM 1461 O O . ALA A 1 182 ? 1.895 7.113 10.562 1 98.81 182 ALA A O 1
ATOM 1462 N N . LEU A 1 183 ? 3.752 8.312 10.938 1 98.62 183 LEU A N 1
ATOM 1463 C CA . LEU A 1 183 ? 4.547 7.133 11.25 1 98.62 183 LEU A CA 1
ATOM 1464 C C . LEU A 1 183 ? 4.008 6.426 12.484 1 98.62 183 LEU A C 1
ATOM 1466 O O . LEU A 1 183 ? 3.908 5.199 12.516 1 98.62 183 LEU A O 1
ATOM 1470 N N . GLU A 1 184 ? 3.646 7.199 13.5 1 98.69 184 GLU A N 1
ATOM 1471 C CA . GLU A 1 184 ? 3.043 6.645 14.703 1 98.69 184 GLU A CA 1
ATOM 1472 C C . GLU A 1 184 ? 1.771 5.867 14.383 1 98.69 184 GLU A C 1
ATOM 1474 O O . GLU A 1 184 ? 1.569 4.758 14.875 1 98.69 184 GLU A O 1
ATOM 1479 N N . GLY A 1 185 ? 0.983 6.469 13.602 1 98.56 185 GLY A N 1
ATOM 1480 C CA . GLY A 1 185 ? -0.251 5.809 13.203 1 98.56 185 GLY A CA 1
ATOM 1481 C C . GLY A 1 185 ? -0.021 4.488 12.492 1 98.56 185 GLY A C 1
ATOM 1482 O O . GLY A 1 185 ? -0.679 3.492 12.797 1 98.56 185 GLY A O 1
ATOM 1483 N N . GLN A 1 186 ? 0.89 4.465 11.555 1 97.69 186 GLN A N 1
ATOM 1484 C CA . GLN A 1 186 ? 1.143 3.252 10.789 1 97.69 186 GLN A CA 1
ATOM 1485 C C . GLN A 1 186 ? 1.767 2.164 11.656 1 97.69 186 GLN A C 1
ATOM 1487 O O . GLN A 1 186 ? 1.48 0.979 11.477 1 97.69 186 GLN A O 1
ATOM 1492 N N . ILE A 1 187 ? 2.643 2.551 12.562 1 97 187 ILE A N 1
ATOM 1493 C CA . ILE A 1 187 ? 3.215 1.59 13.5 1 97 187 ILE A CA 1
ATOM 1494 C C . ILE A 1 187 ? 2.109 0.997 14.375 1 97 187 ILE A C 1
ATOM 1496 O O . ILE A 1 187 ? 2.096 -0.208 14.633 1 97 187 ILE A O 1
ATOM 1500 N N . PHE A 1 188 ? 1.24 1.835 14.836 1 98.12 188 PHE A N 1
ATOM 1501 C CA . PHE A 1 188 ? 0.101 1.372 15.617 1 98.12 188 PHE A CA 1
ATOM 1502 C C . PHE A 1 188 ? -0.723 0.36 14.828 1 98.12 188 PHE A C 1
ATOM 1504 O O . PHE A 1 188 ? -1.133 -0.669 15.375 1 98.12 188 PHE A O 1
ATOM 1511 N N . ARG A 1 189 ? -1.014 0.624 13.578 1 96.75 189 ARG A N 1
ATOM 1512 C CA . ARG A 1 189 ? -1.771 -0.283 12.719 1 96.75 189 ARG A CA 1
ATOM 1513 C C . ARG A 1 189 ? -1.089 -1.644 12.625 1 96.75 189 ARG A C 1
ATOM 1515 O O . ARG A 1 189 ? -1.757 -2.68 12.602 1 96.75 189 ARG A O 1
ATOM 1522 N N . LYS A 1 190 ? 0.173 -1.577 12.547 1 94.12 190 LYS A N 1
ATOM 1523 C CA . LYS A 1 190 ? 0.952 -2.797 12.352 1 94.12 190 LYS A CA 1
ATOM 1524 C C . LYS A 1 190 ? 1.083 -3.584 13.648 1 94.12 190 LYS A C 1
ATOM 1526 O O . LYS A 1 190 ? 1.009 -4.816 13.648 1 94.12 190 LYS A O 1
ATOM 1531 N N . THR A 1 191 ? 1.277 -2.852 14.812 1 95.0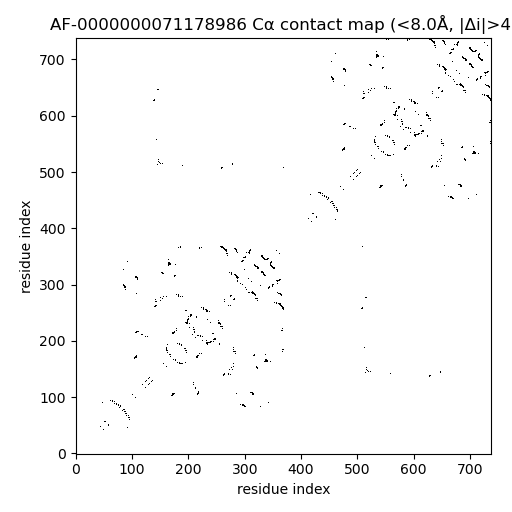6 191 THR A N 1
ATOM 1532 C CA . THR A 1 191 ? 1.736 -3.527 16.016 1 95.06 191 THR A CA 1
ATOM 1533 C C . THR A 1 191 ? 0.671 -3.467 17.109 1 95.06 191 THR A C 1
ATOM 1535 O O . THR A 1 191 ? 0.746 -4.199 18.094 1 95.06 191 THR A O 1
ATOM 1538 N N . GLY A 1 192 ? -0.218 -2.553 17 1 96.06 192 GLY A N 1
ATOM 1539 C CA . GLY A 1 192 ? -1.185 -2.316 18.062 1 96.06 192 GLY A CA 1
ATOM 1540 C C . GLY A 1 192 ? -0.657 -1.41 19.156 1 96.06 192 GLY A C 1
ATOM 1541 O O . GLY A 1 192 ? -1.375 -1.095 20.109 1 96.06 192 GLY A O 1
ATOM 1542 N N . VAL A 1 193 ? 0.607 -0.955 19 1 96.75 193 VAL A N 1
ATOM 1543 C CA . VAL A 1 193 ? 1.221 -0.115 20.016 1 96.75 193 VAL A CA 1
ATOM 1544 C C . VAL A 1 193 ? 1.423 1.298 19.469 1 96.75 193 VAL A C 1
ATOM 1546 O O . VAL A 1 193 ? 2.082 1.486 18.453 1 96.75 193 VAL A O 1
ATOM 1549 N N . LEU A 1 194 ? 0.816 2.238 20.188 1 97.69 194 LEU A N 1
ATOM 1550 C CA . LEU A 1 194 ? 0.992 3.633 19.781 1 97.69 194 LEU A CA 1
ATOM 1551 C C . LEU A 1 194 ? 2.256 4.219 20.406 1 97.69 194 LEU A C 1
ATOM 1553 O O . LEU A 1 194 ? 2.289 4.508 21.609 1 97.69 194 LEU A O 1
ATOM 1557 N N . LYS A 1 195 ? 3.232 4.363 19.625 1 96.56 195 LYS A N 1
ATOM 1558 C CA . LYS A 1 195 ? 4.508 4.918 20.078 1 96.56 195 LYS A CA 1
ATOM 1559 C C . LYS A 1 195 ? 4.539 6.434 19.875 1 96.56 195 LYS A C 1
ATOM 1561 O O . LYS A 1 195 ? 3.977 6.957 18.922 1 96.56 195 LYS A O 1
ATOM 1566 N N . ASN A 1 196 ? 5.16 7.059 20.797 1 98.19 196 ASN A N 1
ATOM 1567 C CA . ASN A 1 196 ? 5.41 8.492 20.703 1 98.19 196 ASN A CA 1
ATOM 1568 C C . ASN A 1 196 ? 6.801 8.789 20.156 1 98.19 196 ASN A C 1
ATOM 1570 O O . ASN A 1 196 ? 7.797 8.641 20.859 1 98.19 196 ASN A O 1
ATOM 1574 N N . ILE A 1 197 ? 6.863 9.273 18.906 1 98.44 197 ILE A N 1
ATOM 1575 C CA . ILE A 1 197 ? 8.117 9.375 18.172 1 98.44 197 ILE A CA 1
ATOM 1576 C C . ILE A 1 197 ? 8.664 10.797 18.281 1 98.44 197 ILE A C 1
ATOM 1578 O O . ILE A 1 197 ? 7.895 11.766 18.344 1 98.44 197 ILE A O 1
ATOM 1582 N N . SER A 1 198 ? 9.93 10.93 18.203 1 98.56 198 SER A N 1
ATOM 1583 C CA . SER A 1 198 ? 10.617 12.195 18.438 1 98.56 198 SER A CA 1
ATOM 1584 C C . SER A 1 198 ? 10.633 13.055 17.188 1 98.56 198 SER A C 1
ATOM 1586 O O . SER A 1 198 ? 11.258 12.703 16.188 1 98.56 198 SER A O 1
ATOM 1588 N N . GLU A 1 199 ? 10.008 14.203 17.297 1 98.12 199 GLU A N 1
ATOM 1589 C CA . GLU A 1 199 ? 10.156 15.203 16.234 1 98.12 199 GLU A CA 1
ATOM 1590 C C . GLU A 1 199 ? 11.578 15.766 16.203 1 98.12 199 GLU A C 1
ATOM 1592 O O . GLU A 1 199 ? 12.117 16.031 15.125 1 98.12 199 GLU A O 1
ATOM 1597 N N . GLN A 1 200 ? 12.203 15.906 17.406 1 98.31 200 GLN A N 1
ATOM 1598 C CA . GLN A 1 200 ? 13.539 16.484 17.5 1 98.31 200 GLN A CA 1
ATOM 1599 C C . GLN A 1 200 ? 14.562 15.641 16.75 1 98.31 200 GLN A C 1
ATOM 1601 O O . GLN A 1 200 ? 15.508 16.172 16.156 1 98.31 200 GLN A O 1
ATOM 1606 N N . ASN A 1 201 ? 14.391 14.375 16.828 1 98.5 201 ASN A N 1
ATOM 1607 C CA . ASN A 1 201 ? 15.266 13.477 16.094 1 98.5 201 ASN A CA 1
ATOM 1608 C C . ASN A 1 201 ? 15.25 13.781 14.594 1 98.5 201 ASN A C 1
ATOM 1610 O O . ASN A 1 201 ? 16.297 13.797 13.945 1 98.5 201 ASN A O 1
ATOM 1614 N N . LEU A 1 202 ? 14.133 14.055 14.031 1 97.81 202 LEU A N 1
ATOM 1615 C CA . LEU A 1 202 ? 14.016 14.383 12.617 1 97.81 202 LEU A CA 1
ATOM 1616 C C . LEU A 1 202 ? 14.602 15.758 12.32 1 97.81 202 LEU A C 1
ATOM 1618 O O . LEU A 1 202 ? 15.289 15.938 11.32 1 97.81 202 LEU A O 1
ATOM 1622 N N . ILE A 1 203 ? 14.328 16.688 13.195 1 96.31 203 ILE A N 1
ATOM 1623 C CA . ILE A 1 203 ? 14.797 18.062 13.031 1 96.31 203 ILE A CA 1
ATOM 1624 C C . ILE A 1 203 ? 16.328 18.078 13 1 96.31 203 ILE A C 1
ATOM 1626 O O . ILE A 1 203 ? 16.922 18.719 12.133 1 96.31 203 ILE A O 1
ATOM 1630 N N . ASP A 1 204 ? 16.938 17.312 13.852 1 97.62 204 ASP A N 1
ATOM 1631 C CA . ASP A 1 204 ? 18.375 17.359 14.031 1 97.62 204 ASP A CA 1
ATOM 1632 C C . ASP A 1 204 ? 19.094 16.531 12.961 1 97.62 204 ASP A C 1
ATOM 1634 O O . ASP A 1 204 ? 20.219 16.828 12.586 1 97.62 204 ASP A O 1
ATOM 1638 N N . CYS A 1 205 ? 18.438 15.539 12.445 1 97.19 205 CYS A N 1
ATOM 1639 C CA . CYS A 1 205 ? 19.25 14.508 11.828 1 97.19 205 CYS A CA 1
ATOM 1640 C C . CYS A 1 205 ? 18.906 14.344 10.352 1 97.19 205 CYS A C 1
ATOM 1642 O O . CYS A 1 205 ? 19.609 13.641 9.625 1 97.19 205 CYS A O 1
ATOM 1644 N N . SER A 1 206 ? 17.875 15.016 9.859 1 93 206 SER A N 1
ATOM 1645 C CA . SER A 1 206 ? 17.438 14.711 8.5 1 93 206 SER A CA 1
ATOM 1646 C C . SER A 1 206 ? 17.938 15.766 7.512 1 93 206 SER A C 1
ATOM 1648 O O . SER A 1 206 ? 17.422 15.875 6.398 1 93 206 SER A O 1
ATOM 1650 N N . GLY A 1 207 ? 18.875 16.547 7.898 1 89.31 207 GLY A N 1
ATOM 1651 C CA . GLY A 1 207 ? 19.422 17.594 7.051 1 89.31 207 GLY A CA 1
ATOM 1652 C C . GLY A 1 207 ? 19.953 17.078 5.73 1 89.31 207 GLY A C 1
ATOM 1653 O O . GLY A 1 207 ? 19.734 17.688 4.684 1 89.31 207 GLY A O 1
ATOM 1654 N N . ASN A 1 208 ? 20.625 15.93 5.738 1 87.38 208 ASN A N 1
ATOM 1655 C CA . ASN A 1 208 ? 21.219 15.359 4.539 1 87.38 208 ASN A CA 1
ATOM 1656 C C . ASN A 1 208 ? 20.172 14.875 3.557 1 87.38 208 ASN A C 1
ATOM 1658 O O . ASN A 1 208 ? 20.484 14.531 2.416 1 87.38 208 ASN A O 1
ATOM 1662 N N . TYR A 1 209 ? 18.969 14.914 3.992 1 87.5 209 TYR A N 1
ATOM 1663 C CA . TYR A 1 209 ? 17.891 14.461 3.133 1 87.5 209 TYR A CA 1
ATOM 1664 C C . TYR A 1 209 ? 17.078 15.648 2.613 1 87.5 209 TYR A C 1
ATOM 1666 O O . TYR A 1 209 ? 16.016 15.461 2.006 1 87.5 209 TYR A O 1
ATOM 1674 N N . GLY A 1 210 ? 17.516 16.875 2.982 1 82.62 210 GLY A N 1
ATOM 1675 C CA . GLY A 1 210 ? 16.906 18.062 2.402 1 82.62 210 GLY A CA 1
ATOM 1676 C C . GLY A 1 210 ? 16.109 18.891 3.402 1 82.62 210 GLY A C 1
ATOM 1677 O O . GLY A 1 210 ? 15.727 20.016 3.117 1 82.62 210 GLY A O 1
ATOM 1678 N N . ASN A 1 211 ? 15.867 18.312 4.551 1 87.56 211 ASN A N 1
ATOM 1679 C CA . ASN A 1 211 ? 15.188 19.094 5.582 1 87.56 211 ASN A CA 1
ATOM 1680 C C . ASN A 1 211 ? 16.125 20.094 6.238 1 87.56 211 ASN A C 1
ATOM 1682 O O . ASN A 1 211 ? 17.328 19.828 6.379 1 87.56 211 ASN A O 1
ATOM 1686 N N . VAL A 1 212 ? 15.516 21.219 6.691 1 86.25 212 VAL A N 1
ATOM 1687 C CA . VAL A 1 212 ? 16.359 22.281 7.207 1 86.25 212 VAL A CA 1
ATOM 1688 C C . VAL A 1 212 ? 15.906 22.672 8.609 1 86.25 212 VAL A C 1
ATOM 1690 O O . VAL A 1 212 ? 15.773 23.859 8.922 1 86.25 212 VAL A O 1
ATOM 1693 N N . GLY A 1 213 ? 15.578 21.703 9.328 1 89.38 213 GLY A N 1
ATOM 1694 C CA . GLY A 1 213 ? 15.242 21.938 10.727 1 89.38 213 GLY A CA 1
ATOM 1695 C C . GLY A 1 213 ? 14.078 22.891 10.906 1 89.38 213 GLY A C 1
ATOM 1696 O O . GLY A 1 213 ? 12.992 22.672 10.367 1 89.38 213 GLY A O 1
ATOM 1697 N N . CYS A 1 214 ? 14.43 24.016 11.594 1 88.69 214 CYS A N 1
ATOM 1698 C CA . CYS A 1 214 ? 13.391 25 11.898 1 88.69 214 CYS A CA 1
ATOM 1699 C C . CYS A 1 214 ? 13.133 25.922 10.719 1 88.69 214 CYS A C 1
ATOM 1701 O O . CYS A 1 214 ? 12.211 26.734 10.742 1 88.69 214 CYS A O 1
ATOM 1703 N N . ARG A 1 215 ? 13.805 25.734 9.719 1 85.19 215 ARG A N 1
ATOM 1704 C CA . ARG A 1 215 ? 13.602 26.547 8.523 1 85.19 215 ARG A CA 1
ATOM 1705 C C . ARG A 1 215 ? 12.727 25.812 7.508 1 85.19 215 ARG A C 1
ATOM 1707 O O . ARG A 1 215 ? 12.484 26.312 6.41 1 85.19 215 ARG A O 1
ATOM 1714 N N . GLY A 1 216 ? 12.359 24.594 7.879 1 87.75 216 GLY A N 1
ATOM 1715 C CA . GLY A 1 216 ? 11.383 23.922 7.035 1 87.75 216 GLY A CA 1
ATOM 1716 C C . GLY A 1 216 ? 11.828 22.547 6.586 1 87.75 216 GLY A C 1
ATOM 1717 O O . GLY A 1 216 ? 12.922 22.094 6.93 1 87.75 216 GLY A O 1
ATOM 1718 N N . GLY A 1 217 ? 10.875 21.859 5.879 1 89.81 217 GLY A N 1
ATOM 1719 C CA . GLY A 1 217 ? 11.148 20.531 5.375 1 89.81 217 GLY A CA 1
ATOM 1720 C C . GLY A 1 217 ? 9.938 19.859 4.742 1 89.81 217 GLY A C 1
ATOM 1721 O O . GLY A 1 217 ? 8.914 20.516 4.531 1 89.81 217 GLY A O 1
ATOM 1722 N N . LEU A 1 218 ? 10.203 18.578 4.367 1 90.75 218 LEU A N 1
ATOM 1723 C CA . LEU A 1 218 ? 9.172 17.75 3.76 1 90.75 218 LEU A CA 1
ATOM 1724 C C . LEU A 1 218 ? 8.984 16.453 4.547 1 90.75 218 LEU A C 1
ATOM 1726 O O . LEU A 1 218 ? 9.953 15.852 5.012 1 90.75 218 LEU A O 1
ATOM 1730 N N . MET A 1 219 ? 7.734 16.078 4.629 1 94.5 219 MET A N 1
ATOM 1731 C CA . MET A 1 219 ? 7.438 14.828 5.336 1 94.5 219 MET A CA 1
ATOM 1732 C C . MET A 1 219 ? 8.109 13.641 4.656 1 94.5 219 MET A C 1
ATOM 1734 O O . MET A 1 219 ? 8.633 12.75 5.328 1 94.5 219 MET A O 1
ATOM 1738 N N . THR A 1 220 ? 8.094 13.609 3.33 1 92.81 220 THR A N 1
ATOM 1739 C CA . THR A 1 220 ? 8.641 12.492 2.578 1 92.81 220 THR A CA 1
ATOM 1740 C C . THR A 1 220 ? 10.148 12.367 2.814 1 92.81 220 THR A C 1
ATOM 1742 O O . THR A 1 220 ? 10.68 11.258 2.863 1 92.81 220 THR A O 1
ATOM 1745 N N . GLN A 1 221 ? 10.828 13.516 2.984 1 91.25 221 GLN A N 1
ATOM 1746 C CA . GLN A 1 221 ? 12.258 13.492 3.291 1 91.25 221 GLN A CA 1
ATOM 1747 C C . GLN A 1 221 ? 12.508 12.922 4.684 1 91.25 221 GLN A C 1
ATOM 1749 O O . GLN A 1 221 ? 13.531 12.273 4.914 1 91.25 221 GLN A O 1
ATOM 1754 N N . ALA A 1 222 ? 11.594 13.227 5.543 1 95 222 ALA A N 1
ATOM 1755 C CA . ALA A 1 222 ? 11.688 12.625 6.871 1 95 222 ALA A CA 1
ATOM 1756 C C . ALA A 1 222 ? 11.547 11.109 6.801 1 95 222 ALA A C 1
ATOM 1758 O O . ALA A 1 222 ? 12.297 10.383 7.461 1 95 222 ALA A O 1
ATOM 1759 N N . PHE A 1 223 ? 10.609 10.602 5.996 1 95.44 223 PHE A N 1
ATOM 1760 C CA . PHE A 1 223 ? 10.43 9.164 5.824 1 95.44 223 PHE A CA 1
ATOM 1761 C C . PHE A 1 223 ? 11.695 8.523 5.258 1 95.44 223 PHE A C 1
ATOM 1763 O O . PHE A 1 223 ? 12.125 7.469 5.727 1 95.44 223 PHE A O 1
ATOM 1770 N N . LYS A 1 224 ? 12.258 9.133 4.289 1 92.06 224 LYS A N 1
ATOM 1771 C CA . LYS A 1 224 ? 13.484 8.625 3.678 1 92.06 224 LYS A CA 1
ATOM 1772 C C . LYS A 1 224 ? 14.609 8.531 4.703 1 92.06 224 LYS A C 1
ATOM 1774 O O . LYS A 1 224 ? 15.359 7.547 4.723 1 92.06 224 LYS A O 1
ATOM 1779 N N . TYR A 1 225 ? 14.719 9.562 5.527 1 94.19 225 TYR A N 1
ATOM 1780 C CA . TYR A 1 225 ? 15.727 9.531 6.582 1 94.19 225 TYR A CA 1
ATOM 1781 C C . TYR A 1 225 ? 15.531 8.32 7.488 1 94.19 225 TYR A C 1
ATOM 1783 O O . TYR A 1 225 ? 16.484 7.57 7.742 1 94.19 225 TYR A O 1
ATOM 1791 N N . VAL A 1 226 ? 14.336 8.156 7.977 1 96.44 226 VAL A N 1
ATOM 1792 C CA . VAL A 1 226 ? 14.078 7.086 8.922 1 96.44 226 VAL A CA 1
ATOM 1793 C C . VAL A 1 226 ? 14.383 5.734 8.281 1 96.44 226 VAL A C 1
ATOM 1795 O O . VAL A 1 226 ? 14.961 4.852 8.914 1 96.44 226 VAL A O 1
ATOM 1798 N N . LYS A 1 227 ? 13.977 5.535 7.039 1 93.25 227 LYS A N 1
ATOM 1799 C CA . LYS A 1 227 ? 14.25 4.297 6.312 1 93.25 227 LYS A CA 1
ATOM 1800 C C . LYS A 1 227 ? 15.75 4.031 6.219 1 93.25 227 LYS A C 1
ATOM 1802 O O . LYS A 1 227 ? 16.219 2.963 6.621 1 93.25 227 LYS A O 1
ATOM 1807 N N . ASP A 1 228 ? 16.469 4.996 5.77 1 91.38 228 ASP A N 1
ATOM 1808 C CA . ASP A 1 228 ? 17.891 4.828 5.512 1 91.38 228 ASP A CA 1
ATOM 1809 C C . ASP A 1 228 ? 18.688 4.742 6.816 1 91.38 228 ASP A C 1
ATOM 1811 O O . ASP A 1 228 ? 19.672 4.016 6.902 1 91.38 228 ASP A O 1
ATOM 1815 N N . ASN A 1 229 ? 18.203 5.531 7.77 1 93.88 229 ASN A N 1
ATOM 1816 C CA . ASN A 1 229 ? 18.875 5.555 9.062 1 93.88 229 ASN A CA 1
ATOM 1817 C C . ASN A 1 229 ? 18.656 4.254 9.836 1 93.88 229 ASN A C 1
ATOM 1819 O O . ASN A 1 229 ? 19.406 3.936 10.758 1 93.88 229 ASN A O 1
ATOM 1823 N N . GLY A 1 230 ? 17.594 3.617 9.492 1 93.31 230 GLY A N 1
ATOM 1824 C CA . GLY A 1 230 ? 17.25 2.371 10.164 1 93.31 230 GLY A CA 1
ATOM 1825 C C . GLY A 1 230 ? 16.469 2.574 11.438 1 93.31 230 GLY A C 1
ATOM 1826 O O . GLY A 1 230 ? 16.422 1.689 12.297 1 93.31 230 GLY A O 1
ATOM 1827 N N . GLY A 1 231 ? 15.977 3.846 11.578 1 96.25 231 GLY A N 1
ATOM 1828 C CA . GLY A 1 231 ? 15.156 4.02 12.766 1 96.25 231 GLY A CA 1
ATOM 1829 C C . GLY A 1 231 ? 15.031 5.473 13.195 1 96.25 231 GLY A C 1
ATOM 1830 O O . GLY A 1 231 ? 15.578 6.367 12.547 1 96.25 231 GLY A O 1
ATOM 1831 N N . VAL A 1 232 ? 14.25 5.652 14.281 1 97.81 232 VAL A N 1
ATOM 1832 C CA . VAL A 1 232 ? 13.992 6.926 14.945 1 97.81 232 VAL A CA 1
ATOM 1833 C C . VAL A 1 232 ? 13.703 6.691 16.422 1 97.81 232 VAL A C 1
ATOM 1835 O O . VAL A 1 232 ? 13.188 5.633 16.797 1 97.81 232 VAL A O 1
ATOM 1838 N N . GLU A 1 233 ? 14.078 7.641 17.203 1 98.38 233 GLU A N 1
ATOM 1839 C CA . GLU A 1 233 ? 13.961 7.457 18.656 1 98.38 233 GLU A CA 1
ATOM 1840 C C . GLU A 1 233 ? 12.609 7.961 19.156 1 98.38 233 GLU A C 1
ATOM 1842 O O . GLU A 1 233 ? 11.867 8.617 18.422 1 98.38 233 GLU A O 1
ATOM 1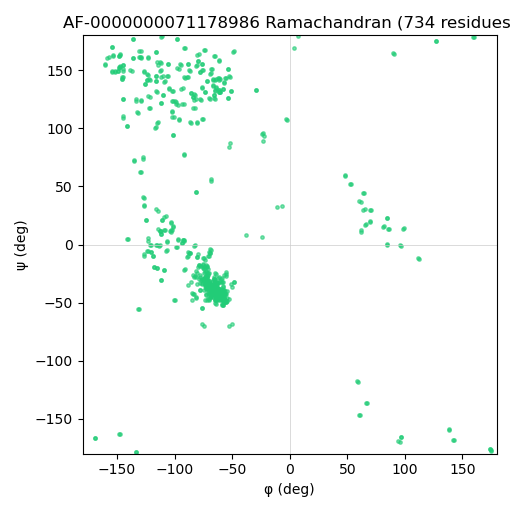847 N N . SER A 1 234 ? 12.344 7.621 20.422 1 98.12 234 SER A N 1
ATOM 1848 C CA . SER A 1 234 ? 11.117 8.055 21.078 1 98.12 234 SER A CA 1
ATOM 1849 C C . SER A 1 234 ? 11.227 9.5 21.562 1 98.12 234 SER A C 1
ATOM 1851 O O . SER A 1 234 ? 12.328 10.008 21.75 1 98.12 234 SER A O 1
ATOM 1853 N N . GLU A 1 235 ? 10.031 10.062 21.719 1 97.94 235 GLU A N 1
ATOM 1854 C CA . GLU A 1 235 ? 9.969 11.398 22.297 1 97.94 235 GLU A CA 1
ATOM 1855 C C . GLU A 1 235 ? 10.617 11.438 23.672 1 97.94 235 GLU A C 1
ATOM 1857 O O . GLU A 1 235 ? 11.25 12.422 24.047 1 97.94 235 GLU A O 1
ATOM 1862 N N . SER A 1 236 ? 10.484 10.383 24.469 1 97.25 236 SER A N 1
ATOM 1863 C CA . SER A 1 236 ? 11.039 10.328 25.812 1 97.25 236 SER A CA 1
ATOM 1864 C C . SER A 1 236 ? 12.562 10.281 25.781 1 97.25 236 SER A C 1
ATOM 1866 O O . SER A 1 236 ? 13.219 10.914 26.609 1 97.25 236 SER A O 1
ATOM 1868 N N . ALA A 1 237 ? 13.117 9.586 24.844 1 97.25 237 ALA A N 1
ATOM 1869 C CA . ALA A 1 237 ? 14.57 9.422 24.766 1 97.25 237 ALA A CA 1
ATOM 1870 C C . ALA A 1 237 ? 15.211 10.609 24.047 1 97.25 237 ALA A C 1
ATOM 1872 O O . ALA A 1 237 ? 16.375 10.945 24.297 1 97.25 237 ALA A O 1
ATOM 1873 N N . TYR A 1 238 ? 14.5 11.266 23.188 1 97.88 238 TYR A N 1
ATOM 1874 C CA . TYR A 1 238 ? 14.945 12.391 22.391 1 97.88 238 TYR A CA 1
ATOM 1875 C C . TYR A 1 238 ? 13.906 13.508 22.375 1 97.88 238 TYR A C 1
ATOM 1877 O O . TYR A 1 238 ? 13.242 13.734 21.359 1 97.88 238 TYR A O 1
ATOM 1885 N N . PRO A 1 239 ? 13.789 14.18 23.453 1 97.62 239 PRO A N 1
ATOM 1886 C CA . PRO A 1 239 ? 12.688 15.117 23.656 1 97.62 239 PRO A CA 1
ATOM 1887 C C . PRO A 1 239 ? 12.773 16.344 22.75 1 97.62 239 PRO A C 1
ATOM 1889 O O . PRO A 1 239 ? 13.875 16.797 22.422 1 97.62 239 PRO A O 1
ATOM 1892 N N . TYR A 1 240 ? 11.633 16.859 22.453 1 97.56 240 TYR A N 1
ATOM 1893 C CA . TYR A 1 240 ? 11.539 18.047 21.609 1 97.56 240 TYR A CA 1
ATOM 1894 C C . TYR A 1 240 ? 12.141 19.25 22.328 1 97.56 240 TYR A C 1
ATOM 1896 O O . TYR A 1 240 ? 11.844 19.516 23.484 1 97.56 240 TYR A O 1
ATOM 1904 N N . GLU A 1 241 ? 12.938 20.078 21.578 1 96.25 241 GLU A N 1
ATOM 1905 C CA . GLU A 1 241 ? 13.648 21.203 22.188 1 96.25 241 GLU A CA 1
ATOM 1906 C C . GLU A 1 241 ? 13.352 22.516 21.453 1 96.25 241 GLU A C 1
ATOM 1908 O O . GLU A 1 241 ? 13.789 23.578 21.875 1 96.25 241 GLU A O 1
ATOM 1913 N N . GLY A 1 242 ? 12.727 22.484 20.359 1 91.5 242 GLY A N 1
ATOM 1914 C CA . GLY A 1 242 ? 12.234 23.672 19.688 1 91.5 242 GLY A CA 1
ATOM 1915 C C . GLY A 1 242 ? 13.305 24.375 18.875 1 91.5 242 GLY A C 1
ATOM 1916 O O . GLY A 1 242 ? 13.172 25.562 18.547 1 91.5 242 GLY A O 1
ATOM 1917 N N . GLY A 1 243 ? 14.359 23.75 18.609 1 92 243 GLY A N 1
ATOM 1918 C CA . GLY A 1 243 ? 15.453 24.25 17.797 1 92 243 GLY A CA 1
ATOM 1919 C C . GLY A 1 243 ? 16.359 23.172 17.25 1 92 243 GLY A C 1
ATOM 1920 O O . GLY A 1 243 ? 16.438 22.078 17.828 1 92 243 GLY A O 1
ATOM 1921 N N . GLU A 1 244 ? 16.953 23.578 16.172 1 91.25 244 GLU A N 1
ATOM 1922 C CA . GLU A 1 244 ? 17.844 22.609 15.539 1 91.25 244 GLU A CA 1
ATOM 1923 C C . GLU A 1 244 ? 19.156 22.5 16.297 1 91.25 244 GLU A C 1
ATOM 1925 O O . GLU A 1 244 ? 19.75 23.516 16.672 1 91.25 244 GLU A O 1
ATOM 1930 N N . LYS A 1 245 ? 19.594 21.312 16.516 1 95.31 245 LYS A N 1
ATOM 1931 C CA . LYS A 1 245 ? 20.875 20.984 17.141 1 95.31 245 LYS A CA 1
ATOM 1932 C C . LYS A 1 245 ? 21.609 19.906 16.359 1 95.31 245 LYS A C 1
ATOM 1934 O O . LYS A 1 245 ? 21.188 19.531 15.266 1 95.31 245 LYS A O 1
ATOM 1939 N N . ARG A 1 246 ? 22.75 19.531 16.875 1 95.31 246 ARG A N 1
ATOM 1940 C CA . ARG A 1 246 ? 23.484 18.422 16.266 1 95.31 246 ARG A CA 1
ATOM 1941 C C . ARG A 1 246 ? 22.75 17.109 16.469 1 95.31 246 ARG A C 1
ATOM 1943 O O . ARG A 1 246 ? 22.156 16.875 17.516 1 95.31 246 ARG A O 1
ATOM 1950 N N . CYS A 1 247 ? 22.891 16.25 15.492 1 97.12 247 CYS A N 1
ATOM 1951 C CA . CYS A 1 247 ? 22.25 14.953 15.555 1 97.12 247 CYS A CA 1
ATOM 1952 C C . CYS A 1 247 ? 22.828 14.102 16.672 1 97.12 247 CYS A C 1
ATOM 1954 O O . CYS A 1 247 ? 24.047 13.906 16.75 1 97.12 247 CYS A O 1
ATOM 1956 N N . ARG A 1 248 ? 22.031 13.578 17.484 1 96.69 248 ARG A N 1
ATOM 1957 C CA . ARG A 1 248 ? 22.453 12.766 18.625 1 96.69 248 ARG A CA 1
ATOM 1958 C C . ARG A 1 248 ? 21.781 11.398 18.609 1 96.69 248 ARG A C 1
ATOM 1960 O O . ARG A 1 248 ? 21.641 10.758 19.656 1 96.69 248 ARG A O 1
ATOM 1967 N N . TYR A 1 249 ? 21.297 10.945 17.5 1 96.81 249 TYR A N 1
ATOM 1968 C CA . TYR A 1 249 ? 20.609 9.664 17.359 1 96.81 249 TYR A CA 1
ATOM 1969 C C . TYR A 1 249 ? 21.5 8.516 17.828 1 96.81 249 TYR A C 1
ATOM 1971 O O . TYR A 1 249 ? 22.688 8.477 17.531 1 96.81 249 TYR A O 1
ATOM 1979 N N . VAL A 1 250 ? 20.875 7.547 18.531 1 95.38 250 VAL A N 1
ATOM 1980 C CA . VAL A 1 250 ? 21.531 6.312 18.953 1 95.38 250 VAL A CA 1
ATOM 1981 C C . VAL A 1 250 ? 20.766 5.109 18.406 1 95.38 250 VAL A C 1
ATOM 1983 O O . VAL A 1 250 ? 19.578 4.957 18.656 1 95.38 250 VAL A O 1
ATOM 1986 N N . ARG A 1 251 ? 21.406 4.18 17.734 1 92.06 251 ARG A N 1
ATOM 1987 C CA . ARG A 1 251 ? 20.797 3.059 17.016 1 92.06 251 ARG A CA 1
ATOM 1988 C C . ARG A 1 251 ? 20.016 2.162 17.984 1 92.06 251 ARG A C 1
ATOM 1990 O O . ARG A 1 251 ? 18.922 1.696 17.656 1 92.06 251 ARG A O 1
ATOM 1997 N N . ASN A 1 252 ? 20.562 1.94 19.109 1 92.5 252 ASN A N 1
ATOM 1998 C CA . ASN A 1 252 ? 19.922 1.06 20.094 1 92.5 252 ASN A CA 1
ATOM 1999 C C . ASN A 1 252 ? 18.672 1.69 20.688 1 92.5 252 ASN A C 1
ATOM 2001 O O . ASN A 1 252 ? 17.891 1.016 21.359 1 92.5 252 ASN A O 1
ATOM 2005 N N . GLY A 1 253 ? 18.422 2.916 20.453 1 93.88 253 GLY A N 1
ATOM 2006 C CA . GLY A 1 253 ? 17.25 3.613 20.969 1 93.88 253 GLY A CA 1
ATOM 2007 C C . GLY A 1 253 ? 16.109 3.684 19.969 1 93.88 253 GLY A C 1
ATOM 2008 O O . GLY A 1 253 ? 15.055 4.258 20.25 1 93.88 253 GLY A O 1
ATOM 2009 N N . SER A 1 254 ? 16.312 3.047 18.859 1 96 254 SER A N 1
ATOM 2010 C CA . SER A 1 254 ? 15.297 3.088 17.812 1 96 254 SER A CA 1
ATOM 2011 C C . SER A 1 254 ? 14 2.43 18.281 1 96 254 SER A C 1
ATOM 2013 O O . SER A 1 254 ? 14.023 1.348 18.859 1 96 254 SER A O 1
ATOM 2015 N N . VAL A 1 255 ? 12.875 3.143 17.969 1 95.94 255 VAL A N 1
ATOM 2016 C CA . VAL A 1 255 ? 11.594 2.578 18.391 1 95.94 255 VAL A CA 1
ATOM 2017 C C . VAL A 1 255 ? 10.719 2.309 17.172 1 95.94 255 VAL A C 1
ATOM 2019 O O . VAL A 1 255 ? 9.656 1.702 17.297 1 95.94 255 VAL A O 1
ATOM 2022 N N . ALA A 1 256 ? 11.109 2.766 16.078 1 95.38 256 ALA A N 1
ATOM 2023 C CA . ALA A 1 256 ? 10.344 2.562 14.844 1 95.38 256 ALA A CA 1
ATOM 2024 C C . ALA A 1 256 ? 11.25 2.617 13.617 1 95.38 256 ALA A C 1
ATOM 2026 O O . ALA A 1 256 ? 12.273 3.305 13.625 1 95.38 256 ALA A O 1
ATOM 2027 N N . THR A 1 257 ? 10.906 1.886 12.602 1 93.94 257 THR A N 1
ATOM 2028 C CA . THR A 1 257 ? 11.57 1.93 11.305 1 93.94 257 THR A CA 1
ATOM 2029 C C . THR A 1 257 ? 10.57 2.252 10.195 1 93.94 257 THR A C 1
ATOM 2031 O O . THR A 1 257 ? 9.359 2.266 10.43 1 93.94 257 THR A O 1
ATOM 2034 N N . ASP A 1 258 ? 11.094 2.674 9.125 1 93.81 258 ASP A N 1
ATOM 2035 C CA . ASP A 1 258 ? 10.32 2.965 7.922 1 93.81 258 ASP A CA 1
ATOM 2036 C C . ASP A 1 258 ? 10.859 2.178 6.727 1 93.81 258 ASP A C 1
ATOM 2038 O O . ASP A 1 258 ? 12.055 1.885 6.652 1 93.81 258 ASP A O 1
ATOM 2042 N N . SER A 1 259 ? 9.953 1.781 5.805 1 91.19 259 SER A N 1
ATOM 2043 C CA . SER A 1 259 ? 10.375 1.001 4.645 1 91.19 259 SER A CA 1
ATOM 2044 C C . SER A 1 259 ? 10.203 1.792 3.352 1 91.19 259 SER A C 1
ATOM 2046 O O . SER A 1 259 ? 10.477 1.282 2.264 1 91.19 259 SER A O 1
ATOM 2048 N N . GLY A 1 260 ? 9.711 2.971 3.486 1 90.06 260 GLY A N 1
ATOM 2049 C CA . GLY A 1 260 ? 9.398 3.83 2.357 1 90.06 260 GLY A CA 1
ATOM 2050 C C . GLY A 1 260 ? 8.133 4.645 2.559 1 90.06 260 GLY A C 1
ATOM 2051 O O . GLY A 1 260 ? 7.672 4.809 3.689 1 90.06 260 GLY A O 1
ATOM 2052 N N . TYR A 1 261 ? 7.711 5.227 1.488 1 93.38 261 TYR A N 1
ATOM 2053 C CA . TYR A 1 261 ? 6.465 5.98 1.584 1 93.38 261 TYR A CA 1
ATOM 2054 C C . TYR A 1 261 ? 5.695 5.93 0.271 1 93.38 261 TYR A C 1
ATOM 2056 O O . TYR A 1 261 ? 6.223 5.48 -0.75 1 93.38 261 TYR A O 1
ATOM 2064 N N . MET A 1 262 ? 4.445 6.285 0.351 1 93.94 262 MET A N 1
ATOM 2065 C CA . MET A 1 262 ? 3.596 6.426 -0.829 1 93.94 262 MET A CA 1
ATOM 2066 C C . MET A 1 262 ? 3.012 7.828 -0.915 1 93.94 262 MET A C 1
ATOM 2068 O O . MET A 1 262 ? 2.654 8.422 0.105 1 93.94 262 MET A O 1
ATOM 2072 N N . ASN A 1 263 ? 2.943 8.297 -2.123 1 93.25 263 ASN A N 1
ATOM 2073 C CA . ASN A 1 263 ? 2.166 9.5 -2.393 1 93.25 263 ASN A CA 1
ATOM 2074 C C . ASN A 1 263 ? 0.708 9.172 -2.701 1 93.25 263 ASN A C 1
ATOM 2076 O O . ASN A 1 263 ? 0.386 8.031 -3.053 1 93.25 263 ASN A O 1
ATOM 2080 N N . ILE A 1 264 ? -0.066 10.062 -2.477 1 95.25 264 ILE A N 1
ATOM 2081 C CA . ILE A 1 264 ? -1.444 9.992 -2.947 1 95.25 264 ILE A CA 1
ATOM 2082 C C . ILE A 1 264 ? -1.638 10.945 -4.129 1 95.25 264 ILE A C 1
ATOM 2084 O O . ILE A 1 264 ? -1.046 12.023 -4.164 1 95.25 264 ILE A O 1
ATOM 2088 N N . LYS A 1 265 ? -2.461 10.523 -5.023 1 91.75 265 LYS A N 1
ATOM 2089 C CA . LYS A 1 265 ? -2.688 11.305 -6.234 1 91.75 265 LYS A CA 1
ATOM 2090 C C . LYS A 1 265 ? -3.023 12.75 -5.898 1 91.75 265 LYS A C 1
ATOM 2092 O O . LYS A 1 265 ? -3.9 13.016 -5.074 1 91.75 265 LYS A O 1
ATOM 2097 N N . ASN A 1 266 ? -2.379 13.648 -6.543 1 91.06 266 ASN A N 1
ATOM 2098 C CA . ASN A 1 266 ? -2.52 15.078 -6.281 1 91.06 266 ASN A CA 1
ATOM 2099 C C . ASN A 1 266 ? -3.953 15.547 -6.5 1 91.06 266 ASN A C 1
ATOM 2101 O O . ASN A 1 266 ? -4.602 15.156 -7.473 1 91.06 266 ASN A O 1
ATOM 2105 N N . GLU A 1 267 ? -4.477 16.281 -5.547 1 92.69 267 GLU A N 1
ATOM 2106 C CA . GLU A 1 267 ? -5.75 16.984 -5.602 1 92.69 267 GLU A CA 1
ATOM 2107 C C . GLU A 1 267 ? -6.922 16.016 -5.688 1 92.69 267 GLU A C 1
ATOM 2109 O O . GLU A 1 267 ? -8.016 16.391 -6.125 1 92.69 267 GLU A O 1
ATOM 2114 N N . ASP A 1 268 ? -6.719 14.789 -5.371 1 95.19 268 ASP A N 1
ATOM 2115 C CA . ASP A 1 268 ? -7.77 13.781 -5.434 1 95.19 268 ASP A CA 1
ATOM 2116 C C . ASP A 1 268 ? -8.336 13.492 -4.043 1 95.19 268 ASP A C 1
ATOM 2118 O O . ASP A 1 268 ? -7.824 12.625 -3.324 1 95.19 268 ASP A O 1
ATOM 2122 N N . GLU A 1 269 ? -9.383 14.156 -3.699 1 98.19 269 GLU A N 1
ATOM 2123 C CA . GLU A 1 269 ? -9.961 14.047 -2.365 1 98.19 269 GLU A CA 1
ATOM 2124 C C . GLU A 1 269 ? -10.516 12.641 -2.119 1 98.19 269 GLU A C 1
ATOM 2126 O O . GLU A 1 269 ? -10.547 12.172 -0.98 1 98.19 269 GLU A O 1
ATOM 2131 N N . GLU A 1 270 ? -10.953 11.992 -3.193 1 97.94 270 GLU A N 1
ATOM 2132 C CA . GLU A 1 270 ? -11.477 10.633 -3.025 1 97.94 270 GLU A CA 1
ATOM 2133 C C . GLU A 1 270 ? -10.367 9.664 -2.646 1 97.94 270 GLU A C 1
ATOM 2135 O O . GLU A 1 270 ? -10.562 8.789 -1.795 1 97.94 270 GLU A O 1
ATOM 2140 N N . HIS A 1 271 ? -9.234 9.773 -3.316 1 97.88 271 HIS A N 1
ATOM 2141 C CA . HIS A 1 271 ? -8.102 8.922 -2.973 1 97.88 271 HIS A CA 1
ATOM 2142 C C . HIS A 1 271 ? -7.605 9.211 -1.56 1 97.88 271 HIS A C 1
ATOM 2144 O O . HIS A 1 271 ? -7.234 8.289 -0.829 1 97.88 271 HIS A O 1
ATOM 2150 N N . VAL A 1 272 ? -7.586 10.492 -1.204 1 98.5 272 VAL A N 1
ATOM 2151 C CA . VAL A 1 272 ? -7.168 10.844 0.148 1 98.5 272 VAL A CA 1
ATOM 2152 C C . VAL A 1 272 ? -8.148 10.266 1.163 1 98.5 272 VAL A C 1
ATOM 2154 O O . VAL A 1 272 ? -7.738 9.695 2.18 1 98.5 272 VAL A O 1
ATOM 2157 N N . LYS A 1 273 ? -9.438 10.367 0.871 1 98.88 273 LYS A N 1
ATOM 2158 C CA . LYS A 1 273 ? -10.453 9.805 1.753 1 98.88 273 LYS A CA 1
ATOM 2159 C C . LYS A 1 273 ? -10.242 8.305 1.95 1 98.88 273 LYS A C 1
ATOM 2161 O O . LYS A 1 273 ? -10.289 7.809 3.078 1 98.88 273 LYS A O 1
ATOM 2166 N N . ALA A 1 274 ? -10.023 7.637 0.883 1 98.81 274 ALA A N 1
ATOM 2167 C CA . ALA A 1 274 ? -9.781 6.195 0.958 1 98.81 274 ALA A CA 1
ATOM 2168 C C . ALA A 1 274 ? -8.531 5.895 1.788 1 98.81 274 ALA A C 1
ATOM 2170 O O . ALA A 1 274 ? -8.531 4.961 2.596 1 98.81 274 ALA A O 1
ATOM 2171 N N . ALA A 1 275 ? -7.492 6.645 1.57 1 98.75 275 ALA A N 1
ATOM 2172 C CA . ALA A 1 275 ? -6.262 6.445 2.328 1 98.75 275 ALA A CA 1
ATOM 2173 C C . ALA A 1 275 ? -6.48 6.703 3.816 1 98.75 275 ALA A C 1
ATOM 2175 O O . ALA A 1 275 ? -6.078 5.902 4.66 1 98.75 275 ALA A O 1
ATOM 2176 N N . VAL A 1 276 ? -7.156 7.785 4.098 1 98.88 276 VAL A N 1
ATOM 2177 C CA . VAL A 1 276 ? -7.43 8.102 5.492 1 98.88 276 VAL A CA 1
ATOM 2178 C C . VAL A 1 276 ? -8.25 6.98 6.129 1 98.88 276 VAL A C 1
ATOM 2180 O O . VAL A 1 276 ? -8.008 6.598 7.273 1 98.88 276 VAL A O 1
ATOM 2183 N N . ALA A 1 277 ? -9.156 6.504 5.414 1 98.88 277 ALA A N 1
ATOM 2184 C CA . ALA A 1 277 ? -10.047 5.473 5.941 1 98.88 277 ALA A CA 1
ATOM 2185 C C . ALA A 1 277 ? -9.289 4.168 6.191 1 98.88 277 ALA A C 1
ATOM 2187 O O . ALA A 1 277 ? -9.484 3.52 7.223 1 98.88 277 ALA A O 1
ATOM 2188 N N . THR A 1 278 ? -8.43 3.822 5.25 1 98.75 278 THR A N 1
ATOM 2189 C CA . THR A 1 278 ? -8.016 2.424 5.215 1 98.75 278 THR A CA 1
ATOM 2190 C C . THR A 1 278 ? -6.559 2.281 5.66 1 98.75 278 THR A C 1
ATOM 2192 O O . THR A 1 278 ? -6.117 1.187 6.012 1 98.75 278 THR A O 1
ATOM 2195 N N . VAL A 1 279 ? -5.793 3.342 5.566 1 98.38 279 VAL A N 1
ATOM 2196 C CA . VAL A 1 279 ? -4.371 3.281 5.891 1 98.38 279 VAL A CA 1
ATOM 2197 C C . VAL A 1 279 ? -4.137 3.83 7.297 1 98.38 279 VAL A C 1
ATOM 2199 O O . VAL A 1 279 ? -3.469 3.193 8.117 1 98.38 279 VAL A O 1
ATOM 2202 N N . GLY A 1 280 ? -4.664 4.93 7.617 1 98.56 280 GLY A N 1
ATOM 2203 C CA . GLY A 1 280 ? -4.438 5.629 8.875 1 98.56 280 GLY A CA 1
ATOM 2204 C C . GLY A 1 280 ? -4.277 7.129 8.703 1 98.56 280 GLY A C 1
ATOM 2205 O O . GLY A 1 280 ? -4.723 7.695 7.699 1 98.56 280 GLY A O 1
ATOM 2206 N N . PRO A 1 281 ? -3.646 7.738 9.711 1 98.88 281 PRO A N 1
ATOM 2207 C CA . PRO A 1 281 ? -3.35 9.164 9.562 1 98.88 281 PRO A CA 1
ATOM 2208 C C . PRO A 1 281 ? -2.418 9.453 8.391 1 98.88 281 PRO A C 1
ATOM 2210 O O . PRO A 1 281 ? -1.48 8.695 8.133 1 98.88 281 PRO A O 1
ATOM 2213 N N . ILE A 1 282 ? -2.678 10.594 7.703 1 98.75 282 ILE A N 1
ATOM 2214 C CA . ILE A 1 282 ? -2.002 10.922 6.453 1 98.75 282 ILE A CA 1
ATOM 2215 C C . ILE A 1 282 ? -1.364 12.305 6.559 1 98.75 282 ILE A C 1
ATOM 2217 O O . ILE A 1 282 ? -1.981 13.242 7.066 1 98.75 282 ILE A O 1
ATOM 2221 N N . CYS A 1 283 ? -0.169 12.383 6.043 1 98.25 283 CYS A N 1
ATOM 2222 C CA . CYS A 1 283 ? 0.473 13.695 5.965 1 98.25 283 CYS A CA 1
ATOM 2223 C C . CYS A 1 283 ? -0.181 14.555 4.891 1 98.25 283 CYS A C 1
ATOM 2225 O O . CYS A 1 283 ? -0.528 14.062 3.816 1 98.25 283 CYS A O 1
ATOM 2227 N N . SER A 1 284 ? -0.31 15.828 5.234 1 97.25 284 SER A N 1
ATOM 2228 C CA . SER A 1 284 ? -0.84 16.797 4.285 1 97.25 284 SER A CA 1
ATOM 2229 C C . SER A 1 284 ? -0.169 18.156 4.453 1 97.25 284 SER A C 1
ATOM 2231 O O . SER A 1 284 ? 0.402 18.453 5.504 1 97.25 284 SER A O 1
ATOM 2233 N N . ALA A 1 285 ? -0.169 18.891 3.371 1 93.94 285 ALA A N 1
ATOM 2234 C CA . ALA A 1 285 ? 0.229 20.297 3.404 1 93.94 285 ALA A CA 1
ATOM 2235 C C . ALA A 1 285 ? -0.938 21.203 3.031 1 93.94 285 ALA A C 1
ATOM 2237 O O . ALA A 1 285 ? -1.711 20.891 2.123 1 93.94 285 ALA A O 1
ATOM 2238 N N . ILE A 1 286 ? -1.008 22.328 3.768 1 96 286 ILE A N 1
ATOM 2239 C CA . ILE A 1 286 ? -2.133 23.219 3.512 1 96 286 ILE A CA 1
ATOM 2240 C C . ILE A 1 286 ? -1.642 24.672 3.457 1 96 286 ILE A C 1
ATOM 2242 O O . ILE A 1 286 ? -0.531 24.969 3.9 1 96 286 ILE A O 1
ATOM 2246 N N . ASP A 1 287 ? -2.436 25.484 2.859 1 94 287 ASP A N 1
ATOM 2247 C CA . ASP A 1 287 ? -2.252 26.938 2.949 1 94 287 ASP A CA 1
ATOM 2248 C C . ASP A 1 287 ? -2.816 27.484 4.258 1 94 287 ASP A C 1
ATOM 2250 O O . ASP A 1 287 ? -4.031 27.641 4.402 1 94 287 ASP A O 1
ATOM 2254 N N . ALA A 1 288 ? -1.926 27.812 5.148 1 93.81 288 ALA A N 1
ATOM 2255 C CA . ALA A 1 288 ? -2.34 28.25 6.477 1 93.81 288 ALA A CA 1
ATOM 2256 C C . ALA A 1 288 ? -1.93 29.703 6.723 1 93.81 288 ALA A C 1
ATOM 2258 O O . ALA A 1 288 ? -1.71 30.109 7.867 1 93.81 288 ALA A O 1
ATOM 2259 N N . LYS A 1 289 ? -1.854 30.531 5.77 1 89.62 289 LYS A N 1
ATOM 2260 C CA . LYS A 1 289 ? -1.222 31.828 5.918 1 89.62 289 LYS A CA 1
ATOM 2261 C C . LYS A 1 289 ? -2.225 32.875 6.402 1 89.62 289 LYS A C 1
ATOM 2263 O O . LYS A 1 289 ? -1.839 33.969 6.809 1 89.62 289 LYS A O 1
ATOM 2268 N N . TYR A 1 290 ? -3.457 32.594 6.512 1 92.75 290 TYR A N 1
ATOM 2269 C CA . TYR A 1 290 ? -4.441 33.625 6.816 1 92.75 290 TYR A CA 1
ATOM 2270 C C . TYR A 1 290 ? -4.723 33.688 8.312 1 92.75 290 TYR A C 1
ATOM 2272 O O . TYR A 1 290 ? -4.652 32.656 9.008 1 92.75 290 TYR A O 1
ATOM 2280 N N . ASP A 1 291 ? -5.172 34.844 8.773 1 92.62 291 ASP A N 1
ATOM 2281 C CA . ASP A 1 291 ? -5.492 35.094 10.18 1 92.62 291 ASP A CA 1
ATOM 2282 C C . ASP A 1 291 ? -6.641 34.188 10.625 1 92.62 291 ASP A C 1
ATOM 2284 O O . ASP A 1 291 ? -6.695 33.75 11.789 1 92.62 291 ASP A O 1
ATOM 2288 N N . THR A 1 292 ? -7.531 33.906 9.672 1 96.12 292 THR A N 1
ATOM 2289 C CA . THR A 1 292 ? -8.672 33.094 10.039 1 96.12 292 THR A CA 1
ATOM 2290 C C . THR A 1 292 ? -8.219 31.703 10.477 1 96.12 292 THR A C 1
ATOM 2292 O O . THR A 1 292 ? -8.836 31.078 11.344 1 96.12 292 THR A O 1
ATOM 2295 N N . PHE A 1 293 ? -7.148 31.219 9.883 1 96.19 293 PHE A N 1
ATOM 2296 C CA . PHE A 1 293 ? -6.594 29.938 10.289 1 96.19 293 PHE A CA 1
ATOM 2297 C C . PHE A 1 293 ? -5.98 30.031 11.68 1 96.19 293 PHE A C 1
ATOM 2299 O O . PHE A 1 293 ? -6.184 29.141 12.516 1 96.19 293 PHE A O 1
ATOM 2306 N N . HIS A 1 294 ? -5.27 31.094 11.984 1 95.31 294 HIS A N 1
ATOM 2307 C CA . HIS A 1 294 ? -4.543 31.266 13.234 1 95.31 294 HIS A CA 1
ATOM 2308 C C . HIS A 1 294 ? -5.504 31.359 14.422 1 95.31 294 HIS A C 1
ATOM 2310 O O . HIS A 1 294 ? -5.152 30.984 15.539 1 95.31 294 HIS A O 1
ATOM 2316 N N . PHE A 1 295 ? -6.668 31.844 14.102 1 97.25 295 PHE A N 1
ATOM 2317 C CA . PHE A 1 295 ? -7.598 32.062 15.211 1 97.25 295 PHE A CA 1
ATOM 2318 C C . PHE A 1 295 ? -8.781 31.109 15.117 1 97.25 295 PHE A C 1
ATOM 2320 O O . PHE A 1 295 ? -9.789 31.297 15.797 1 97.25 295 PHE A O 1
ATOM 2327 N N . TYR A 1 296 ? -8.68 30.109 14.242 1 98.31 296 TYR A N 1
ATOM 2328 C CA . TYR A 1 296 ? -9.742 29.109 14.156 1 98.31 296 TYR A CA 1
ATOM 2329 C C . TYR A 1 296 ? -10.047 28.531 15.531 1 98.31 296 TYR A C 1
ATOM 2331 O O . TYR A 1 296 ? -9.141 28.281 16.328 1 98.31 296 TYR A O 1
ATOM 2339 N N . SER A 1 297 ? -11.336 28.25 15.758 1 98.19 297 SER A N 1
ATOM 2340 C CA . SER A 1 297 ? -11.734 27.672 17.047 1 98.19 297 SER A CA 1
ATOM 2341 C C . SER A 1 297 ? -12.617 26.453 16.844 1 98.19 297 SER A C 1
ATOM 2343 O O . SER A 1 297 ? -12.328 25.375 17.406 1 98.19 297 SER A O 1
ATOM 2345 N N . ARG A 1 298 ? -13.711 26.578 16.125 1 97.81 298 ARG A N 1
ATOM 2346 C CA . ARG A 1 298 ? -14.617 25.469 15.875 1 97.81 298 ARG A CA 1
ATOM 2347 C C . ARG A 1 298 ? -15.398 25.672 14.578 1 97.81 298 ARG A C 1
ATOM 2349 O O . ARG A 1 298 ? -15.375 26.75 14 1 97.81 298 ARG A O 1
ATOM 2356 N N . GLY A 1 299 ? -16.062 24.578 14.227 1 98.38 299 GLY A N 1
ATOM 2357 C CA . GLY A 1 299 ? -16.797 24.609 12.961 1 98.38 299 GLY A CA 1
ATOM 2358 C C . GLY A 1 299 ? -16 24.016 11.812 1 98.38 299 GLY A C 1
ATOM 2359 O O . GLY A 1 299 ? -15.016 23.312 12.023 1 98.38 299 GLY A O 1
ATOM 2360 N N . VAL A 1 300 ? -16.547 24.219 10.57 1 98.81 300 VAL A N 1
ATOM 2361 C CA . VAL A 1 300 ? -15.875 23.719 9.367 1 98.81 300 VAL A CA 1
ATOM 2362 C C . VAL A 1 300 ? -15.156 24.875 8.672 1 98.81 300 VAL A C 1
ATOM 2364 O O . VAL A 1 300 ? -15.797 25.766 8.102 1 98.81 300 VAL A O 1
ATOM 2367 N N . TYR A 1 301 ? -13.93 24.891 8.703 1 98.75 301 TYR A N 1
ATOM 2368 C CA . TYR A 1 301 ? -13.094 25.969 8.188 1 98.75 301 TYR A CA 1
ATOM 2369 C C . TYR A 1 301 ? -13.234 26.078 6.676 1 98.75 301 TYR A C 1
ATOM 2371 O O . TYR A 1 301 ? -13.055 25.109 5.949 1 98.75 301 TYR A O 1
ATOM 2379 N N . HIS A 1 302 ? -13.555 27.219 6.246 1 98.06 302 HIS A N 1
ATOM 2380 C CA . HIS A 1 302 ? -13.617 27.594 4.836 1 98.06 302 HIS A CA 1
ATOM 2381 C C . HIS A 1 302 ? -13.172 29.047 4.633 1 98.06 302 HIS A C 1
ATOM 2383 O O . HIS A 1 302 ? -13.836 29.969 5.102 1 98.06 302 HIS A O 1
ATOM 2389 N N . GLU A 1 303 ? -12.078 29.25 4.07 1 97.12 303 GLU A N 1
ATOM 2390 C CA . GLU A 1 303 ? -11.484 30.531 3.73 1 97.12 303 GLU A CA 1
ATOM 2391 C C . GLU A 1 303 ? -11.336 30.688 2.219 1 97.12 303 GLU A C 1
ATOM 2393 O O . GLU A 1 303 ? -10.398 30.156 1.625 1 97.12 303 GLU A O 1
ATOM 2398 N N . PRO A 1 304 ? -12.234 31.422 1.605 1 94.94 304 PRO A N 1
ATOM 2399 C CA . PRO A 1 304 ? -12.266 31.5 0.144 1 94.94 304 PRO A CA 1
ATOM 2400 C C . PRO A 1 304 ? -10.93 31.953 -0.449 1 94.94 304 PRO A C 1
ATOM 2402 O O . PRO A 1 304 ? -10.625 31.641 -1.602 1 94.94 304 PRO A O 1
ATOM 2405 N N . ARG A 1 305 ? -10.062 32.656 0.25 1 94.38 305 ARG A N 1
ATOM 2406 C CA . ARG A 1 305 ? -8.797 33.188 -0.255 1 94.38 305 ARG A CA 1
ATOM 2407 C C . ARG A 1 305 ? -7.734 32.094 -0.303 1 94.38 305 ARG A C 1
ATOM 2409 O O . ARG A 1 305 ? -6.691 32.25 -0.938 1 94.38 305 ARG A O 1
ATOM 2416 N N . CYS A 1 306 ? -8.031 31.047 0.433 1 93.38 306 CYS A N 1
ATOM 2417 C CA . CYS A 1 306 ? -7.051 29.969 0.508 1 93.38 306 CYS A CA 1
ATOM 2418 C C . CYS A 1 306 ? -6.789 29.375 -0.87 1 93.38 306 CYS A C 1
ATOM 2420 O O . CYS A 1 306 ? -7.715 29.203 -1.665 1 93.38 306 CYS A O 1
ATOM 2422 N N . THR A 1 307 ? -5.504 29.016 -1.136 1 91.12 307 THR A N 1
ATOM 2423 C CA . THR A 1 307 ? -5.16 28.438 -2.43 1 91.12 307 THR A CA 1
ATOM 2424 C C . THR A 1 307 ? -4.902 26.938 -2.303 1 91.12 307 THR A C 1
ATOM 2426 O O . THR A 1 307 ? -4.656 26.438 -1.203 1 91.12 307 THR A O 1
ATOM 2429 N N . ASN A 1 308 ? -5.09 26.234 -3.449 1 89.31 308 ASN A N 1
ATOM 2430 C CA . ASN A 1 308 ? -4.742 24.828 -3.508 1 89.31 308 ASN A CA 1
ATOM 2431 C C . ASN A 1 308 ? -3.504 24.594 -4.371 1 89.31 308 ASN A C 1
ATOM 2433 O O . ASN A 1 308 ? -3.178 23.453 -4.691 1 89.31 308 ASN A O 1
ATOM 2437 N N . ASN A 1 309 ? -2.848 25.672 -4.676 1 86.88 309 ASN A N 1
ATOM 2438 C CA . ASN A 1 309 ? -1.609 25.562 -5.438 1 86.88 309 ASN A CA 1
ATOM 2439 C C . ASN A 1 309 ? -0.488 24.938 -4.613 1 86.88 309 ASN A C 1
ATOM 2441 O O . ASN A 1 309 ? -0.127 25.469 -3.555 1 86.88 309 ASN A O 1
ATOM 2445 N N . ILE A 1 310 ? 0.071 23.891 -5.18 1 85.75 310 ILE A N 1
ATOM 2446 C CA . ILE A 1 310 ? 1.062 23.094 -4.473 1 85.75 310 ILE A CA 1
ATOM 2447 C C . ILE A 1 310 ? 2.252 23.969 -4.082 1 85.75 310 ILE A C 1
ATOM 2449 O O . ILE A 1 310 ? 2.877 23.75 -3.041 1 85.75 310 ILE A O 1
ATOM 2453 N N . ASP A 1 311 ? 2.598 24.984 -4.777 1 82.38 311 ASP A N 1
ATOM 2454 C CA . ASP A 1 311 ? 3.779 25.812 -4.566 1 82.38 311 ASP A CA 1
ATOM 2455 C C . ASP A 1 311 ? 3.551 26.828 -3.447 1 82.38 311 ASP A C 1
ATOM 2457 O O . ASP A 1 311 ? 4.5 27.438 -2.947 1 82.38 311 ASP A O 1
ATOM 2461 N N . LEU A 1 312 ? 2.342 26.938 -3.035 1 86.12 312 LEU A N 1
ATOM 2462 C CA . LEU A 1 312 ? 2.025 27.984 -2.062 1 86.12 312 LEU A CA 1
ATOM 2463 C C . LEU A 1 312 ? 1.568 27.375 -0.743 1 86.12 312 LEU A C 1
ATOM 2465 O O . LEU A 1 312 ? 1.197 28.094 0.186 1 86.12 312 LEU A O 1
ATOM 2469 N N . LEU A 1 313 ? 1.53 26.031 -0.704 1 90.06 313 LEU A N 1
ATOM 2470 C CA . LEU A 1 313 ? 1.269 25.391 0.576 1 90.06 313 LEU A CA 1
ATOM 2471 C C . LEU A 1 313 ? 2.414 25.625 1.552 1 90.06 313 LEU A C 1
ATOM 2473 O O . LEU A 1 313 ? 3.582 25.625 1.157 1 90.06 313 LEU A O 1
ATOM 2477 N N . ASN A 1 314 ? 2.107 25.844 2.836 1 90.19 314 ASN A N 1
ATOM 2478 C CA . ASN A 1 314 ? 3.17 26.344 3.703 1 90.19 314 ASN A CA 1
ATOM 2479 C C . ASN A 1 314 ? 3.115 25.688 5.082 1 90.19 314 ASN A C 1
ATOM 2481 O O . ASN A 1 314 ? 3.885 26.047 5.977 1 90.19 314 ASN A O 1
ATOM 2485 N N . HIS A 1 315 ? 2.273 24.781 5.262 1 94.12 315 HIS A N 1
ATOM 2486 C CA . HIS A 1 315 ? 2.127 24.203 6.59 1 94.12 315 HIS A CA 1
ATOM 2487 C C . HIS A 1 315 ? 1.809 22.703 6.512 1 94.12 315 HIS A C 1
ATOM 2489 O O . HIS A 1 315 ? 0.88 22.312 5.805 1 94.12 315 HIS A O 1
ATOM 2495 N N . GLY A 1 316 ? 2.656 21.906 7.215 1 95.75 316 GLY A N 1
ATOM 2496 C CA . GLY A 1 316 ? 2.418 20.484 7.312 1 95.75 316 GLY A CA 1
ATOM 2497 C C . GLY A 1 316 ? 1.472 20.109 8.438 1 95.75 316 GLY A C 1
ATOM 2498 O O . GLY A 1 316 ? 1.613 20.594 9.562 1 95.75 316 GLY A O 1
ATOM 2499 N N . VAL A 1 317 ? 0.488 19.312 8.117 1 98.31 317 VAL A N 1
ATOM 2500 C CA . VAL A 1 317 ? -0.492 18.875 9.102 1 98.31 317 VAL A CA 1
ATOM 2501 C C . VAL A 1 317 ? -0.747 17.375 8.93 1 98.31 317 VAL A C 1
ATOM 2503 O O . VAL A 1 317 ? -0.112 16.719 8.094 1 98.31 317 VAL A O 1
ATOM 2506 N N . LEU A 1 318 ? -1.57 16.844 9.82 1 98.88 318 LEU A N 1
ATOM 2507 C CA . LEU A 1 318 ? -1.917 15.43 9.773 1 98.88 318 LEU A CA 1
ATOM 2508 C C . LEU A 1 318 ? -3.424 15.242 9.641 1 98.88 318 LEU A C 1
ATOM 2510 O O . LEU A 1 318 ? -4.188 15.695 10.5 1 98.88 318 LEU A O 1
ATOM 2514 N N . ILE A 1 319 ? -3.852 14.641 8.547 1 98.94 319 ILE A N 1
ATOM 2515 C CA . ILE A 1 319 ? -5.258 14.273 8.43 1 98.94 319 ILE A CA 1
ATOM 2516 C C . ILE A 1 319 ? -5.531 13.008 9.25 1 98.94 319 ILE A C 1
ATOM 2518 O O . ILE A 1 319 ? -4.898 11.977 9.031 1 98.94 319 ILE A O 1
ATOM 2522 N N . VAL A 1 320 ? -6.535 13.109 10.18 1 98.94 320 VAL A N 1
ATOM 2523 C CA . VAL A 1 320 ? -6.742 11.977 11.07 1 98.94 320 VAL A CA 1
ATOM 2524 C C . VAL A 1 320 ? -8.164 11.445 10.914 1 98.94 320 VAL A C 1
ATOM 2526 O O . VAL A 1 320 ? -8.555 10.492 11.586 1 98.94 320 VAL A O 1
ATOM 2529 N N . GLY A 1 321 ? -8.938 12.062 10.047 1 98.94 321 GLY A N 1
ATOM 2530 C CA . GLY A 1 321 ? -10.305 11.609 9.836 1 98.94 321 GLY A CA 1
ATOM 2531 C C . GLY A 1 321 ? -11.086 12.508 8.898 1 98.94 321 GLY A C 1
ATOM 2532 O O . GLY A 1 321 ? -10.531 13.445 8.312 1 98.94 321 GLY A O 1
ATOM 2533 N N . TYR A 1 322 ? -12.328 12.188 8.719 1 98.94 322 TYR A N 1
ATOM 2534 C CA . TYR A 1 322 ? -13.273 12.977 7.93 1 98.94 322 TYR A CA 1
ATOM 2535 C C . TYR A 1 322 ? -14.711 12.656 8.328 1 98.94 322 TYR A C 1
ATOM 2537 O O . TYR A 1 322 ? -14.969 11.648 8.984 1 98.94 322 TYR A O 1
ATOM 2545 N N . GLY A 1 323 ? -15.531 13.539 7.988 1 98.75 323 GLY A N 1
ATOM 2546 C CA . GLY A 1 323 ? -16.953 13.383 8.242 1 98.75 323 GLY A CA 1
ATOM 2547 C C . GLY A 1 323 ? -17.812 14.43 7.539 1 98.75 323 GLY A C 1
ATOM 2548 O O . GLY A 1 323 ? -17.375 15.008 6.539 1 98.75 323 GLY A O 1
ATOM 2549 N N . THR A 1 324 ? -19.016 14.461 7.984 1 98.69 324 THR A N 1
ATOM 2550 C CA . THR A 1 324 ? -19.969 15.414 7.426 1 98.69 324 THR A CA 1
ATOM 2551 C C . THR A 1 324 ? -20.734 16.125 8.539 1 98.69 324 THR A C 1
ATOM 2553 O O . THR A 1 324 ? -21.281 15.477 9.438 1 98.69 324 THR A O 1
ATOM 2556 N N . ASP A 1 325 ? -20.656 17.438 8.469 1 97.75 325 ASP A N 1
ATOM 2557 C CA . ASP A 1 325 ? -21.516 18.25 9.32 1 97.75 325 ASP A CA 1
ATOM 2558 C C . ASP A 1 325 ? -22.891 18.422 8.695 1 97.75 325 ASP A C 1
ATOM 2560 O O . ASP A 1 325 ? -23.016 18.766 7.52 1 97.75 325 ASP A O 1
ATOM 2564 N N . PRO A 1 326 ? -23.922 18.188 9.375 1 96.62 326 PRO A N 1
ATOM 2565 C CA . PRO A 1 326 ? -25.266 18.234 8.797 1 96.62 326 PRO A CA 1
ATOM 2566 C C . PRO A 1 326 ? -25.578 19.578 8.156 1 96.62 326 PRO A C 1
ATOM 2568 O O . PRO A 1 326 ? -26.359 19.641 7.207 1 96.62 326 PRO A O 1
ATOM 2571 N N . LYS A 1 327 ? -24.953 20.656 8.602 1 95.5 327 LYS A N 1
ATOM 2572 C CA . LYS A 1 327 ? -25.281 22 8.109 1 95.5 327 LYS A CA 1
ATOM 2573 C C . LYS A 1 327 ? -24.141 22.578 7.305 1 95.5 327 LYS A C 1
ATOM 2575 O O . LYS A 1 327 ? -24.359 23.375 6.383 1 95.5 327 LYS A O 1
ATOM 2580 N N . LYS A 1 328 ? -22.938 22.188 7.668 1 96.88 328 LYS A N 1
ATOM 2581 C CA . LYS A 1 328 ? -21.781 22.906 7.145 1 96.88 328 LYS A CA 1
ATOM 2582 C C . LYS A 1 328 ? -21.047 22.078 6.102 1 96.88 328 LYS A C 1
ATOM 2584 O O . LYS A 1 328 ? -20.094 22.547 5.477 1 96.88 328 LYS A O 1
ATOM 2589 N N . GLY A 1 329 ? -21.484 20.766 5.883 1 97.62 329 GLY A N 1
ATOM 2590 C CA . GLY A 1 329 ? -20.953 19.953 4.801 1 97.62 329 GLY A CA 1
ATOM 2591 C C . GLY A 1 329 ? -19.844 19.031 5.238 1 97.62 329 GLY A C 1
ATOM 2592 O O . GLY A 1 329 ? -19.641 18.812 6.438 1 97.62 329 GLY A O 1
ATOM 2593 N N . ASP A 1 330 ? -19.109 18.484 4.234 1 98.75 330 ASP A N 1
ATOM 2594 C CA . ASP A 1 330 ? -18.062 17.5 4.465 1 98.75 330 ASP A CA 1
ATOM 2595 C C . ASP A 1 330 ? -16.781 18.172 4.973 1 98.75 330 ASP A C 1
ATOM 2597 O O . ASP A 1 330 ? -16.484 19.312 4.621 1 98.75 330 ASP A O 1
ATOM 2601 N N . TYR A 1 331 ? -16.047 17.453 5.777 1 98.88 331 TYR A N 1
ATOM 2602 C CA . TYR A 1 331 ? -14.82 18.031 6.316 1 98.88 331 TYR A CA 1
ATOM 2603 C C . TYR A 1 331 ? -13.758 16.953 6.527 1 98.88 331 TYR A C 1
ATOM 2605 O O . TYR A 1 331 ? -14.078 15.766 6.633 1 98.88 331 TYR A O 1
ATOM 2613 N N . TRP A 1 332 ? -12.531 17.359 6.473 1 98.88 332 TRP A N 1
ATOM 2614 C CA . TRP A 1 332 ? -11.414 16.609 7.031 1 98.88 332 TRP A CA 1
ATOM 2615 C C . TRP A 1 332 ? -11.203 16.953 8.5 1 98.88 332 TRP A C 1
ATOM 2617 O O . TRP A 1 332 ? -11.461 18.094 8.914 1 98.88 332 TRP A O 1
ATOM 2627 N N . ILE A 1 333 ? -10.734 16.078 9.258 1 98.94 333 ILE A N 1
ATOM 2628 C CA . ILE A 1 333 ? -10.219 16.359 10.594 1 98.94 333 ILE A CA 1
ATOM 2629 C C . ILE A 1 333 ? -8.695 16.453 10.547 1 98.94 333 ILE A C 1
ATOM 2631 O O . ILE A 1 333 ? -8.016 15.484 10.172 1 98.94 333 ILE A O 1
ATOM 2635 N N . ILE A 1 334 ? -8.195 17.562 10.984 1 98.81 334 ILE A N 1
ATOM 2636 C CA . ILE A 1 334 ? -6.766 17.844 10.906 1 98.81 334 ILE A CA 1
ATOM 2637 C C . ILE A 1 334 ? -6.184 17.969 12.32 1 98.81 334 ILE A C 1
ATOM 2639 O O . ILE A 1 334 ? -6.77 18.625 13.18 1 98.81 334 ILE A O 1
ATOM 2643 N N . LYS A 1 335 ? -5.082 17.281 12.523 1 98.88 335 LYS A N 1
ATOM 2644 C CA . LYS A 1 335 ? -4.273 17.5 13.719 1 98.88 335 LYS A CA 1
ATOM 2645 C C . LYS A 1 335 ? -3.17 18.516 13.461 1 98.88 335 LYS A C 1
ATOM 2647 O O . LYS A 1 335 ? -2.354 18.344 12.555 1 98.88 335 LYS A O 1
ATOM 2652 N N . ASN A 1 336 ? -3.199 19.531 14.203 1 97.75 336 ASN A N 1
ATOM 2653 C CA . ASN A 1 336 ? -2.184 20.578 14.117 1 97.75 336 ASN A CA 1
ATOM 2654 C C . ASN A 1 336 ? -1.106 20.391 15.18 1 97.75 336 ASN A C 1
ATOM 2656 O O . ASN A 1 336 ? -1.15 19.453 15.961 1 97.75 336 ASN A O 1
ATOM 2660 N N . SER A 1 337 ? -0.094 21.312 15.086 1 97.25 337 SER A N 1
ATOM 2661 C CA . SER A 1 337 ? 1.019 21.219 16.016 1 97.25 337 SER A CA 1
ATOM 2662 C C . SER A 1 337 ? 1.254 22.531 16.75 1 97.25 337 SER A C 1
ATOM 2664 O O . SER A 1 337 ? 2.396 22.891 17.031 1 97.25 337 SER A O 1
ATOM 2666 N N . TRP A 1 338 ? 0.188 23.266 17.016 1 95.5 338 TRP A N 1
ATOM 2667 C CA . TRP A 1 338 ? 0.302 24.562 17.688 1 95.5 338 TRP A CA 1
ATOM 2668 C C . TRP A 1 338 ? -0.271 24.5 19.094 1 95.5 338 TRP A C 1
ATOM 2670 O O . TRP A 1 338 ? -0.731 25.516 19.641 1 95.5 338 TRP A O 1
ATOM 2680 N N . GLY A 1 339 ? -0.351 23.266 19.641 1 95.62 339 GLY A N 1
ATOM 2681 C CA . GLY A 1 339 ? -0.825 23.062 21 1 95.62 339 GLY A CA 1
ATOM 2682 C C . GLY A 1 339 ? -2.326 22.859 21.078 1 95.62 339 GLY A C 1
ATOM 2683 O O . GLY A 1 339 ? -3.057 23.188 20.141 1 95.62 339 GLY A O 1
ATOM 2684 N N . PRO A 1 340 ? -2.77 22.359 22.219 1 96.75 340 PRO A N 1
ATOM 2685 C CA . PRO A 1 340 ? -4.191 22.047 22.391 1 96.75 340 PRO A CA 1
ATOM 2686 C C . PRO A 1 340 ? -5.055 23.297 22.547 1 96.75 340 PRO A C 1
ATOM 2688 O O . PRO A 1 340 ? -6.285 23.219 22.5 1 96.75 340 PRO A O 1
ATOM 2691 N N . ARG A 1 341 ? -4.465 24.406 22.781 1 95 341 ARG A N 1
ATOM 2692 C CA . ARG A 1 341 ? -5.238 25.625 22.984 1 95 341 ARG A CA 1
ATOM 2693 C C . ARG A 1 341 ? -5.555 26.312 21.656 1 95 341 ARG A C 1
ATOM 2695 O O . ARG A 1 341 ? -6.266 27.312 21.625 1 95 341 ARG A O 1
ATOM 2702 N N . TRP A 1 342 ? -5.023 25.859 20.625 1 96.38 342 TRP A N 1
ATOM 2703 C CA . TRP A 1 342 ? -5.395 26.297 19.281 1 96.38 342 TRP A CA 1
ATOM 2704 C C . TRP A 1 342 ? -6.535 25.469 18.734 1 96.38 342 TRP A C 1
ATOM 2706 O O . TRP A 1 342 ? -6.574 24.25 18.938 1 96.38 342 TRP A O 1
ATOM 2716 N N . GLY A 1 343 ? -7.402 26.094 18 1 97.88 343 GLY A N 1
ATOM 2717 C CA . GLY A 1 343 ? -8.469 25.359 17.328 1 97.88 343 GLY A CA 1
ATOM 2718 C C . GLY A 1 343 ? -9.375 24.625 18.297 1 97.88 343 GLY A C 1
ATOM 2719 O O . GLY A 1 343 ? -9.727 25.141 19.359 1 97.88 343 GLY A O 1
ATOM 2720 N N . ASP A 1 344 ? -9.844 23.516 17.859 1 98.25 344 ASP A N 1
ATOM 2721 C CA . ASP A 1 344 ? -10.648 22.625 18.688 1 98.25 344 ASP A CA 1
ATOM 2722 C C . ASP A 1 344 ? -9.781 21.594 19.391 1 98.25 344 ASP A C 1
ATOM 2724 O O . ASP A 1 344 ? -9.719 20.438 18.969 1 98.25 344 ASP A O 1
ATOM 2728 N N . LYS A 1 345 ? -9.109 22.016 20.438 1 98 345 LYS A N 1
ATOM 2729 C CA . LYS A 1 345 ? -8.18 21.188 21.203 1 98 345 LYS A CA 1
ATOM 2730 C C . LYS A 1 345 ? -7.023 20.719 20.328 1 98 345 LYS A C 1
ATOM 2732 O O . LYS A 1 345 ? -6.652 19.531 20.375 1 98 345 LYS A O 1
ATOM 2737 N N . GLY A 1 346 ? -6.594 21.531 19.453 1 98.56 346 GLY A N 1
ATOM 2738 C CA . GLY A 1 346 ? -5.445 21.25 18.625 1 98.56 346 GLY A CA 1
ATOM 2739 C C . GLY A 1 346 ? -5.82 20.688 17.266 1 98.56 346 GLY A C 1
ATOM 2740 O O . GLY A 1 346 ? -4.953 20.422 16.422 1 98.56 346 GLY A O 1
ATOM 2741 N N . TYR A 1 347 ? -7.141 20.516 17.047 1 98.81 347 TYR A N 1
ATOM 2742 C CA . TYR A 1 347 ? -7.637 19.969 15.789 1 98.81 347 TYR A CA 1
ATOM 2743 C C . TYR A 1 347 ? -8.484 20.984 15.047 1 98.81 347 TYR A C 1
ATOM 2745 O O . TYR A 1 347 ? -8.836 22.031 15.602 1 98.81 347 TYR A O 1
ATOM 2753 N N . MET A 1 348 ? -8.727 20.719 13.836 1 98.5 348 MET A N 1
ATOM 2754 C CA . MET A 1 348 ? -9.633 21.531 13.031 1 98.5 348 MET A CA 1
ATOM 2755 C C . MET A 1 348 ? -10.406 20.672 12.039 1 98.5 348 MET A C 1
ATOM 2757 O O . MET A 1 348 ? -9.938 19.594 11.656 1 98.5 348 MET A O 1
ATOM 2761 N N . ARG A 1 349 ? -11.594 21.109 11.75 1 98.81 349 ARG A N 1
ATOM 2762 C CA . ARG A 1 349 ? -12.336 20.609 10.594 1 98.81 349 ARG A CA 1
ATOM 2763 C C . ARG A 1 349 ? -12.188 21.547 9.398 1 98.81 349 ARG A C 1
ATOM 2765 O O . ARG A 1 349 ? -12.461 22.75 9.508 1 98.81 349 ARG A O 1
ATOM 2772 N N . ILE A 1 350 ? -11.688 21.047 8.383 1 98.81 350 ILE A N 1
ATOM 2773 C CA . ILE A 1 350 ? -11.523 21.875 7.191 1 98.81 350 ILE A CA 1
ATOM 2774 C C . ILE A 1 3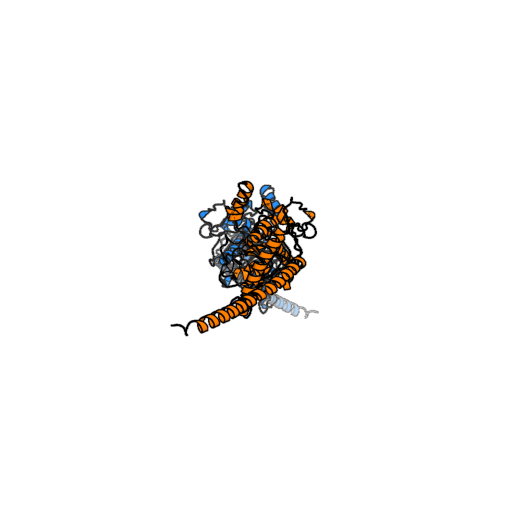50 ? -12.391 21.328 6.062 1 98.81 350 ILE A C 1
ATOM 2776 O O . ILE A 1 350 ? -12.508 20.109 5.887 1 98.81 350 ILE A O 1
ATOM 2780 N N . ALA A 1 351 ? -12.898 22.156 5.281 1 98.75 351 ALA A N 1
ATOM 2781 C CA . ALA A 1 351 ? -13.906 21.797 4.285 1 98.75 351 ALA A CA 1
ATOM 2782 C C . ALA A 1 351 ? -13.359 20.781 3.285 1 98.75 351 ALA A C 1
ATOM 2784 O O . ALA A 1 351 ? -12.234 20.922 2.803 1 98.75 351 ALA A O 1
ATOM 2785 N N . ARG A 1 352 ? -14.109 19.797 3.043 1 98.38 352 ARG A N 1
ATOM 2786 C CA . ARG A 1 352 ? -13.875 18.781 2.018 1 98.38 352 ARG A CA 1
ATOM 2787 C C . ARG A 1 352 ? -14.914 18.891 0.905 1 98.38 352 ARG A C 1
ATOM 2789 O O . ARG A 1 352 ? -16.062 19.281 1.148 1 98.38 352 ARG A O 1
ATOM 2796 N N . ASN A 1 353 ? -14.492 18.484 -0.382 1 97.5 353 ASN A N 1
ATOM 2797 C CA . ASN A 1 353 ? -15.359 18.547 -1.553 1 97.5 353 ASN A CA 1
ATOM 2798 C C . ASN A 1 353 ? -15.742 19.984 -1.893 1 97.5 353 ASN A C 1
ATOM 2800 O O . ASN A 1 353 ? -16.891 20.266 -2.258 1 97.5 353 ASN A O 1
ATOM 2804 N N . ARG A 1 354 ? -14.922 20.891 -1.604 1 96.69 354 ARG A N 1
ATOM 2805 C CA . ARG A 1 354 ? -15.039 22.312 -1.963 1 96.69 354 ARG A CA 1
ATOM 2806 C C . ARG A 1 354 ? -13.766 22.812 -2.627 1 96.69 354 ARG A C 1
ATOM 2808 O O . ARG A 1 354 ? -13.102 23.719 -2.105 1 96.69 354 ARG A O 1
ATOM 2815 N N . ASP A 1 355 ? -13.492 22.188 -3.77 1 95.62 355 ASP A N 1
ATOM 2816 C CA . ASP A 1 355 ? -12.375 22.578 -4.617 1 95.62 355 ASP A CA 1
ATOM 2817 C C . ASP A 1 355 ? -11.039 22.375 -3.898 1 95.62 355 ASP A C 1
ATOM 2819 O O . ASP A 1 355 ? -10.211 23.281 -3.84 1 95.62 355 ASP A O 1
ATOM 2823 N N . ASN A 1 356 ? -10.93 21.188 -3.23 1 97.38 356 ASN A N 1
ATOM 2824 C CA . ASN A 1 356 ? -9.68 20.891 -2.525 1 97.38 356 ASN A CA 1
ATOM 2825 C C . ASN A 1 356 ? -9.242 22.078 -1.662 1 97.38 356 ASN A C 1
ATOM 2827 O O . ASN A 1 356 ? -8.133 22.578 -1.814 1 97.38 356 ASN A O 1
ATOM 2831 N N . HIS A 1 357 ? -10.117 22.406 -0.769 1 97.81 357 HIS A N 1
ATOM 2832 C CA . HIS A 1 357 ? -9.992 23.641 0.014 1 97.81 357 HIS A CA 1
ATOM 2833 C C . HIS A 1 357 ? -8.633 23.719 0.697 1 97.81 357 HIS A C 1
ATOM 2835 O O . HIS A 1 357 ? -8.195 22.766 1.337 1 97.81 357 HIS A O 1
ATOM 2841 N N . CYS A 1 358 ? -7.934 24.844 0.449 1 97.44 358 CYS A N 1
ATOM 2842 C CA . CYS A 1 358 ? -6.641 25.203 1.011 1 97.44 358 CYS A CA 1
ATOM 2843 C C . CYS A 1 358 ? -5.57 24.203 0.621 1 97.44 358 CYS A C 1
ATOM 2845 O O . CYS A 1 358 ? -4.535 24.094 1.282 1 97.44 358 CYS A O 1
ATOM 2847 N N . GLY A 1 359 ? -5.816 23.281 -0.32 1 96.62 359 GLY A N 1
ATOM 2848 C CA . GLY A 1 359 ? -4.828 22.344 -0.837 1 96.62 359 GLY A CA 1
ATOM 2849 C C . GLY A 1 359 ? -4.68 21.109 0.017 1 96.62 359 GLY A C 1
ATOM 2850 O O . GLY A 1 359 ? -3.668 20.406 -0.068 1 96.62 359 GLY A O 1
ATOM 2851 N N . THR A 1 360 ? -5.691 20.781 0.795 1 97.81 360 THR A N 1
ATOM 2852 C CA . THR A 1 360 ? -5.598 19.719 1.792 1 97.81 360 THR A CA 1
ATOM 2853 C C . THR A 1 360 ? -5.27 18.391 1.13 1 97.81 360 THR A C 1
ATOM 2855 O O . THR A 1 360 ? -4.555 17.562 1.704 1 97.81 360 THR A O 1
ATOM 2858 N N . ALA A 1 361 ? -5.723 18.188 -0.077 1 97.31 361 ALA A N 1
ATOM 2859 C CA . ALA A 1 361 ? -5.52 16.922 -0.755 1 97.31 361 ALA A CA 1
ATOM 2860 C C . ALA A 1 361 ? -4.414 17.016 -1.8 1 97.31 361 ALA A C 1
ATOM 2862 O O . ALA A 1 361 ? -4.234 16.109 -2.617 1 97.31 361 ALA A O 1
ATOM 2863 N N . THR A 1 362 ? -3.678 18.078 -1.812 1 94.25 362 THR A N 1
ATOM 2864 C CA . THR A 1 362 ? -2.73 18.344 -2.891 1 94.25 362 THR A CA 1
ATOM 2865 C C . THR A 1 362 ? -1.435 17.578 -2.674 1 94.25 362 THR A C 1
ATOM 2867 O O . THR A 1 362 ? -0.916 16.953 -3.605 1 94.25 362 THR A O 1
ATOM 2870 N N . ALA A 1 363 ? -0.933 17.594 -1.519 1 91.94 363 ALA A N 1
ATOM 2871 C CA . ALA A 1 363 ? 0.352 16.969 -1.205 1 91.94 363 ALA A CA 1
ATOM 2872 C C . ALA A 1 363 ? 0.228 16.016 -0.018 1 91.94 363 ALA A C 1
ATOM 2874 O O . ALA A 1 363 ? 0.677 16.344 1.087 1 91.94 363 ALA A O 1
ATOM 2875 N N . CYS A 1 364 ? -0.364 14.875 -0.353 1 96.38 364 CYS A N 1
ATOM 2876 C CA . CYS A 1 364 ? -0.591 13.891 0.698 1 96.38 364 CYS A CA 1
ATOM 2877 C C . CYS A 1 364 ? 0.32 12.68 0.519 1 96.38 364 CYS A C 1
ATOM 2879 O O . CYS A 1 364 ? 0.582 12.258 -0.608 1 96.38 364 CYS A O 1
ATOM 2881 N N . SER A 1 365 ? 0.845 12.18 1.648 1 96.38 365 SER A N 1
ATOM 2882 C CA . SER A 1 365 ? 1.718 11.016 1.658 1 96.38 365 SER A CA 1
ATOM 2883 C C . SER A 1 365 ? 1.642 10.281 2.992 1 96.38 365 SER A C 1
ATOM 2885 O O . SER A 1 365 ? 1.092 10.797 3.965 1 96.38 365 SER A O 1
ATOM 2887 N N . PHE A 1 366 ? 2.09 9.055 3.006 1 97.38 366 PHE A N 1
ATOM 2888 C CA . PHE A 1 366 ? 2.189 8.297 4.246 1 97.38 366 PHE A CA 1
ATOM 2889 C C . PHE A 1 366 ? 3.342 7.301 4.176 1 97.38 366 PHE A C 1
ATOM 2891 O O . PHE A 1 366 ? 3.713 6.844 3.094 1 97.38 366 PHE A O 1
ATOM 2898 N N . PRO A 1 367 ? 3.945 7.023 5.324 1 96.75 367 PRO A N 1
ATOM 2899 C CA . PRO A 1 367 ? 5.047 6.062 5.383 1 96.75 367 PRO A CA 1
ATOM 2900 C C . PRO A 1 367 ? 4.574 4.613 5.293 1 96.75 367 PRO A C 1
ATOM 2902 O O . PRO A 1 367 ? 3.406 4.324 5.57 1 96.75 367 PRO A O 1
ATOM 2905 N N . LEU A 1 368 ? 5.469 3.811 4.855 1 93.5 368 LEU A N 1
ATOM 2906 C CA . LEU A 1 368 ? 5.262 2.365 4.852 1 93.5 368 LEU A CA 1
ATOM 2907 C C . LEU A 1 368 ? 6.062 1.698 5.965 1 93.5 368 LEU A C 1
ATOM 2909 O O . LEU A 1 368 ? 7.207 2.078 6.227 1 93.5 368 LEU A O 1
ATOM 2913 N N . VAL A 1 369 ? 5.473 0.803 6.68 1 90.38 369 VAL A N 1
ATOM 2914 C CA . VAL A 1 369 ? 6.168 0.164 7.793 1 90.38 369 VAL A CA 1
ATOM 2915 C C . VAL A 1 369 ? 6.121 -1.354 7.629 1 90.38 369 VAL A C 1
ATOM 2917 O O . VAL A 1 369 ? 5.23 -1.885 6.961 1 90.38 369 VAL A O 1
ATOM 2920 N N . MET B 1 1 ? -12.523 -100.938 -1.79 1 24.3 1 MET B N 1
ATOM 2921 C CA . MET B 1 1 ? -11.383 -100.062 -2.174 1 24.3 1 MET B CA 1
ATOM 2922 C C . MET B 1 1 ? -11.484 -99.625 -3.635 1 24.3 1 MET B C 1
ATOM 2924 O O . MET B 1 1 ? -10.812 -98.688 -4.062 1 24.3 1 MET B O 1
ATOM 2928 N N . ARG B 1 2 ? -12.203 -100.438 -4.512 1 27.39 2 ARG B N 1
ATOM 2929 C CA . ARG B 1 2 ? -12.117 -100.25 -5.953 1 27.39 2 ARG B CA 1
ATOM 2930 C C . ARG B 1 2 ? -13.125 -99.25 -6.445 1 27.39 2 ARG B C 1
ATOM 2932 O O . ARG B 1 2 ? -13.102 -98.812 -7.609 1 27.39 2 ARG B O 1
ATOM 2939 N N . LYS B 1 3 ? -14.289 -99.25 -5.809 1 41.22 3 LYS B N 1
ATOM 2940 C CA . LYS B 1 3 ? -15.438 -98.562 -6.332 1 41.22 3 LYS B CA 1
ATOM 2941 C C . LYS B 1 3 ? -15.227 -97 -6.207 1 41.22 3 LYS B C 1
ATOM 2943 O O . LYS B 1 3 ? -16.078 -96.25 -6.629 1 41.22 3 LYS B O 1
ATOM 2948 N N . LEU B 1 4 ? -14.305 -96.625 -5.281 1 37.94 4 LEU B N 1
ATOM 2949 C CA . LEU B 1 4 ? -14.195 -95.188 -5.008 1 37.94 4 LEU B CA 1
ATOM 2950 C C . LEU B 1 4 ? -13.375 -94.5 -6.086 1 37.94 4 LEU B C 1
ATOM 2952 O O . LEU B 1 4 ? -13.211 -93.312 -6.051 1 37.94 4 LEU B O 1
ATOM 2956 N N . SER B 1 5 ? -12.703 -95.312 -7.055 1 44.31 5 SER B N 1
ATOM 2957 C CA . SER B 1 5 ? -11.641 -94.688 -7.855 1 44.31 5 SER B CA 1
ATOM 2958 C C . SER B 1 5 ? -12.203 -94 -9.078 1 44.31 5 SER B C 1
ATOM 2960 O O . SER B 1 5 ? -11.68 -92.938 -9.492 1 44.31 5 SER B O 1
ATOM 2962 N N . SER B 1 6 ? -13.305 -94.5 -9.688 1 53.25 6 SER B N 1
ATOM 2963 C CA . SER B 1 6 ? -13.664 -94 -11.016 1 53.25 6 SER B CA 1
ATOM 2964 C C . SER B 1 6 ? -14.375 -92.688 -10.938 1 53.25 6 SER B C 1
ATOM 2966 O O . SER B 1 6 ? -14.18 -91.812 -11.789 1 53.25 6 SER B O 1
ATOM 2968 N N . ASP B 1 7 ? -15.195 -92.5 -9.859 1 50.06 7 ASP B N 1
ATOM 2969 C CA . ASP B 1 7 ? -16 -91.312 -9.789 1 50.06 7 ASP B CA 1
ATOM 2970 C C . ASP B 1 7 ? -15.141 -90.125 -9.438 1 50.06 7 ASP B C 1
ATOM 2972 O O . ASP B 1 7 ? -15.445 -89 -9.836 1 50.06 7 ASP B O 1
ATOM 2976 N N . MET B 1 8 ? -13.961 -90.312 -8.766 1 52.56 8 MET B N 1
ATOM 2977 C CA . MET B 1 8 ? -13.102 -89.188 -8.406 1 52.56 8 MET B CA 1
ATOM 2978 C C . MET B 1 8 ? -12.352 -88.625 -9.617 1 52.56 8 MET B C 1
ATOM 2980 O O . MET B 1 8 ? -12.078 -87.438 -9.719 1 52.56 8 MET B O 1
ATOM 2984 N N . VAL B 1 9 ? -12.07 -89.562 -10.633 1 59.09 9 VAL B N 1
ATOM 2985 C CA . VAL B 1 9 ? -11.328 -89.188 -11.812 1 59.09 9 VAL B CA 1
ATOM 2986 C C . VAL B 1 9 ? -12.227 -88.312 -12.719 1 59.09 9 VAL B C 1
ATOM 2988 O O . VAL B 1 9 ? -11.789 -87.312 -13.281 1 59.09 9 VAL B O 1
ATOM 2991 N N . ASN B 1 10 ? -13.547 -88.688 -12.766 1 55 10 ASN B N 1
ATOM 2992 C CA . ASN B 1 10 ? -14.445 -87.938 -13.602 1 55 10 ASN B CA 1
ATOM 2993 C C . ASN B 1 10 ? -14.719 -86.562 -12.984 1 55 10 ASN B C 1
ATOM 2995 O O . ASN B 1 10 ? -14.922 -85.562 -13.703 1 55 10 ASN B O 1
ATOM 2999 N N . LEU B 1 11 ? -14.742 -86.438 -11.609 1 57.41 11 LEU B N 1
ATOM 3000 C CA . LEU B 1 11 ? -14.938 -85.125 -10.961 1 57.41 11 LEU B CA 1
ATOM 3001 C C . LEU B 1 11 ? -13.719 -84.25 -11.148 1 57.41 11 LEU B C 1
ATOM 3003 O O . LEU B 1 11 ? -13.852 -83.062 -11.406 1 57.41 11 LEU B O 1
ATOM 3007 N N . MET B 1 12 ? -12.484 -84.875 -11.195 1 52.84 12 MET B N 1
ATOM 3008 C CA . MET B 1 12 ? -11.297 -84 -11.391 1 52.84 12 MET B CA 1
ATOM 3009 C C . MET B 1 12 ? -11.195 -83.562 -12.836 1 52.84 12 MET B C 1
ATOM 3011 O O . MET B 1 12 ? -10.68 -82.438 -13.094 1 52.84 12 MET B O 1
ATOM 3015 N N . LYS B 1 13 ? -11.656 -84.312 -13.875 1 57.12 13 LYS B N 1
ATOM 3016 C CA . LYS B 1 13 ? -11.641 -83.875 -15.258 1 57.12 13 LYS B CA 1
ATOM 3017 C C . LYS B 1 13 ? -12.648 -82.75 -15.469 1 57.12 13 LYS B C 1
ATOM 3019 O O . LYS B 1 13 ? -12.375 -81.75 -16.203 1 57.12 13 LYS B O 1
ATOM 3024 N N . ARG B 1 14 ? -13.828 -82.812 -14.805 1 54.75 14 ARG B N 1
ATOM 3025 C CA . ARG B 1 14 ? -14.797 -81.75 -14.953 1 54.75 14 ARG B CA 1
ATOM 3026 C C . ARG B 1 14 ? -14.336 -80.5 -14.219 1 54.75 14 ARG B C 1
ATOM 3028 O O . ARG B 1 14 ? -14.547 -79.375 -14.703 1 54.75 14 ARG B O 1
ATOM 3035 N N . LEU B 1 15 ? -13.602 -80.688 -13.07 1 53.75 15 LEU B N 1
ATOM 3036 C CA . LEU B 1 15 ? -13.055 -79.5 -12.43 1 53.75 15 LEU B CA 1
ATOM 3037 C C . LEU B 1 15 ? -11.914 -78.938 -13.25 1 53.75 15 LEU B C 1
ATOM 3039 O O . LEU B 1 15 ? -11.742 -77.688 -13.297 1 53.75 15 LEU B O 1
ATOM 3043 N N . GLY B 1 16 ? -11.227 -79.875 -14.023 1 49.66 16 GLY B N 1
ATOM 3044 C CA . GLY B 1 16 ? -10.211 -79.312 -14.906 1 49.66 16 GLY B CA 1
ATOM 3045 C C . GLY B 1 16 ? -10.781 -78.5 -16.047 1 49.66 16 GLY B C 1
ATOM 3046 O O . GLY B 1 16 ? -10.219 -77.5 -16.438 1 49.66 16 GLY B O 1
ATOM 3047 N N . PHE B 1 17 ? -11.945 -79.062 -16.562 1 51.97 17 PHE B N 1
ATOM 3048 C CA . PHE B 1 17 ? -12.555 -78.312 -17.641 1 51.97 17 PHE B CA 1
ATOM 3049 C C . PHE B 1 17 ? -13.156 -77 -17.141 1 51.97 17 PHE B C 1
ATOM 3051 O O . PHE B 1 17 ? -13.094 -76 -17.812 1 51.97 17 PHE B O 1
ATOM 3058 N N . LEU B 1 18 ? -13.695 -77 -15.891 1 49.09 18 LEU B N 1
ATOM 3059 C CA . LEU B 1 18 ? -14.234 -75.75 -15.375 1 49.09 18 LEU B CA 1
ATOM 3060 C C . LEU B 1 18 ? -13.109 -74.812 -15.047 1 49.09 18 LEU B C 1
ATOM 3062 O O . LEU B 1 18 ? -13.25 -73.562 -15.25 1 49.09 18 LEU B O 1
ATOM 3066 N N . LEU B 1 19 ? -11.922 -75.375 -14.648 1 46.72 19 LEU B N 1
ATOM 3067 C CA . LEU B 1 19 ? -10.828 -74.438 -14.391 1 46.72 19 LEU B CA 1
ATOM 3068 C C . LEU B 1 19 ? -10.273 -73.875 -15.695 1 46.72 19 LEU B C 1
ATOM 3070 O O . LEU B 1 19 ? -9.844 -72.688 -15.75 1 46.72 19 LEU B O 1
ATOM 3074 N N . GLN B 1 20 ? -10.344 -74.688 -16.812 1 44.03 20 GLN B N 1
ATOM 3075 C CA . GLN B 1 20 ? -9.875 -74.125 -18.062 1 44.03 20 GLN B CA 1
ATOM 3076 C C . GLN B 1 20 ? -10.844 -73.062 -18.594 1 44.03 20 GLN B C 1
ATOM 3078 O O . GLN B 1 20 ? -10.43 -72.125 -19.25 1 44.03 20 GLN B O 1
ATOM 3083 N N . ILE B 1 21 ? -12.141 -73.25 -18.328 1 44.44 21 ILE B N 1
ATOM 3084 C CA . ILE B 1 21 ? -13.062 -72.188 -18.828 1 44.44 21 ILE B CA 1
ATOM 3085 C C . ILE B 1 21 ? -12.922 -70.938 -17.984 1 44.44 21 ILE B C 1
ATOM 3087 O O . ILE B 1 21 ? -12.969 -69.812 -18.516 1 44.44 21 ILE B O 1
ATOM 3091 N N . CYS B 1 22 ? -12.664 -71.062 -16.672 1 41.78 22 CYS B N 1
ATOM 3092 C CA . CYS B 1 22 ? -12.555 -69.875 -15.898 1 41.78 22 CYS B CA 1
ATOM 3093 C C . CYS B 1 22 ? -11.258 -69.125 -16.219 1 41.78 22 CYS B C 1
ATOM 3095 O O . CYS B 1 22 ? -11.133 -67.938 -15.945 1 41.78 22 CYS B O 1
ATOM 3097 N N . PHE B 1 23 ? -10.188 -69.875 -16.609 1 42.16 23 PHE B N 1
ATOM 3098 C CA . PHE B 1 23 ? -8.969 -69.125 -16.953 1 42.16 23 PHE B CA 1
ATOM 3099 C C . PHE B 1 23 ? -9.109 -68.438 -18.312 1 42.16 23 PHE B C 1
ATOM 3101 O O . PHE B 1 23 ? -8.406 -67.5 -18.594 1 42.16 23 PHE B O 1
ATOM 3108 N N . ALA B 1 24 ? -9.883 -69 -19.234 1 42.72 24 ALA B N 1
ATOM 3109 C CA . ALA B 1 24 ? -9.984 -68.375 -20.531 1 42.72 24 ALA B CA 1
ATOM 3110 C C . ALA B 1 24 ? -10.805 -67.062 -20.438 1 42.72 24 ALA B C 1
ATOM 3112 O O . ALA B 1 24 ? -10.633 -66.188 -21.25 1 42.72 24 ALA B O 1
ATOM 3113 N N . SER B 1 25 ? -11.789 -67 -19.547 1 40.66 25 SER B N 1
ATOM 3114 C CA . SER B 1 25 ? -12.578 -65.75 -19.5 1 40.66 25 SER B CA 1
ATOM 3115 C C . SER B 1 25 ? -11.773 -64.625 -18.891 1 40.66 25 SER B C 1
ATOM 3117 O O . SER B 1 25 ? -12.109 -63.469 -19.078 1 40.66 25 SER B O 1
ATOM 3119 N N . LEU B 1 26 ? -10.867 -64.938 -18.016 1 40.41 26 LEU B N 1
ATOM 3120 C CA . LEU B 1 26 ? -10.078 -63.812 -17.484 1 40.41 26 LEU B CA 1
ATOM 3121 C C . LEU B 1 26 ? -9.109 -63.281 -18.531 1 40.41 26 LEU B C 1
ATOM 3123 O O . LEU B 1 26 ? -8.664 -62.156 -18.469 1 40.41 26 LEU B O 1
ATOM 3127 N N . CYS B 1 27 ? -8.703 -64.062 -19.516 1 39.47 27 CYS B N 1
ATOM 3128 C CA . CYS B 1 27 ? -7.75 -63.625 -20.516 1 39.47 27 CYS B CA 1
ATOM 3129 C C . CYS B 1 27 ? -8.414 -62.719 -21.531 1 39.47 27 CYS B C 1
ATOM 3131 O O . CYS B 1 27 ? -7.734 -61.969 -22.25 1 39.47 27 CYS B O 1
ATOM 3133 N N . SER B 1 28 ? -9.664 -62.844 -21.844 1 41.22 28 SER B N 1
ATOM 3134 C CA . SER B 1 28 ? -10.273 -62.062 -22.891 1 41.22 28 SER B CA 1
ATOM 3135 C C . SER B 1 28 ? -10.57 -60.625 -22.406 1 41.22 28 SER B C 1
ATOM 3137 O O . SER B 1 28 ? -10.93 -59.781 -23.203 1 41.22 28 SER B O 1
ATOM 3139 N N . THR B 1 29 ? -10.789 -60.438 -21.188 1 43.31 29 THR B N 1
ATOM 3140 C CA . THR B 1 29 ? -11.078 -59.094 -20.688 1 43.31 29 THR B CA 1
ATOM 3141 C C . THR B 1 29 ? -9.82 -58.219 -20.703 1 43.31 29 THR B C 1
ATOM 3143 O O . THR B 1 29 ? -9.906 -57 -20.766 1 43.31 29 THR B O 1
ATOM 3146 N N . VAL B 1 30 ? -8.633 -58.75 -20.75 1 43.56 30 VAL B N 1
ATOM 3147 C CA . VAL B 1 30 ? -7.371 -58 -20.828 1 43.56 30 VAL B CA 1
ATOM 3148 C C . VAL B 1 30 ? -7.219 -57.406 -22.219 1 43.56 30 VAL B C 1
ATOM 3150 O O . VAL B 1 30 ? -6.793 -56.25 -22.359 1 43.56 30 VAL B O 1
ATOM 3153 N N . PRO B 1 31 ? -7.535 -58.156 -23.203 1 48.72 31 PRO B N 1
ATOM 3154 C CA . PRO B 1 31 ? -7.309 -57.594 -24.547 1 48.72 31 PRO B CA 1
ATOM 3155 C C . PRO B 1 31 ? -8.18 -56.344 -24.828 1 48.72 31 PRO B C 1
ATOM 3157 O O . PRO B 1 31 ? -7.738 -55.438 -25.5 1 48.72 31 PRO B O 1
ATOM 3160 N N . LEU B 1 32 ? -9.398 -56.438 -24.5 1 44.38 32 LEU B N 1
ATOM 3161 C CA . LEU B 1 32 ? -10.281 -55.312 -24.734 1 44.38 32 LEU B CA 1
ATOM 3162 C C . LEU B 1 32 ? -9.812 -54.094 -23.969 1 44.38 32 LEU B C 1
ATOM 3164 O O . LEU B 1 32 ? -9.836 -52.969 -24.484 1 44.38 32 LEU B O 1
ATOM 3168 N N . LYS B 1 33 ? -9.375 -54.375 -22.797 1 52.56 33 LYS B N 1
ATOM 3169 C CA . LYS B 1 33 ? -8.844 -53.312 -21.984 1 52.56 33 LYS B CA 1
ATOM 3170 C C . LYS B 1 33 ? -7.543 -52.75 -22.578 1 52.56 33 LYS B C 1
ATOM 3172 O O . LYS B 1 33 ? -7.309 -51.562 -22.578 1 52.56 33 LYS B O 1
ATOM 3177 N N . LEU B 1 34 ? -6.836 -53.656 -23.172 1 52.69 34 LEU B N 1
ATOM 3178 C CA . LEU B 1 34 ? -5.578 -53.25 -23.797 1 52.69 34 LEU B CA 1
ATOM 3179 C C . LEU B 1 34 ? -5.828 -52.531 -25.109 1 52.69 34 LEU B C 1
ATOM 3181 O O . LEU B 1 34 ? -5.168 -51.531 -25.422 1 52.69 34 LEU B O 1
ATOM 3185 N N . ARG B 1 35 ? -6.648 -53.219 -26.125 1 59.38 35 ARG B N 1
ATOM 3186 C CA . ARG B 1 35 ? -7.012 -52.562 -27.375 1 59.38 35 ARG B CA 1
ATOM 3187 C C . ARG B 1 35 ? -7.559 -51.156 -27.125 1 59.38 35 ARG B C 1
ATOM 3189 O O . ARG B 1 35 ? -7.277 -50.219 -27.875 1 59.38 35 ARG B O 1
ATOM 3196 N N . ASN B 1 36 ? -8.141 -51 -26.125 1 81.94 36 ASN B N 1
ATOM 3197 C CA . ASN B 1 36 ? -8.719 -49.719 -25.719 1 81.94 36 ASN B CA 1
ATOM 3198 C C . ASN B 1 36 ? -7.641 -48.75 -25.234 1 81.94 36 ASN B C 1
ATOM 3200 O O . ASN B 1 36 ? -7.668 -47.594 -25.578 1 81.94 36 ASN B O 1
ATOM 3204 N N . LEU B 1 37 ? -6.496 -49.344 -24.875 1 88.25 37 LEU B N 1
ATOM 3205 C CA . LEU B 1 37 ? -5.406 -48.5 -24.391 1 88.25 37 LEU B CA 1
ATOM 3206 C C . LEU B 1 37 ? -4.609 -47.938 -25.562 1 88.25 37 LEU B C 1
ATOM 3208 O O . LEU B 1 37 ? -4.234 -46.75 -25.531 1 88.25 37 LEU B O 1
ATOM 3212 N N . GLU B 1 38 ? -4.34 -48.781 -26.547 1 91.19 38 GLU B N 1
ATOM 3213 C CA . GLU B 1 38 ? -3.604 -48.312 -27.719 1 91.19 38 GLU B CA 1
ATOM 3214 C C . GLU B 1 38 ? -4.352 -47.188 -28.438 1 91.19 38 GLU B C 1
ATOM 3216 O O . GLU B 1 38 ? -3.744 -46.219 -28.875 1 91.19 38 GLU B O 1
ATOM 3221 N N . THR B 1 39 ? -5.574 -47.406 -28.547 1 92.81 39 THR B N 1
ATOM 3222 C CA . THR B 1 39 ? -6.398 -46.375 -29.172 1 92.81 39 THR B CA 1
ATOM 3223 C C . THR B 1 39 ? -6.383 -45.094 -28.344 1 92.81 39 THR B C 1
ATOM 3225 O O . THR B 1 39 ? -6.285 -44 -28.891 1 92.81 39 THR B O 1
ATOM 3228 N N . GLU B 1 40 ? -6.52 -45.281 -27.109 1 93.88 40 GLU B N 1
ATOM 3229 C CA . GLU B 1 40 ? -6.477 -44.125 -26.203 1 93.88 40 GLU B CA 1
ATOM 3230 C C . GLU B 1 40 ? -5.129 -43.406 -26.297 1 93.88 40 GLU B C 1
ATOM 3232 O O . GLU B 1 40 ? -5.07 -42.156 -26.266 1 93.88 40 GLU B O 1
ATOM 3237 N N . PHE B 1 41 ? -4.086 -44.156 -26.344 1 96.19 41 PHE B N 1
ATOM 3238 C CA . PHE B 1 41 ? -2.75 -43.594 -26.438 1 96.19 41 PHE B CA 1
ATOM 3239 C C . PHE B 1 41 ? -2.564 -42.875 -27.766 1 96.19 41 PHE B C 1
ATOM 3241 O O . PHE B 1 41 ? -1.947 -41.812 -27.828 1 96.19 41 PHE B O 1
ATOM 3248 N N . MET B 1 42 ? -3.074 -43.469 -28.844 1 94.94 42 MET B N 1
ATOM 3249 C CA . MET B 1 42 ? -3.02 -42.812 -30.141 1 94.94 42 MET B CA 1
ATOM 3250 C C . MET B 1 42 ? -3.775 -41.5 -30.109 1 94.94 42 MET B C 1
ATOM 3252 O O . MET B 1 42 ? -3.311 -40.5 -30.672 1 94.94 42 MET B O 1
ATOM 3256 N N . ASN B 1 43 ? -4.91 -41.5 -29.531 1 95 43 ASN B N 1
ATOM 3257 C CA . ASN B 1 43 ? -5.676 -40.25 -29.391 1 95 43 ASN B CA 1
ATOM 3258 C C . ASN B 1 43 ? -4.91 -39.219 -28.562 1 95 43 ASN B C 1
ATOM 3260 O O . ASN B 1 43 ? -4.941 -38.031 -28.875 1 95 43 ASN B O 1
ATOM 3264 N N . PHE B 1 44 ? -4.328 -39.688 -27.531 1 96.31 44 PHE B N 1
ATOM 3265 C CA . PHE B 1 44 ? -3.492 -38.844 -26.703 1 96.31 44 PHE B CA 1
ATOM 3266 C C . PHE B 1 44 ? -2.393 -38.188 -27.531 1 96.31 44 PHE B C 1
ATOM 3268 O O . PHE B 1 44 ? -2.17 -36.969 -27.422 1 96.31 44 PHE B O 1
ATOM 3275 N N . LYS B 1 45 ? -1.681 -38.938 -28.312 1 96.44 45 LYS B N 1
ATOM 3276 C CA . LYS B 1 45 ? -0.601 -38.438 -29.156 1 96.44 45 LYS B CA 1
ATOM 3277 C C . LYS B 1 45 ? -1.112 -37.375 -30.109 1 96.44 45 LYS B C 1
ATOM 3279 O O . LYS B 1 45 ? -0.462 -36.344 -30.312 1 96.44 45 LYS B O 1
ATOM 3284 N N . ILE B 1 46 ? -2.244 -37.625 -30.641 1 95.38 46 ILE B N 1
ATOM 3285 C CA . ILE B 1 46 ? -2.83 -36.719 -31.609 1 95.38 46 ILE B CA 1
ATOM 3286 C C . ILE B 1 46 ? -3.275 -35.438 -30.906 1 95.38 46 ILE B C 1
ATOM 3288 O O . ILE B 1 46 ? -2.951 -34.312 -31.344 1 95.38 46 ILE B O 1
ATOM 3292 N N . ASN B 1 47 ? -3.957 -35.625 -29.828 1 94.38 47 ASN B N 1
ATOM 3293 C CA . ASN B 1 47 ? -4.531 -34.5 -29.094 1 94.38 47 ASN B CA 1
ATOM 3294 C C . ASN B 1 47 ? -3.449 -33.594 -28.547 1 94.38 47 ASN B C 1
ATOM 3296 O O . ASN B 1 47 ? -3.646 -32.375 -28.469 1 94.38 47 ASN B O 1
ATOM 3300 N N . PHE B 1 48 ? -2.352 -34.156 -28.141 1 94.19 48 PHE B N 1
ATOM 3301 C CA . PHE B 1 48 ? -1.33 -33.344 -27.484 1 94.19 48 PHE B CA 1
ATOM 3302 C C . PHE B 1 48 ? -0.067 -33.281 -28.344 1 94.19 48 PHE B C 1
ATOM 3304 O O . PHE B 1 48 ? 1.004 -32.938 -27.844 1 94.19 48 PHE B O 1
ATOM 3311 N N . ASN B 1 49 ? -0.209 -33.719 -29.641 1 92.94 49 ASN B N 1
ATOM 3312 C CA . ASN B 1 49 ? 0.854 -33.625 -30.641 1 92.94 49 ASN B CA 1
ATOM 3313 C C . ASN B 1 49 ? 2.156 -34.25 -30.125 1 92.94 49 ASN B C 1
ATOM 3315 O O . ASN B 1 49 ? 3.201 -33.594 -30.141 1 92.94 49 ASN B O 1
ATOM 3319 N N . LYS B 1 50 ? 2.025 -35.469 -29.672 1 95.06 50 LYS B N 1
ATOM 3320 C CA . LYS B 1 50 ? 3.18 -36.188 -29.156 1 95.06 50 LYS B CA 1
ATOM 3321 C C . LYS B 1 50 ? 3.812 -37.062 -30.234 1 95.06 50 LYS B C 1
ATOM 3323 O O . LYS B 1 50 ? 3.105 -37.688 -31.047 1 95.06 50 LYS B O 1
ATOM 3328 N N . SER B 1 51 ? 5.133 -37 -30.344 1 94.56 51 SER B N 1
ATOM 3329 C CA . SER B 1 51 ? 5.91 -37.875 -31.203 1 94.56 51 SER B CA 1
ATOM 3330 C C . SER B 1 51 ? 7.168 -38.375 -30.5 1 94.56 51 SER B C 1
ATOM 3332 O O . SER B 1 51 ? 7.684 -37.719 -29.594 1 94.56 51 SER B O 1
ATOM 3334 N N . TYR B 1 52 ? 7.539 -39.594 -30.922 1 95.06 52 TYR B N 1
ATOM 3335 C CA . TYR B 1 52 ? 8.688 -40.219 -30.281 1 95.06 52 TYR B CA 1
ATOM 3336 C C . TYR B 1 52 ? 9.711 -40.656 -31.312 1 95.06 52 TYR B C 1
ATOM 3338 O O . TYR B 1 52 ? 9.344 -41.094 -32.406 1 95.06 52 TYR B O 1
ATOM 3346 N N . SER B 1 53 ? 10.938 -40.625 -30.938 1 94 53 SER B N 1
ATOM 3347 C CA . SER B 1 53 ? 12.031 -40.844 -31.875 1 94 53 SER B CA 1
ATOM 3348 C C . SER B 1 53 ? 12.188 -42.344 -32.219 1 94 53 SER B C 1
ATOM 3350 O O . SER B 1 53 ? 12.641 -42.688 -33.312 1 94 53 SER B O 1
ATOM 3352 N N . THR B 1 54 ? 11.891 -43.219 -31.172 1 95.75 54 THR B N 1
ATOM 3353 C CA . THR B 1 54 ? 12.086 -44.656 -31.375 1 95.75 54 THR B CA 1
ATOM 3354 C C . THR B 1 54 ? 10.852 -45.438 -30.953 1 95.75 54 THR B C 1
ATOM 3356 O O . THR B 1 54 ? 10.016 -44.938 -30.203 1 95.75 54 THR B O 1
ATOM 3359 N N . VAL B 1 55 ? 10.828 -46.594 -31.438 1 93.56 55 VAL B N 1
ATOM 3360 C CA . VAL B 1 55 ? 9.727 -47.5 -31.078 1 93.56 55 VAL B CA 1
ATOM 3361 C C . VAL B 1 55 ? 9.812 -47.844 -29.594 1 93.56 55 VAL B C 1
ATOM 3363 O O . VAL B 1 55 ? 8.789 -47.938 -28.922 1 93.56 55 VAL B O 1
ATOM 3366 N N . ASP B 1 56 ? 10.992 -47.969 -29.188 1 94.75 56 ASP B N 1
ATOM 3367 C CA . ASP B 1 56 ? 11.203 -48.312 -27.781 1 94.75 56 ASP B CA 1
ATOM 3368 C C . ASP B 1 56 ? 10.734 -47.156 -26.875 1 94.75 56 ASP B C 1
ATOM 3370 O O . ASP B 1 56 ? 10.125 -47.406 -25.828 1 94.75 56 ASP B O 1
ATOM 3374 N N . GLU B 1 57 ? 11.031 -46.031 -27.312 1 95.25 57 GLU B N 1
ATOM 3375 C CA . GLU B 1 57 ? 10.562 -44.875 -26.547 1 95.25 57 GLU B CA 1
ATOM 3376 C C . GLU B 1 57 ? 9.039 -44.812 -26.547 1 95.25 57 GLU B C 1
ATOM 3378 O O . GLU B 1 57 ? 8.43 -44.531 -25.5 1 95.25 57 GLU B O 1
ATOM 3383 N N . GLU B 1 58 ? 8.484 -45 -27.641 1 95.44 58 GLU B N 1
ATOM 3384 C CA . GLU B 1 58 ? 7.027 -44.938 -27.734 1 95.44 58 GLU B CA 1
ATOM 3385 C C . GLU B 1 58 ? 6.375 -45.969 -26.828 1 95.44 58 GLU B C 1
ATOM 3387 O O . GLU B 1 58 ? 5.363 -45.719 -26.188 1 95.44 58 GLU B O 1
ATOM 3392 N N . LYS B 1 59 ? 6.922 -47.125 -26.812 1 94.62 59 LYS B N 1
ATOM 3393 C CA . LYS B 1 59 ? 6.402 -48.188 -25.953 1 94.62 59 LYS B CA 1
ATOM 3394 C C . LYS B 1 59 ? 6.508 -47.781 -24.484 1 94.62 59 LYS B C 1
ATOM 3396 O O . LYS B 1 59 ? 5.586 -48.031 -23.703 1 94.62 59 LYS B O 1
ATOM 3401 N N . LEU B 1 60 ? 7.625 -47.25 -24.188 1 95.81 60 LEU B N 1
ATOM 3402 C CA . LEU B 1 60 ? 7.832 -46.781 -22.828 1 95.81 60 LEU B CA 1
ATOM 3403 C C . LEU B 1 60 ? 6.805 -45.719 -22.453 1 95.81 60 LEU B C 1
ATOM 3405 O O . LEU B 1 60 ? 6.199 -45.781 -21.375 1 95.81 60 LEU B O 1
ATOM 3409 N N . ARG B 1 61 ? 6.625 -44.781 -23.281 1 96.75 61 ARG B N 1
ATOM 3410 C CA . ARG B 1 61 ? 5.699 -43.688 -23.047 1 96.75 61 ARG B CA 1
ATOM 3411 C C . ARG B 1 61 ? 4.262 -44.188 -22.953 1 96.75 61 ARG B C 1
ATOM 3413 O O . ARG B 1 61 ? 3.457 -43.656 -22.188 1 96.75 61 ARG B O 1
ATOM 3420 N N . MET B 1 62 ? 3.951 -45.125 -23.703 1 96.38 62 MET B N 1
ATOM 3421 C CA . MET B 1 62 ? 2.619 -45.719 -23.625 1 96.38 62 MET B CA 1
ATOM 3422 C C . MET B 1 62 ? 2.385 -46.375 -22.281 1 96.38 62 MET B C 1
ATOM 3424 O O . MET B 1 62 ? 1.29 -46.281 -21.719 1 96.38 62 MET B O 1
ATOM 3428 N N . GLU B 1 63 ? 3.408 -47.031 -21.844 1 96.12 63 GLU B N 1
ATOM 3429 C CA . GLU B 1 63 ? 3.289 -47.656 -20.531 1 96.12 63 GLU B CA 1
ATOM 3430 C C . GLU B 1 63 ? 3.084 -46.625 -19.438 1 96.12 63 GLU B C 1
ATOM 3432 O O . GLU B 1 63 ? 2.291 -46.844 -18.516 1 96.12 63 GLU B O 1
ATOM 3437 N N . ILE B 1 64 ? 3.857 -45.594 -19.531 1 95.81 64 ILE B N 1
ATOM 3438 C CA . ILE B 1 64 ? 3.725 -44.5 -18.578 1 95.81 64 ILE B CA 1
ATOM 3439 C C . ILE B 1 64 ? 2.328 -43.906 -18.672 1 95.81 64 ILE B C 1
ATOM 3441 O O . ILE B 1 64 ? 1.682 -43.625 -17.656 1 95.81 64 ILE B O 1
ATOM 3445 N N . PHE B 1 65 ? 1.895 -43.688 -19.844 1 96.62 65 PHE B N 1
ATOM 3446 C CA . PHE B 1 65 ? 0.546 -43.188 -20.094 1 96.62 65 PHE B CA 1
ATOM 3447 C C . PHE B 1 65 ? -0.493 -44.094 -19.422 1 96.62 65 PHE B C 1
ATOM 3449 O O . PHE B 1 65 ? -1.415 -43.594 -18.781 1 96.62 65 PHE B O 1
ATOM 3456 N N . LYS B 1 66 ? -0.356 -45.312 -19.625 1 96.19 66 LYS B N 1
ATOM 3457 C CA . LYS B 1 66 ? -1.271 -46.281 -19.031 1 96.19 66 LYS B CA 1
ATOM 3458 C C . LYS B 1 66 ? -1.301 -46.125 -17.516 1 96.19 66 LYS B C 1
ATOM 3460 O O . LYS B 1 66 ? -2.373 -46.156 -16.906 1 96.19 66 LYS B O 1
ATOM 3465 N N . GLN B 1 67 ? -0.152 -46.062 -16.984 1 96 67 GLN B N 1
ATOM 3466 C CA . GLN B 1 67 ? -0.061 -45.938 -15.523 1 96 67 GLN B CA 1
ATOM 3467 C C . GLN B 1 67 ? -0.762 -44.656 -15.047 1 96 67 GLN B C 1
ATOM 3469 O O . GLN B 1 67 ? -1.499 -44.688 -14.055 1 96 67 GLN B O 1
ATOM 3474 N N . ASN B 1 68 ? -0.504 -43.562 -15.719 1 95.81 68 ASN B N 1
ATOM 3475 C CA . ASN B 1 68 ? -1.131 -42.281 -15.344 1 95.81 68 ASN B CA 1
ATOM 3476 C C . ASN B 1 68 ? -2.643 -42.344 -15.539 1 95.81 68 ASN B C 1
ATOM 3478 O O . ASN B 1 68 ? -3.393 -41.781 -14.742 1 95.81 68 ASN B O 1
ATOM 3482 N N . LEU B 1 69 ? -3.09 -42.969 -16.531 1 96.31 69 LEU B N 1
ATOM 3483 C CA . LEU B 1 69 ? -4.52 -43.156 -16.781 1 96.31 69 LEU B CA 1
ATOM 3484 C C . LEU B 1 69 ? -5.172 -43.906 -15.617 1 96.31 69 LEU B C 1
ATOM 3486 O O . LEU B 1 69 ? -6.266 -43.531 -15.18 1 96.31 69 LEU B O 1
ATOM 3490 N N . MET B 1 70 ? -4.508 -44.906 -15.203 1 96.12 70 MET B N 1
ATOM 3491 C CA . MET B 1 70 ? -5.027 -45.719 -14.086 1 96.12 70 MET B CA 1
ATOM 3492 C C . MET B 1 70 ? -5.125 -44.875 -12.828 1 96.12 70 MET B C 1
ATOM 3494 O O . MET B 1 70 ? -6.105 -44.938 -12.086 1 96.12 70 MET B O 1
ATOM 3498 N N . LYS B 1 71 ? -4.102 -44.094 -12.594 1 96.62 71 LYS B N 1
ATOM 3499 C CA . LYS B 1 71 ? -4.109 -43.188 -11.445 1 96.62 71 LYS B CA 1
ATOM 3500 C C . LYS B 1 71 ? -5.293 -42.25 -11.508 1 96.62 71 LYS B C 1
ATOM 3502 O O . LYS B 1 71 ? -5.965 -42 -10.5 1 96.62 71 LYS B O 1
ATOM 3507 N N . ILE B 1 72 ? -5.527 -41.656 -12.625 1 97.62 72 ILE B N 1
ATOM 3508 C CA . ILE B 1 72 ? -6.602 -40.719 -12.836 1 97.62 72 ILE B CA 1
ATOM 3509 C C . ILE B 1 72 ? -7.949 -41.375 -12.586 1 97.62 72 ILE B C 1
ATOM 3511 O O . ILE B 1 72 ? -8.805 -40.844 -11.875 1 97.62 72 ILE B O 1
ATOM 3515 N N . GLU B 1 73 ? -8.125 -42.562 -13.102 1 96.56 73 GLU B N 1
ATOM 3516 C CA . GLU B 1 73 ? -9.383 -43.281 -12.945 1 96.56 73 GLU B CA 1
ATOM 3517 C C . GLU B 1 73 ? -9.641 -43.625 -11.484 1 96.56 73 GLU B C 1
ATOM 3519 O O . GLU B 1 73 ? -10.758 -43.5 -10.992 1 96.56 73 GLU B O 1
ATOM 3524 N N . GLU B 1 74 ? -8.641 -44.125 -10.93 1 97.5 74 GLU B N 1
ATOM 3525 C CA . GLU B 1 74 ? -8.773 -44.469 -9.516 1 97.5 74 GLU B CA 1
ATOM 3526 C C . GLU B 1 74 ? -9.164 -43.25 -8.68 1 97.5 74 GLU B C 1
ATOM 3528 O O . GLU B 1 74 ? -10.055 -43.344 -7.836 1 97.5 74 GLU B O 1
ATOM 3533 N N . HIS B 1 75 ? -8.445 -42.156 -8.859 1 97.62 75 HIS B N 1
ATOM 3534 C CA . HIS B 1 75 ? -8.758 -40.938 -8.141 1 97.62 75 HIS B CA 1
ATOM 3535 C C . HIS B 1 75 ? -10.195 -40.5 -8.406 1 97.62 75 HIS B C 1
ATOM 3537 O O . HIS B 1 75 ? -10.906 -40.094 -7.48 1 97.62 75 HIS B O 1
ATOM 3543 N N . ASN B 1 76 ? -10.602 -40.531 -9.602 1 98.19 76 ASN B N 1
ATOM 3544 C CA . ASN B 1 76 ? -11.938 -40.062 -9.969 1 98.19 76 ASN B CA 1
ATOM 3545 C C . ASN B 1 76 ? -13.023 -40.969 -9.391 1 98.19 76 ASN B C 1
ATOM 3547 O O . ASN B 1 76 ? -14.133 -40.5 -9.117 1 98.19 76 ASN B O 1
ATOM 3551 N N . GLU B 1 77 ? -12.703 -42.219 -9.281 1 97.69 77 GLU B N 1
ATOM 3552 C CA . GLU B 1 77 ? -13.617 -43.094 -8.57 1 97.69 77 GLU B CA 1
ATOM 3553 C C . GLU B 1 77 ? -13.805 -42.656 -7.121 1 97.69 77 GLU B C 1
ATOM 3555 O O . GLU B 1 77 ? -14.922 -42.656 -6.605 1 97.69 77 GLU B O 1
ATOM 3560 N N . ARG B 1 78 ? -12.734 -42.344 -6.504 1 97.88 78 ARG B N 1
ATOM 3561 C CA . ARG B 1 78 ? -12.797 -41.812 -5.145 1 97.88 78 ARG B CA 1
ATOM 3562 C C . ARG B 1 78 ? -13.609 -40.5 -5.102 1 97.88 78 ARG B C 1
ATOM 3564 O O . ARG B 1 78 ? -14.352 -40.281 -4.145 1 97.88 78 ARG B O 1
ATOM 3571 N N . TYR B 1 79 ? -13.453 -39.656 -6.094 1 97.31 79 TYR B N 1
ATOM 3572 C CA . TYR B 1 79 ? -14.227 -38.406 -6.184 1 97.31 79 TYR B CA 1
ATOM 3573 C C . TYR B 1 79 ? -15.719 -38.719 -6.281 1 97.31 79 TYR B C 1
ATOM 3575 O O . TYR B 1 79 ? -16.531 -38.062 -5.617 1 97.31 79 TYR B O 1
ATOM 3583 N N . ARG B 1 80 ? -16.109 -39.688 -7.059 1 96.94 80 ARG B N 1
ATOM 3584 C CA . ARG B 1 80 ? -17.516 -40.062 -7.223 1 96.94 80 ARG B CA 1
ATOM 3585 C C . ARG B 1 80 ? -18.094 -40.594 -5.91 1 96.94 80 ARG B C 1
ATOM 3587 O O . ARG B 1 80 ? -19.297 -40.438 -5.656 1 96.94 80 ARG B O 1
ATOM 3594 N N . ARG B 1 81 ? -17.234 -41.062 -5.137 1 97.56 81 ARG B N 1
ATOM 3595 C CA . ARG B 1 81 ? -17.656 -41.562 -3.836 1 97.56 81 ARG B CA 1
ATOM 3596 C C . ARG B 1 81 ? -17.562 -40.469 -2.771 1 97.56 81 ARG B C 1
ATOM 3598 O O . ARG B 1 81 ? -17.656 -40.75 -1.575 1 97.56 81 ARG B O 1
ATOM 3605 N N . ASN B 1 82 ? -17.203 -39.312 -3.131 1 95.81 82 ASN B N 1
ATOM 3606 C CA . ASN B 1 82 ? -17.125 -38.156 -2.264 1 95.81 82 ASN B CA 1
ATOM 3607 C C . ASN B 1 82 ? -15.969 -38.281 -1.271 1 95.81 82 ASN B C 1
ATOM 3609 O O . ASN B 1 82 ? -16.062 -37.781 -0.141 1 95.81 82 ASN B O 1
ATOM 3613 N N . GLU B 1 83 ? -14.938 -39 -1.725 1 97.12 83 GLU B N 1
ATOM 3614 C CA . GLU B 1 83 ? -13.766 -39.156 -0.875 1 97.12 83 GLU B CA 1
ATOM 3615 C C . GLU B 1 83 ? -12.727 -38.062 -1.146 1 97.12 83 GLU B C 1
ATOM 3617 O O . GLU B 1 83 ? -11.812 -37.875 -0.341 1 97.12 83 GLU B O 1
ATOM 3622 N N . THR B 1 84 ? -12.789 -37.5 -2.225 1 97.19 84 THR B N 1
ATOM 3623 C CA . THR B 1 84 ? -11.93 -36.375 -2.59 1 97.19 84 THR B CA 1
ATOM 3624 C C . THR B 1 84 ? -12.766 -35.219 -3.129 1 97.19 84 THR B C 1
ATOM 3626 O O . THR B 1 84 ? -13.961 -35.375 -3.395 1 97.19 84 THR B O 1
ATOM 3629 N N . THR B 1 85 ? -12.172 -34.062 -3.238 1 98.25 85 THR B N 1
ATOM 3630 C CA . THR B 1 85 ? -12.938 -32.844 -3.553 1 98.25 85 THR B CA 1
ATOM 3631 C C . THR B 1 85 ? -12.586 -32.344 -4.945 1 98.25 85 THR B C 1
ATOM 3633 O O . THR B 1 85 ? -13.008 -31.25 -5.336 1 98.25 85 THR B O 1
ATOM 3636 N N . PHE B 1 86 ? -11.828 -33.125 -5.711 1 98.56 86 PHE B N 1
ATOM 3637 C CA . PHE B 1 86 ? -11.445 -32.688 -7.051 1 98.56 86 PHE B CA 1
ATOM 3638 C C . PHE B 1 86 ? -11.297 -33.875 -7.984 1 98.56 86 PHE B C 1
ATOM 3640 O O . PHE B 1 86 ? -11.195 -35.031 -7.531 1 98.56 86 PHE B O 1
ATOM 3647 N N . GLU B 1 87 ? -11.328 -33.531 -9.266 1 98.5 87 GLU B N 1
ATOM 3648 C CA . GLU B 1 87 ? -11.156 -34.531 -10.312 1 98.5 87 GLU B CA 1
ATOM 3649 C C . GLU B 1 87 ? -9.844 -34.344 -11.07 1 98.5 87 GLU B C 1
ATOM 3651 O O . GLU B 1 87 ? -9.273 -33.25 -11.039 1 98.5 87 GLU B O 1
ATOM 3656 N N . MET B 1 88 ? -9.43 -35.438 -11.641 1 98.5 88 MET B N 1
ATOM 3657 C CA . MET B 1 88 ? -8.234 -35.438 -12.484 1 98.5 88 MET B CA 1
ATOM 3658 C C . MET B 1 88 ? -8.594 -35.75 -13.938 1 98.5 88 MET B C 1
ATOM 3660 O O . MET B 1 88 ? -9.648 -36.312 -14.211 1 98.5 88 MET B O 1
ATOM 3664 N N . ALA B 1 89 ? -7.797 -35.312 -14.805 1 98 89 ALA B N 1
ATOM 3665 C CA . ALA B 1 89 ? -7.945 -35.625 -16.219 1 98 89 ALA B CA 1
ATOM 3666 C C . ALA B 1 89 ? -6.586 -35.688 -16.906 1 98 89 ALA B C 1
ATOM 3668 O O . ALA B 1 89 ? -5.613 -35.094 -16.453 1 98 89 ALA B O 1
ATOM 3669 N N . MET B 1 90 ? -6.625 -36.531 -17.984 1 96.31 90 MET B N 1
ATOM 3670 C CA . MET B 1 90 ? -5.414 -36.625 -18.797 1 96.31 90 MET B CA 1
ATOM 3671 C C . MET B 1 90 ? -5.09 -35.312 -19.469 1 96.31 90 MET B C 1
ATOM 3673 O O . MET B 1 90 ? -5.996 -34.562 -19.875 1 96.31 90 MET B O 1
ATOM 3677 N N . ASN B 1 91 ? -3.822 -34.969 -19.562 1 95.75 91 ASN B N 1
ATOM 3678 C CA . ASN B 1 91 ? -3.332 -33.812 -20.281 1 95.75 91 ASN B CA 1
ATOM 3679 C C . ASN B 1 91 ? -1.947 -34.031 -20.875 1 95.75 91 ASN B C 1
ATOM 3681 O O . ASN B 1 91 ? -1.551 -35.188 -21.078 1 95.75 91 ASN B O 1
ATOM 3685 N N . HIS B 1 92 ? -1.282 -33.031 -21.234 1 93.25 92 HIS B N 1
ATOM 3686 C CA . HIS B 1 92 ? -0.041 -33.156 -21.984 1 93.25 92 HIS B CA 1
ATOM 3687 C C . HIS B 1 92 ? 1.061 -33.781 -21.125 1 93.25 92 HIS B C 1
ATOM 3689 O O . HIS B 1 92 ? 2.125 -34.125 -21.641 1 93.25 92 HIS B O 1
ATOM 3695 N N . PHE B 1 93 ? 0.811 -34.031 -19.812 1 92.75 93 PHE B N 1
ATOM 3696 C CA . PHE B 1 93 ? 1.785 -34.688 -18.938 1 92.75 93 PHE B CA 1
ATOM 3697 C C . PHE B 1 93 ? 1.572 -36.188 -18.922 1 92.75 93 PHE B C 1
ATOM 3699 O O . PHE B 1 93 ? 2.275 -36.906 -18.203 1 92.75 93 PHE B O 1
ATOM 3706 N N . GLY B 1 94 ? 0.708 -36.688 -19.656 1 94.94 94 GLY B N 1
ATOM 3707 C CA . GLY B 1 94 ? 0.246 -38.062 -19.562 1 94.94 94 GLY B CA 1
ATOM 3708 C C . GLY B 1 94 ? 1.339 -39.062 -19.828 1 94.94 94 GLY B C 1
ATOM 3709 O O . GLY B 1 94 ? 1.261 -40.219 -19.375 1 94.94 94 GLY B O 1
ATOM 3710 N N . ASP B 1 95 ? 2.33 -38.75 -20.609 1 94.56 95 ASP B N 1
ATOM 3711 C CA . ASP B 1 95 ? 3.383 -39.688 -20.969 1 94.56 95 ASP B CA 1
ATOM 3712 C C . ASP B 1 95 ? 4.66 -39.406 -20.172 1 94.56 95 ASP B C 1
ATOM 3714 O O . ASP B 1 95 ? 5.742 -39.844 -20.578 1 94.56 95 ASP B O 1
ATOM 3718 N N . TYR B 1 96 ? 4.523 -38.688 -19.047 1 92 96 TYR B N 1
ATOM 3719 C CA . TYR B 1 96 ? 5.68 -38.375 -18.219 1 92 96 TYR B CA 1
ATOM 3720 C C . TYR B 1 96 ? 5.598 -39.125 -16.891 1 92 96 TYR B C 1
ATOM 3722 O O . TYR B 1 96 ? 4.516 -39.281 -16.312 1 92 96 TYR B O 1
ATOM 3730 N N . MET B 1 97 ? 6.793 -39.5 -16.5 1 89.75 97 MET B N 1
ATOM 3731 C CA . MET B 1 97 ? 6.914 -39.969 -15.125 1 89.75 97 MET B CA 1
ATOM 3732 C C . MET B 1 97 ? 6.969 -38.812 -14.133 1 89.75 97 MET B C 1
ATOM 3734 O O . MET B 1 97 ? 7.273 -37.688 -14.516 1 89.75 97 MET B O 1
ATOM 3738 N N . HIS B 1 98 ? 6.754 -39.156 -12.945 1 86.19 98 HIS B N 1
ATOM 3739 C CA . HIS B 1 98 ? 6.711 -38.156 -11.891 1 86.19 98 HIS B CA 1
ATOM 3740 C C . HIS B 1 98 ? 7.977 -37.312 -11.883 1 86.19 98 HIS B C 1
ATOM 3742 O O . HIS B 1 98 ? 7.902 -36.094 -11.828 1 86.19 98 HIS B O 1
ATOM 3748 N N . HIS B 1 99 ? 9.102 -37.906 -11.969 1 82.88 99 HIS B N 1
ATOM 3749 C CA . HIS B 1 99 ? 10.359 -37.156 -11.844 1 82.88 99 HIS B CA 1
ATOM 3750 C C . HIS B 1 99 ? 10.641 -36.344 -13.094 1 82.88 99 HIS B C 1
ATOM 3752 O O . HIS B 1 99 ? 11.438 -35.406 -13.055 1 82.88 99 HIS B O 1
ATOM 3758 N N . GLU B 1 100 ? 10.031 -36.719 -14.203 1 82.12 100 GLU B N 1
ATOM 3759 C CA . GLU B 1 100 ? 10.234 -35.969 -15.445 1 82.12 100 GLU B CA 1
ATOM 3760 C C . GLU B 1 100 ? 9.508 -34.625 -15.422 1 82.12 100 GLU B C 1
ATOM 3762 O O . GLU B 1 100 ? 9.953 -33.688 -16.047 1 82.12 100 GLU B O 1
ATOM 3767 N N . TYR B 1 101 ? 8.406 -34.594 -14.641 1 75.62 101 TYR B N 1
ATOM 3768 C CA . TYR B 1 101 ? 7.676 -33.344 -14.469 1 75.62 101 TYR B CA 1
ATOM 3769 C C . TYR B 1 101 ? 8.539 -32.281 -13.766 1 75.62 101 TYR B C 1
ATOM 3771 O O . TYR B 1 101 ? 8.586 -31.141 -14.18 1 75.62 101 TYR B O 1
ATOM 3779 N N . HIS B 1 102 ? 9.102 -32.719 -12.758 1 71.94 102 HIS B N 1
ATOM 3780 C CA . HIS B 1 102 ? 9.758 -31.875 -11.773 1 71.94 102 HIS B CA 1
ATOM 3781 C C . HIS B 1 102 ? 10.961 -31.156 -12.383 1 71.94 102 HIS B C 1
ATOM 3783 O O . HIS B 1 102 ? 11.242 -30 -12.039 1 71.94 102 HIS B O 1
ATOM 3789 N N . LYS B 1 103 ? 11.531 -31.75 -13.234 1 64.81 103 LYS B N 1
ATOM 3790 C CA . LYS B 1 103 ? 12.75 -31.188 -13.812 1 64.81 103 LYS B CA 1
ATOM 3791 C C . LYS B 1 103 ? 12.43 -30.047 -14.766 1 64.81 103 LYS B C 1
ATOM 3793 O O . LYS B 1 103 ? 13.242 -29.125 -14.938 1 64.81 103 LYS B O 1
ATOM 3798 N N . HIS B 1 104 ? 11.258 -30.016 -15.133 1 67.25 104 HIS B N 1
ATOM 3799 C CA . HIS B 1 104 ? 11.062 -29.109 -16.266 1 67.25 104 HIS B CA 1
ATOM 3800 C C . HIS B 1 104 ? 10.117 -27.969 -15.898 1 67.25 104 HIS B C 1
ATOM 3802 O O . HIS B 1 104 ? 10.195 -26.875 -16.469 1 67.25 104 HIS B O 1
ATOM 3808 N N . VAL B 1 105 ? 9.375 -28.188 -14.867 1 71.75 105 VAL B N 1
ATOM 3809 C CA . VAL B 1 105 ? 8.289 -27.219 -14.891 1 71.75 105 VAL B CA 1
ATOM 3810 C C . VAL B 1 105 ? 8.266 -26.438 -13.586 1 71.75 105 VAL B C 1
ATOM 3812 O O . VAL B 1 105 ? 7.621 -25.391 -13.5 1 71.75 105 VAL B O 1
ATOM 3815 N N . HIS B 1 106 ? 9.109 -26.859 -12.719 1 75.44 106 HIS B N 1
ATOM 3816 C CA . HIS B 1 106 ? 9.117 -26.156 -11.438 1 75.44 106 HIS B CA 1
ATOM 3817 C C . HIS B 1 106 ? 10.289 -25.188 -11.359 1 75.44 106 HIS B C 1
ATOM 3819 O O . HIS B 1 106 ? 11.445 -25.594 -11.477 1 75.44 106 HIS B O 1
ATOM 3825 N N . GLY B 1 107 ? 9.984 -23.906 -11.312 1 75.94 107 GLY B N 1
ATOM 3826 C CA . GLY B 1 107 ? 11.047 -22.922 -11.414 1 75.94 107 GLY B CA 1
ATOM 3827 C C . GLY B 1 107 ? 11.094 -21.969 -10.227 1 75.94 107 GLY B C 1
ATOM 3828 O O . GLY B 1 107 ? 11.953 -21.094 -10.164 1 75.94 107 GLY B O 1
ATOM 3829 N N . TYR B 1 108 ? 10.219 -22.281 -9.25 1 81.62 108 TYR B N 1
ATOM 3830 C CA . TYR B 1 108 ? 10.32 -21.438 -8.062 1 81.62 108 TYR B CA 1
ATOM 3831 C C . TYR B 1 108 ? 11.43 -21.938 -7.141 1 81.62 108 TYR B C 1
ATOM 3833 O O . TYR B 1 108 ? 11.484 -23.125 -6.809 1 81.62 108 TYR B O 1
ATOM 3841 N N . LEU B 1 109 ? 12.305 -21.109 -6.836 1 70.69 109 LEU B N 1
ATOM 3842 C CA . LEU B 1 109 ? 13.391 -21.406 -5.91 1 70.69 109 LEU B CA 1
ATOM 3843 C C . LEU B 1 109 ? 13.273 -20.562 -4.645 1 70.69 109 LEU B C 1
ATOM 3845 O O . LEU B 1 109 ? 13.453 -19.344 -4.691 1 70.69 109 LEU B O 1
ATOM 3849 N N . GLY B 1 110 ? 12.82 -21.281 -3.557 1 63.75 110 GLY B N 1
ATOM 3850 C CA . GLY B 1 110 ? 12.938 -20.547 -2.307 1 63.75 110 GLY B CA 1
ATOM 3851 C C . GLY B 1 110 ? 14.32 -19.938 -2.102 1 63.75 110 GLY B C 1
ATOM 3852 O O . GLY B 1 110 ? 15.266 -20.281 -2.807 1 63.75 110 GLY B O 1
ATOM 3853 N N . ARG B 1 111 ? 14.422 -19.125 -1.267 1 55.03 111 ARG B N 1
ATOM 3854 C CA . ARG B 1 111 ? 15.617 -18.312 -1.081 1 55.03 111 ARG B CA 1
ATOM 3855 C C . ARG B 1 111 ? 16.859 -19.172 -0.903 1 55.03 111 ARG B C 1
ATOM 3857 O O . ARG B 1 111 ? 17.906 -18.891 -1.478 1 55.03 111 ARG B O 1
ATOM 3864 N N . ASP B 1 112 ? 16.641 -20.172 -0.127 1 52.75 112 ASP B N 1
ATOM 3865 C CA . ASP B 1 112 ? 17.797 -21.031 0.139 1 52.75 112 ASP B CA 1
ATOM 3866 C C . ASP B 1 112 ? 18.219 -21.797 -1.113 1 52.75 112 ASP B C 1
ATOM 3868 O O . ASP B 1 112 ? 19.406 -21.922 -1.406 1 52.75 112 ASP B O 1
ATOM 3872 N N . LEU B 1 113 ? 17.266 -22.188 -1.791 1 54.22 113 LEU B N 1
ATOM 3873 C CA . LEU B 1 113 ? 17.562 -22.938 -3.008 1 54.22 113 LEU B CA 1
ATOM 3874 C C . LEU B 1 113 ? 18.141 -22.031 -4.082 1 54.22 113 LEU B C 1
ATOM 3876 O O . LEU B 1 113 ? 19.016 -22.438 -4.844 1 54.22 113 LEU B O 1
ATOM 3880 N N . LEU B 1 114 ? 17.625 -20.891 -4.027 1 58.53 114 LEU B N 1
ATOM 3881 C CA . LEU B 1 114 ? 18.141 -19.938 -5.008 1 58.53 114 LEU B CA 1
ATOM 3882 C C . LEU B 1 114 ? 19.609 -19.625 -4.742 1 58.53 114 LEU B C 1
ATOM 3884 O O . LEU B 1 114 ? 20.406 -19.516 -5.68 1 58.53 114 LEU B O 1
ATOM 3888 N N . ARG B 1 115 ? 19.953 -19.5 -3.463 1 57.22 115 ARG B N 1
ATOM 3889 C CA . ARG B 1 115 ? 21.344 -19.266 -3.08 1 57.22 115 ARG B CA 1
ATOM 3890 C C . ARG B 1 115 ? 22.25 -20.391 -3.58 1 57.22 115 ARG B C 1
ATOM 3892 O O . ARG B 1 115 ? 23.359 -20.141 -4.059 1 57.22 115 ARG B O 1
ATOM 3899 N N . ASN B 1 116 ? 21.719 -21.594 -3.512 1 51.97 116 ASN B N 1
ATOM 3900 C CA . ASN B 1 116 ? 22.5 -22.734 -3.949 1 51.97 116 ASN B CA 1
ATOM 3901 C C . ASN B 1 116 ? 22.609 -22.797 -5.473 1 51.97 116 ASN B C 1
ATOM 3903 O O . ASN B 1 116 ? 23.641 -23.219 -6.008 1 51.97 116 ASN B O 1
ATOM 3907 N N . ALA B 1 117 ? 21.531 -22.406 -6.039 1 51.09 117 ALA B N 1
ATOM 3908 C CA . ALA B 1 117 ? 21.5 -22.469 -7.5 1 51.09 117 ALA B CA 1
ATOM 3909 C C . ALA B 1 117 ? 22.484 -21.453 -8.102 1 51.09 117 ALA B C 1
ATOM 3911 O O . ALA B 1 117 ? 23.031 -21.688 -9.188 1 51.09 117 ALA B O 1
ATOM 3912 N N . VAL B 1 118 ? 22.547 -20.234 -7.406 1 53.72 118 VAL B N 1
ATOM 3913 C CA . VAL B 1 118 ? 23.438 -19.203 -7.949 1 53.72 118 VAL B CA 1
ATOM 3914 C C . VAL B 1 118 ? 24.875 -19.484 -7.504 1 53.72 118 VAL B C 1
ATOM 3916 O O . VAL B 1 118 ? 25.156 -19.562 -6.305 1 53.72 118 VAL B O 1
ATOM 3919 N N . GLY B 1 119 ? 25.375 -20.5 -7.531 1 49.53 119 GLY B N 1
ATOM 3920 C CA . GLY B 1 119 ? 26.734 -20.875 -7.199 1 49.53 119 GLY B CA 1
ATOM 3921 C C . GLY B 1 119 ? 27.562 -19.719 -6.668 1 49.53 119 GLY B C 1
ATOM 3922 O O . GLY B 1 119 ? 27.141 -18.562 -6.738 1 49.53 119 GLY B O 1
ATOM 3923 N N . GLY B 1 120 ? 28.844 -19.781 -6.051 1 48.16 120 GLY B N 1
ATOM 3924 C CA . GLY B 1 120 ? 30 -19.031 -5.582 1 48.16 120 GLY B CA 1
ATOM 3925 C C . GLY B 1 120 ? 30.172 -17.688 -6.273 1 48.16 120 GLY B C 1
ATOM 3926 O O . GLY B 1 120 ? 31.266 -17.109 -6.254 1 48.16 120 GLY B O 1
ATOM 3927 N N . GLN B 1 121 ? 29.125 -17.469 -7.051 1 45.47 121 GLN B N 1
ATOM 3928 C CA . GLN B 1 121 ? 29.453 -16.188 -7.672 1 45.47 121 GLN B CA 1
ATOM 3929 C C . GLN B 1 121 ? 29.266 -15.031 -6.695 1 45.47 121 GLN B C 1
ATOM 3931 O O . GLN B 1 121 ? 28.141 -14.758 -6.262 1 45.47 121 GLN B O 1
ATOM 3936 N N . PRO B 1 122 ? 30.297 -14.547 -6.309 1 48 122 PRO B N 1
ATOM 3937 C CA . PRO B 1 122 ? 30.344 -13.562 -5.223 1 48 122 PRO B CA 1
ATOM 3938 C C . PRO B 1 122 ? 29.359 -12.406 -5.441 1 48 122 PRO B C 1
ATOM 3940 O O . PRO B 1 122 ? 28.703 -11.969 -4.5 1 48 122 PRO B O 1
ATOM 3943 N N . ALA B 1 123 ? 29.234 -12.047 -6.676 1 49.66 123 ALA B N 1
ATOM 3944 C CA . ALA B 1 123 ? 28.406 -10.867 -6.879 1 49.66 123 ALA B CA 1
ATOM 3945 C C . ALA B 1 123 ? 26.938 -11.18 -6.637 1 49.66 123 ALA B C 1
ATOM 3947 O O . ALA B 1 123 ? 26.219 -10.406 -6 1 49.66 123 ALA B O 1
ATOM 3948 N N . VAL B 1 124 ? 26.531 -12.289 -7.266 1 50.22 124 VAL B N 1
ATOM 3949 C CA . VAL B 1 124 ? 25.141 -12.688 -7.102 1 50.22 124 VAL B CA 1
ATOM 3950 C C . VAL B 1 124 ? 24.875 -13.07 -5.645 1 50.22 124 VAL B C 1
ATOM 3952 O O . VAL B 1 124 ? 23.844 -12.719 -5.082 1 50.22 124 VAL B O 1
ATOM 3955 N N . MET B 1 125 ? 25.875 -13.742 -5.152 1 51.88 125 MET B N 1
ATOM 3956 C CA . MET B 1 125 ? 25.766 -14.078 -3.736 1 51.88 125 MET B CA 1
ATOM 3957 C C . MET B 1 125 ? 25.656 -12.82 -2.883 1 51.88 125 MET B C 1
ATOM 3959 O O . MET B 1 125 ? 24.906 -12.781 -1.907 1 51.88 125 MET B O 1
ATOM 3963 N N . ALA B 1 126 ? 26.516 -11.906 -3.279 1 49.22 126 ALA B N 1
ATOM 3964 C CA . ALA B 1 126 ? 26.469 -10.625 -2.568 1 49.22 126 ALA B CA 1
ATOM 3965 C C . ALA B 1 126 ? 25.078 -10 -2.676 1 49.22 126 ALA B C 1
ATOM 3967 O O . ALA B 1 126 ? 24.547 -9.477 -1.694 1 49.22 126 ALA B O 1
ATOM 3968 N N . ILE B 1 127 ? 24.594 -10.164 -3.885 1 47.72 127 ILE B N 1
ATOM 3969 C CA . ILE B 1 127 ? 23.266 -9.602 -4.102 1 47.72 127 ILE B CA 1
ATOM 3970 C C . ILE B 1 127 ? 22.234 -10.398 -3.307 1 47.72 127 ILE B C 1
ATOM 3972 O O . ILE B 1 127 ? 21.359 -9.82 -2.664 1 47.72 127 ILE B O 1
ATOM 3976 N N . LEU B 1 128 ? 22.438 -11.719 -3.447 1 51.06 128 LEU B N 1
ATOM 3977 C CA . LEU B 1 128 ? 21.516 -12.578 -2.703 1 51.06 128 LEU B CA 1
ATOM 3978 C C . LEU B 1 128 ? 21.688 -12.383 -1.2 1 51.06 128 LEU B C 1
ATOM 3980 O O . LEU B 1 128 ? 20.703 -12.367 -0.455 1 51.06 128 LEU B O 1
ATOM 3984 N N . ASN B 1 129 ? 23.031 -12.484 -0.894 1 47.16 129 ASN B N 1
ATOM 3985 C CA . ASN B 1 129 ? 23.312 -12.219 0.513 1 47.16 129 ASN B CA 1
ATOM 3986 C C . ASN B 1 129 ? 22.812 -10.836 0.934 1 47.16 129 ASN B C 1
ATOM 3988 O O . ASN B 1 129 ? 22.312 -10.664 2.045 1 47.16 129 ASN B O 1
ATOM 3992 N N . ALA B 1 130 ? 23.234 -10 0.042 1 43.25 130 ALA B N 1
ATOM 3993 C CA . ALA B 1 130 ? 22.719 -8.656 0.276 1 43.25 130 ALA B CA 1
ATOM 3994 C C . ALA B 1 130 ? 21.188 -8.648 0.263 1 43.25 130 ALA B C 1
ATOM 3996 O O . ALA B 1 130 ? 20.562 -7.934 1.049 1 43.25 130 ALA B O 1
ATOM 3997 N N . SER B 1 131 ? 20.75 -9.367 -0.707 1 40.06 131 SER B N 1
ATOM 3998 C CA . SER B 1 131 ? 19.312 -9.547 -0.773 1 40.06 131 SER B CA 1
ATOM 3999 C C . SER B 1 131 ? 18.812 -10.445 0.354 1 40.06 131 SER B C 1
ATOM 4001 O O . SER B 1 131 ? 17.719 -10.227 0.893 1 40.06 131 SER B O 1
ATOM 4003 N N . VAL B 1 132 ? 19.469 -11.633 0.65 1 35.06 132 VAL B N 1
ATOM 4004 C CA . VAL B 1 132 ? 19.141 -12.578 1.71 1 35.06 132 VAL B CA 1
ATOM 4005 C C . VAL B 1 132 ? 19.578 -12.016 3.061 1 35.06 132 VAL B C 1
ATOM 4007 O O . VAL B 1 132 ? 18.875 -12.18 4.066 1 35.06 132 VAL B O 1
ATOM 4010 N N . MET B 1 133 ? 21.031 -11.953 3.281 1 31.55 133 MET B N 1
ATOM 4011 C CA . MET B 1 133 ? 21.547 -11.492 4.566 1 31.55 133 MET B CA 1
ATOM 4012 C C . MET B 1 133 ? 20.906 -10.172 4.969 1 31.55 133 MET B C 1
ATOM 4014 O O . MET B 1 133 ? 21 -9.75 6.125 1 31.55 133 MET B O 1
ATOM 4018 N N . THR B 1 134 ? 21.391 -9.18 4.047 1 31.75 134 THR B N 1
ATOM 4019 C CA . THR B 1 134 ? 20.688 -7.969 4.465 1 31.75 134 THR B CA 1
ATOM 4020 C C . THR B 1 134 ? 19.188 -8.211 4.523 1 31.75 134 THR B C 1
ATOM 4022 O O . THR B 1 134 ? 18.609 -8.789 3.607 1 31.75 134 THR B O 1
ATOM 4025 N N . SER B 1 135 ? 18.703 -8.68 5.441 1 32.94 135 SER B N 1
ATOM 4026 C CA . SER B 1 135 ? 17.344 -8.164 5.648 1 32.94 135 SER B CA 1
ATOM 4027 C C . SER B 1 135 ? 17.031 -7.027 4.684 1 32.94 135 SER B C 1
ATOM 4029 O O . SER B 1 135 ? 17.5 -5.902 4.871 1 32.94 135 SER B O 1
ATOM 4031 N N . GLU B 1 136 ? 17.625 -7.113 3.396 1 38.75 136 GLU B N 1
ATOM 4032 C CA . GLU B 1 136 ? 17.219 -5.996 2.559 1 38.75 136 GLU B CA 1
ATOM 4033 C C . GLU B 1 136 ? 16.234 -5.09 3.295 1 38.75 136 GLU B C 1
ATOM 4035 O O . GLU B 1 136 ? 15.359 -5.574 4.027 1 38.75 136 GLU B O 1
A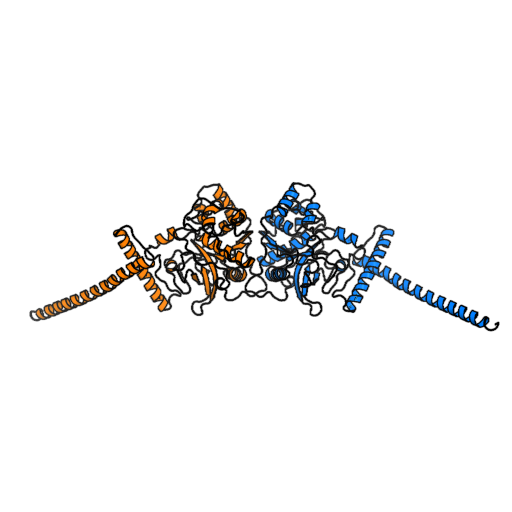TOM 4040 N N . PRO B 1 137 ? 16.734 -4.039 3.627 1 47.69 137 PRO B N 1
ATOM 4041 C CA . PRO B 1 137 ? 15.703 -3.164 4.191 1 47.69 137 PRO B CA 1
ATOM 4042 C C . PRO B 1 137 ? 14.297 -3.525 3.713 1 47.69 137 PRO B C 1
ATOM 4044 O O . PRO B 1 137 ? 14.078 -3.715 2.514 1 47.69 137 PRO B O 1
ATOM 4047 N N . ASP B 1 138 ? 13.539 -4.391 4.617 1 61.78 138 ASP B N 1
ATOM 4048 C CA . ASP B 1 138 ? 12.266 -5.105 4.723 1 61.78 138 ASP B CA 1
ATOM 4049 C C . ASP B 1 138 ? 11.211 -4.484 3.814 1 61.78 138 ASP B C 1
ATOM 4051 O O . ASP B 1 138 ? 10.984 -3.273 3.854 1 61.78 138 ASP B O 1
ATOM 4055 N N . ALA B 1 139 ? 11.227 -5.086 2.459 1 79.94 139 ALA B N 1
ATOM 4056 C CA . ALA B 1 139 ? 10 -4.715 1.76 1 79.94 139 ALA B CA 1
ATOM 4057 C C . ALA B 1 139 ? 8.852 -4.508 2.742 1 79.94 139 ALA B C 1
ATOM 4059 O O . ALA B 1 139 ? 8.758 -5.199 3.758 1 79.94 139 ALA B O 1
ATOM 4060 N N . PRO B 1 140 ? 8.266 -3.424 2.453 1 88.75 140 PRO B N 1
ATOM 4061 C CA . PRO B 1 140 ? 7.105 -3.229 3.326 1 88.75 140 PRO B CA 1
ATOM 4062 C C . PRO B 1 140 ? 6.152 -4.418 3.311 1 88.75 140 PRO B C 1
ATOM 4064 O O . PRO B 1 140 ? 6.172 -5.223 2.373 1 88.75 140 PRO B O 1
ATOM 4067 N N . VAL B 1 141 ? 5.52 -4.578 4.375 1 91.5 141 VAL B N 1
ATOM 4068 C CA . VAL B 1 141 ? 4.535 -5.648 4.508 1 91.5 141 VAL B CA 1
ATOM 4069 C C . VAL B 1 141 ? 3.127 -5.078 4.359 1 91.5 141 VAL B C 1
ATOM 4071 O O . VAL B 1 141 ? 2.803 -4.047 4.957 1 91.5 141 VAL B O 1
ATOM 4074 N N . PHE B 1 142 ? 2.395 -5.723 3.574 1 95.88 142 PHE B N 1
ATOM 4075 C CA . PHE B 1 142 ? 1.016 -5.324 3.318 1 95.88 142 PHE B CA 1
ATOM 4076 C C . PHE B 1 142 ? 0.192 -5.367 4.602 1 95.88 142 PHE B C 1
ATOM 4078 O O . PHE B 1 142 ? 0.256 -6.34 5.355 1 95.88 142 PHE B O 1
ATOM 4085 N N . LEU B 1 143 ? -0.527 -4.336 4.875 1 95.38 143 LEU B N 1
ATOM 4086 C CA . LEU B 1 143 ? -1.547 -4.312 5.918 1 95.38 143 LEU B CA 1
ATOM 4087 C C . LEU B 1 143 ? -2.943 -4.238 5.309 1 95.38 143 LEU B C 1
ATOM 4089 O O . LEU B 1 143 ? -3.207 -3.396 4.449 1 95.38 143 LEU B O 1
ATOM 4093 N N . PRO B 1 144 ? -3.844 -5.109 5.711 1 97.44 144 PRO B N 1
ATOM 4094 C CA . PRO B 1 144 ? -5.211 -5.027 5.195 1 97.44 144 PRO B CA 1
ATOM 4095 C C . PRO B 1 144 ? -5.852 -3.662 5.434 1 97.44 144 PRO B C 1
ATOM 4097 O O . PRO B 1 144 ? -5.613 -3.037 6.473 1 97.44 144 PRO B O 1
ATOM 4100 N N . PRO B 1 145 ? -6.637 -3.232 4.457 1 98.19 145 PRO B N 1
ATOM 4101 C CA . PRO B 1 145 ? -7.324 -1.954 4.664 1 98.19 145 PRO B CA 1
ATOM 4102 C C . PRO B 1 145 ? -8.203 -1.95 5.914 1 98.19 145 PRO B C 1
ATOM 4104 O O . PRO B 1 145 ? -8.938 -2.912 6.16 1 98.19 145 PRO B O 1
ATOM 4107 N N . ALA B 1 146 ? -8.07 -0.887 6.664 1 97.56 146 ALA B N 1
ATOM 4108 C CA . ALA B 1 146 ? -8.875 -0.72 7.871 1 97.56 146 ALA B CA 1
ATOM 4109 C C . ALA B 1 146 ? -10.273 -0.201 7.535 1 97.56 146 ALA B C 1
ATOM 4111 O O . ALA B 1 146 ? -10.484 0.38 6.469 1 97.56 146 ALA B O 1
ATOM 4112 N N . ASN B 1 147 ? -11.258 -0.489 8.391 1 97.62 147 ASN B N 1
ATOM 4113 C CA . ASN B 1 147 ? -12.586 0.113 8.422 1 97.62 147 ASN B CA 1
ATOM 4114 C C . ASN B 1 147 ? -13.422 -0.307 7.215 1 97.62 147 ASN B C 1
ATOM 4116 O O . ASN B 1 147 ? -14.312 0.428 6.785 1 97.62 147 ASN B O 1
ATOM 4120 N N . VAL B 1 148 ? -13.047 -1.388 6.574 1 98.12 148 VAL B N 1
ATOM 4121 C CA . VAL B 1 148 ? -13.844 -1.901 5.461 1 98.12 148 VAL B CA 1
ATOM 4122 C C . VAL B 1 148 ? -14.125 -3.387 5.672 1 98.12 148 VAL B C 1
ATOM 4124 O O . VAL B 1 148 ? -13.445 -4.051 6.453 1 98.12 148 VAL B O 1
ATOM 4127 N N . LYS B 1 149 ? -15.109 -3.828 4.961 1 98.06 149 LYS B N 1
ATOM 4128 C CA . LYS B 1 149 ? -15.414 -5.258 4.945 1 98.06 149 LYS B CA 1
ATOM 4129 C C . LYS B 1 149 ? -14.898 -5.91 3.664 1 98.06 149 LYS B C 1
ATOM 4131 O O . LYS B 1 149 ? -15.281 -5.512 2.562 1 98.06 149 LYS B O 1
ATOM 4136 N N . ILE B 1 150 ? -14.078 -6.902 3.83 1 98.44 150 ILE B N 1
ATOM 4137 C CA . ILE B 1 150 ? -13.547 -7.648 2.693 1 98.44 150 ILE B CA 1
ATOM 4138 C C . ILE B 1 150 ? -14.641 -8.547 2.115 1 98.44 150 ILE B C 1
ATOM 4140 O O . ILE B 1 150 ? -15.344 -9.234 2.859 1 98.44 150 ILE B O 1
ATOM 4144 N N . PRO B 1 151 ? -14.836 -8.523 0.834 1 98.62 151 PRO B N 1
ATOM 4145 C CA . PRO B 1 151 ? -15.898 -9.336 0.25 1 98.62 151 PRO B CA 1
ATOM 4146 C C . PRO B 1 151 ? -15.648 -10.836 0.414 1 98.62 151 PRO B C 1
ATOM 4148 O O . PRO B 1 151 ? -14.5 -11.266 0.567 1 98.62 151 PRO B O 1
ATOM 4151 N N . ASP B 1 152 ? -16.734 -11.547 0.24 1 98.12 152 ASP B N 1
ATOM 4152 C CA . ASP B 1 152 ? -16.672 -12.992 0.424 1 98.12 152 ASP B CA 1
ATOM 4153 C C . ASP B 1 152 ? -16.109 -13.68 -0.819 1 98.12 152 ASP B C 1
ATOM 4155 O O . ASP B 1 152 ? -15.656 -14.828 -0.75 1 98.12 152 ASP B O 1
ATOM 4159 N N . GLU B 1 153 ? -16.234 -13.047 -1.924 1 98.62 153 GLU B N 1
ATOM 4160 C CA . GLU B 1 153 ? -15.711 -13.602 -3.172 1 98.62 153 GLU B CA 1
ATOM 4161 C C . GLU B 1 153 ? -15.188 -12.5 -4.09 1 98.62 153 GLU B C 1
ATOM 4163 O O . GLU B 1 153 ? -15.727 -11.391 -4.105 1 98.62 153 GLU B O 1
ATOM 4168 N N . VAL B 1 154 ? -14.172 -12.805 -4.762 1 98.81 154 VAL B N 1
ATOM 4169 C CA . VAL B 1 154 ? -13.586 -11.922 -5.77 1 98.81 154 VAL B CA 1
ATOM 4170 C C . VAL B 1 154 ? -13.008 -12.758 -6.91 1 98.81 154 VAL B C 1
ATOM 4172 O O . VAL B 1 154 ? -12.5 -13.859 -6.688 1 98.81 154 VAL B O 1
ATOM 4175 N N . ASP B 1 155 ? -13.125 -12.281 -8.172 1 98.88 155 ASP B N 1
ATOM 4176 C CA . ASP B 1 155 ? -12.547 -12.898 -9.367 1 98.88 155 ASP B CA 1
ATOM 4177 C C . ASP B 1 155 ? -12.023 -11.844 -10.336 1 98.88 155 ASP B C 1
ATOM 4179 O O . ASP B 1 155 ? -12.805 -11.219 -11.062 1 98.88 155 ASP B O 1
ATOM 4183 N N . TRP B 1 156 ? -10.789 -11.656 -10.352 1 98.88 156 TRP B N 1
ATOM 4184 C CA . TRP B 1 156 ? -10.18 -10.594 -11.148 1 98.88 156 TRP B CA 1
ATOM 4185 C C . TRP B 1 156 ? -10.227 -10.93 -12.633 1 98.88 156 TRP B C 1
ATOM 4187 O O . TRP B 1 156 ? -10.016 -10.055 -13.477 1 98.88 156 TRP B O 1
ATOM 4197 N N . ARG B 1 157 ? -10.453 -12.203 -12.969 1 98.5 157 ARG B N 1
ATOM 4198 C CA . ARG B 1 157 ? -10.695 -12.531 -14.367 1 98.5 157 ARG B CA 1
ATOM 4199 C C . ARG B 1 157 ? -11.906 -11.781 -14.906 1 98.5 157 ARG B C 1
ATOM 4201 O O . ARG B 1 157 ? -11.875 -11.25 -16.016 1 98.5 157 ARG B O 1
ATOM 4208 N N . VAL B 1 158 ? -12.906 -11.781 -14.078 1 97.75 158 VAL B N 1
ATOM 4209 C CA . VAL B 1 158 ? -14.156 -11.117 -14.438 1 97.75 158 VAL B CA 1
ATOM 4210 C C . VAL B 1 158 ? -13.969 -9.609 -14.406 1 97.75 158 VAL B C 1
ATOM 4212 O O . VAL B 1 158 ? -14.57 -8.883 -15.203 1 97.75 158 VAL B O 1
ATOM 4215 N N . LEU B 1 159 ? -13.086 -9.125 -13.617 1 97.94 159 LEU B N 1
ATOM 4216 C CA . LEU B 1 159 ? -12.875 -7.695 -13.422 1 97.94 159 LEU B CA 1
ATOM 4217 C C . LEU B 1 159 ? -11.883 -7.145 -14.445 1 97.94 159 LEU B C 1
ATOM 4219 O O . LEU B 1 159 ? -11.641 -5.938 -14.484 1 97.94 159 LEU B O 1
ATOM 4223 N N . GLY B 1 160 ? -11.211 -8.008 -15.203 1 98.06 160 GLY B N 1
ATOM 4224 C CA . GLY B 1 160 ? -10.453 -7.574 -16.359 1 98.06 160 GLY B CA 1
ATOM 4225 C C . GLY B 1 160 ? -8.977 -7.41 -16.094 1 98.06 160 GLY B C 1
ATOM 4226 O O . GLY B 1 160 ? -8.242 -6.867 -16.922 1 98.06 160 GLY B O 1
ATOM 4227 N N . ALA B 1 161 ? -8.5 -7.93 -14.945 1 98.69 161 ALA B N 1
ATOM 4228 C CA . ALA B 1 161 ? -7.137 -7.633 -14.531 1 98.69 161 ALA B CA 1
ATOM 4229 C C . ALA B 1 161 ? -6.207 -8.812 -14.82 1 98.69 161 ALA B C 1
ATOM 4231 O O . ALA B 1 161 ? -5.094 -8.875 -14.289 1 98.69 161 ALA B O 1
ATOM 4232 N N . VAL B 1 162 ? -6.637 -9.781 -15.578 1 98.88 162 VAL B N 1
ATOM 4233 C CA . VAL B 1 162 ? -5.855 -11 -15.789 1 98.88 162 VAL B CA 1
ATOM 4234 C C . VAL B 1 162 ? -5.734 -11.289 -17.281 1 98.88 162 VAL B C 1
ATOM 4236 O O . VAL B 1 162 ? -6.742 -11.375 -17.984 1 98.88 162 VAL B O 1
ATOM 4239 N N . THR B 1 163 ? -4.566 -11.422 -17.781 1 98.56 163 THR B N 1
ATOM 4240 C CA . THR B 1 163 ? -4.34 -11.805 -19.172 1 98.56 163 THR B CA 1
ATOM 4241 C C . THR B 1 163 ? -4.629 -13.289 -19.375 1 98.56 163 THR B C 1
ATOM 4243 O O . THR B 1 163 ? -4.77 -14.039 -18.406 1 98.56 163 THR B O 1
ATOM 4246 N N . PRO B 1 164 ? -4.715 -13.695 -20.578 1 97.62 164 PRO B N 1
ATOM 4247 C CA . PRO B 1 164 ? -4.984 -15.117 -20.828 1 97.62 164 PRO B CA 1
ATOM 4248 C C . PRO B 1 164 ? -3.896 -16.031 -20.281 1 97.62 164 PRO B C 1
ATOM 4250 O O . PRO B 1 164 ? -2.768 -15.594 -20.062 1 97.62 164 PRO B O 1
ATOM 4253 N N . VAL B 1 165 ? -4.309 -17.266 -20.094 1 98.38 165 VAL B N 1
ATOM 4254 C CA . VAL B 1 165 ? -3.373 -18.281 -19.625 1 98.38 165 VAL B CA 1
ATOM 4255 C C . VAL B 1 165 ? -2.293 -18.516 -20.672 1 98.38 165 VAL B C 1
ATOM 4257 O O . VAL B 1 165 ? -2.598 -18.688 -21.859 1 98.38 165 VAL B O 1
ATOM 4260 N N . LYS B 1 166 ? -1.072 -18.531 -20.188 1 96.19 166 LY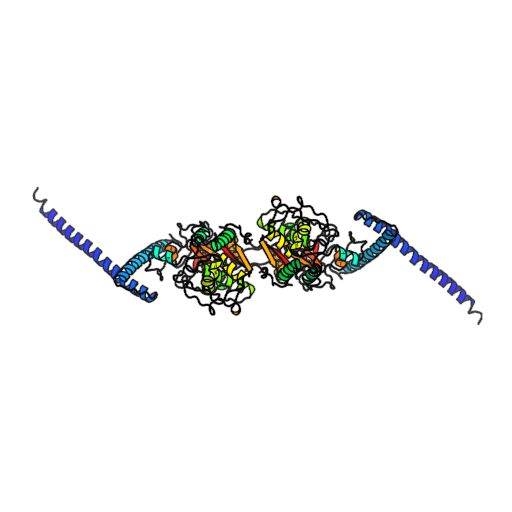S B N 1
ATOM 4261 C CA . LYS B 1 166 ? 0.093 -18.766 -21.047 1 96.19 166 LYS B CA 1
ATOM 4262 C C . LYS B 1 166 ? 0.733 -20.109 -20.734 1 96.19 166 LYS B C 1
ATOM 4264 O O . LYS B 1 166 ? 0.184 -20.906 -19.969 1 96.19 166 LYS B O 1
ATOM 4269 N N . HIS B 1 167 ? 1.811 -20.406 -21.531 1 94.88 167 HIS B N 1
ATOM 4270 C CA . HIS B 1 167 ? 2.426 -21.734 -21.422 1 94.88 167 HIS B CA 1
ATOM 4271 C C . HIS B 1 167 ? 3.941 -21.625 -21.297 1 94.88 167 HIS B C 1
ATOM 4273 O O . HIS B 1 167 ? 4.629 -21.297 -22.266 1 94.88 167 HIS B O 1
ATOM 4279 N N . GLN B 1 168 ? 4.473 -22 -20.156 1 93.62 168 GLN B N 1
ATOM 4280 C CA . GLN B 1 168 ? 5.902 -21.844 -19.906 1 93.62 168 GLN B CA 1
ATOM 4281 C C . GLN B 1 168 ? 6.703 -22.953 -20.594 1 93.62 168 GLN B C 1
ATOM 4283 O O . GLN B 1 168 ? 7.914 -22.828 -20.766 1 93.62 168 GLN B O 1
ATOM 4288 N N . GLY B 1 169 ? 5.949 -24.047 -20.953 1 90.5 169 GLY B N 1
ATOM 4289 C CA . GLY B 1 169 ? 6.656 -25.156 -21.562 1 90.5 169 GLY B CA 1
ATOM 4290 C C . GLY B 1 169 ? 7.617 -25.844 -20.609 1 90.5 169 GLY B C 1
ATOM 4291 O O . GLY B 1 169 ? 7.262 -26.141 -19.469 1 90.5 169 GLY B O 1
ATOM 4292 N N . ARG B 1 170 ? 8.812 -26.156 -21.094 1 86.12 170 ARG B N 1
ATOM 4293 C CA . ARG B 1 170 ? 9.766 -26.938 -20.312 1 86.12 170 ARG B CA 1
ATOM 4294 C C . ARG B 1 170 ? 10.719 -26.016 -19.547 1 86.12 170 ARG B C 1
ATOM 4296 O O . ARG B 1 170 ? 11.656 -26.484 -18.891 1 86.12 170 ARG B O 1
ATOM 4303 N N . CYS B 1 171 ? 10.523 -24.75 -19.688 1 90 171 CYS B N 1
ATOM 4304 C CA . CYS B 1 171 ? 11.352 -23.797 -18.969 1 90 171 CYS B CA 1
ATOM 4305 C C . CYS B 1 171 ? 10.836 -23.562 -17.562 1 90 171 CYS B C 1
ATOM 4307 O O . CYS B 1 171 ? 9.648 -23.266 -17.359 1 90 171 CYS B O 1
ATOM 4309 N N . GLY B 1 172 ? 11.68 -23.703 -16.484 1 89.75 172 GLY B N 1
ATOM 4310 C CA . GLY B 1 172 ? 11.312 -23.406 -15.109 1 89.75 172 GLY B CA 1
ATOM 4311 C C . GLY B 1 172 ? 11.094 -21.922 -14.852 1 89.75 172 GLY B C 1
ATOM 4312 O O . GLY B 1 172 ? 11.688 -21.359 -13.938 1 89.75 172 GLY B O 1
ATOM 4313 N N . ALA B 1 173 ? 10.195 -21.328 -15.664 1 92.81 173 ALA B N 1
ATOM 4314 C CA . ALA B 1 173 ? 10.031 -19.875 -15.656 1 92.81 173 ALA B CA 1
ATOM 4315 C C . ALA B 1 173 ? 8.711 -19.484 -14.992 1 92.81 173 ALA B C 1
ATOM 4317 O O . ALA B 1 173 ? 8.195 -18.391 -15.242 1 92.81 173 ALA B O 1
ATOM 4318 N N . CYS B 1 174 ? 8.18 -20.344 -14.125 1 94.88 174 CYS B N 1
ATOM 4319 C CA . CYS B 1 174 ? 6.91 -20.047 -13.469 1 94.88 174 CYS B CA 1
ATOM 4320 C C . CYS B 1 174 ? 6.984 -18.75 -12.688 1 94.88 174 CYS B C 1
ATOM 4322 O O . CYS B 1 174 ? 5.992 -18.016 -12.594 1 94.88 174 CYS B O 1
ATOM 4324 N N . TRP B 1 175 ? 8.164 -18.453 -12.164 1 94.31 175 TRP B N 1
ATOM 4325 C CA . TRP B 1 175 ? 8.359 -17.203 -11.414 1 94.31 175 TRP B CA 1
ATOM 4326 C C . TRP B 1 175 ? 8.117 -15.992 -12.305 1 94.31 175 TRP B C 1
ATOM 4328 O O . TRP B 1 175 ? 7.508 -15.016 -11.875 1 94.31 175 TRP B O 1
ATOM 4338 N N . ALA B 1 176 ? 8.523 -16.062 -13.492 1 97.44 176 ALA B N 1
ATOM 4339 C CA . ALA B 1 176 ? 8.359 -14.953 -14.422 1 97.44 176 ALA B CA 1
ATOM 4340 C C . ALA B 1 176 ? 6.895 -14.781 -14.82 1 97.44 176 ALA B C 1
ATOM 4342 O O . ALA B 1 176 ? 6.406 -13.656 -14.945 1 97.44 176 ALA B O 1
ATOM 4343 N N . PHE B 1 177 ? 6.219 -15.898 -15.008 1 98 177 PHE B N 1
ATOM 4344 C CA . PHE B 1 177 ? 4.809 -15.852 -15.367 1 98 177 PHE B CA 1
ATOM 4345 C C . PHE B 1 177 ? 3.971 -15.305 -14.227 1 98 177 PHE B C 1
ATOM 4347 O O . PHE B 1 177 ? 3.051 -14.516 -14.445 1 98 177 PHE B O 1
ATOM 4354 N N . SER B 1 178 ? 4.293 -15.719 -13.062 1 98.31 178 SER B N 1
ATOM 4355 C CA . SER B 1 178 ? 3.613 -15.188 -11.883 1 98.31 178 SER B CA 1
ATOM 4356 C C . SER B 1 178 ? 3.854 -13.688 -11.742 1 98.31 178 SER B C 1
ATOM 4358 O O . SER B 1 178 ? 2.908 -12.914 -11.57 1 98.31 178 SER B O 1
ATOM 4360 N N . ALA B 1 179 ? 5.082 -13.258 -11.875 1 98.25 179 ALA B N 1
ATOM 4361 C CA . ALA B 1 179 ? 5.469 -11.867 -11.688 1 98.25 179 ALA B CA 1
ATOM 4362 C C . ALA B 1 179 ? 4.812 -10.961 -12.727 1 98.25 179 ALA B C 1
ATOM 4364 O O . ALA B 1 179 ? 4.281 -9.898 -12.391 1 98.25 179 ALA B O 1
ATOM 4365 N N . THR B 1 180 ? 4.879 -11.383 -13.992 1 98.69 180 THR B N 1
ATOM 4366 C CA . THR B 1 180 ? 4.262 -10.555 -15.023 1 98.69 180 THR B CA 1
ATOM 4367 C C . THR B 1 180 ? 2.756 -10.445 -14.805 1 98.69 180 THR B C 1
ATOM 4369 O O . THR B 1 180 ? 2.172 -9.375 -14.992 1 98.69 180 THR B O 1
ATOM 4372 N N . GLY B 1 181 ? 2.17 -11.578 -14.414 1 98.75 181 GLY B N 1
ATOM 4373 C CA . GLY B 1 181 ? 0.739 -11.539 -14.156 1 98.75 181 GLY B CA 1
ATOM 4374 C C . GLY B 1 181 ? 0.352 -10.516 -13.102 1 98.75 181 GLY B C 1
ATOM 4375 O O . GLY B 1 181 ? -0.607 -9.766 -13.281 1 98.75 181 GLY B O 1
ATOM 4376 N N . ALA B 1 182 ? 1.06 -10.523 -12.016 1 98.81 182 ALA B N 1
ATOM 4377 C CA . ALA B 1 182 ? 0.776 -9.578 -10.945 1 98.81 182 ALA B CA 1
ATOM 4378 C C . ALA B 1 182 ? 1.009 -8.141 -11.406 1 98.81 182 ALA B C 1
ATOM 4380 O O . ALA B 1 182 ? 0.214 -7.246 -11.109 1 98.81 182 ALA B O 1
ATOM 4381 N N . LEU B 1 183 ? 2.09 -7.938 -12.102 1 98.62 183 LEU B N 1
ATOM 4382 C CA . LEU B 1 183 ? 2.412 -6.605 -12.602 1 98.62 183 LEU B CA 1
ATOM 4383 C C . LEU B 1 183 ? 1.342 -6.117 -13.57 1 98.62 183 LEU B C 1
ATOM 4385 O O . LEU B 1 183 ? 0.925 -4.957 -13.508 1 98.62 183 LEU B O 1
ATOM 4389 N N . GLU B 1 184 ? 0.888 -7.004 -14.438 1 98.69 184 GLU B N 1
ATOM 4390 C CA . GLU B 1 184 ? -0.191 -6.676 -15.367 1 98.69 184 GLU B CA 1
ATOM 4391 C C . GLU B 1 184 ? -1.447 -6.238 -14.617 1 98.69 184 GLU B C 1
ATOM 4393 O O . GLU B 1 184 ? -2.076 -5.242 -14.977 1 98.69 184 GLU B O 1
ATOM 4398 N N . GLY B 1 185 ? -1.756 -6.992 -13.648 1 98.56 185 GLY B N 1
ATOM 4399 C CA . GLY B 1 185 ? -2.926 -6.656 -12.852 1 98.56 185 GLY B CA 1
ATOM 4400 C C . GLY B 1 185 ? -2.83 -5.293 -12.195 1 98.56 185 GLY B C 1
ATOM 4401 O O . GLY B 1 185 ? -3.785 -4.516 -12.227 1 98.56 185 GLY B O 1
ATOM 4402 N N . GLN B 1 186 ? -1.705 -4.992 -11.609 1 97.69 186 GLN B N 1
ATOM 4403 C CA . GLN B 1 186 ? -1.539 -3.725 -10.906 1 97.69 186 GLN B CA 1
ATOM 4404 C C . GLN B 1 186 ? -1.527 -2.553 -11.883 1 97.69 186 GLN B C 1
ATOM 4406 O O . GLN B 1 186 ? -2.039 -1.475 -11.57 1 97.69 186 GLN B O 1
ATOM 4411 N N . ILE B 1 187 ? -0.922 -2.73 -13.039 1 97 187 ILE B N 1
ATOM 4412 C CA . ILE B 1 187 ? -0.946 -1.698 -14.07 1 97 187 ILE B CA 1
ATOM 4413 C C . ILE B 1 187 ? -2.385 -1.45 -14.516 1 97 187 ILE B C 1
ATOM 4415 O O . ILE B 1 187 ? -2.791 -0.303 -14.711 1 97 187 ILE B O 1
ATOM 4419 N N . PHE B 1 188 ? -3.113 -2.506 -14.703 1 98.12 188 PHE B N 1
ATOM 4420 C CA . PHE B 1 188 ? -4.52 -2.391 -15.062 1 98.12 188 PHE B CA 1
ATOM 4421 C C . PHE B 1 188 ? -5.285 -1.591 -14.016 1 98.12 188 PHE B C 1
ATOM 4423 O O . PHE B 1 188 ? -6.094 -0.723 -14.352 1 98.12 188 PHE B O 1
ATOM 4430 N N . ARG B 1 189 ? -5.074 -1.858 -12.75 1 96.69 189 ARG B N 1
ATOM 4431 C CA . ARG B 1 189 ? -5.727 -1.142 -11.656 1 96.69 189 ARG B CA 1
ATOM 4432 C C . ARG B 1 189 ? -5.426 0.352 -11.727 1 96.69 189 ARG B C 1
ATOM 4434 O O . ARG B 1 189 ? -6.297 1.18 -11.453 1 96.69 189 ARG B O 1
ATOM 4441 N N . LYS B 1 190 ? -4.238 0.615 -12.062 1 94.06 190 LYS B N 1
ATOM 4442 C CA . LYS B 1 190 ? -3.779 2 -12.07 1 94.06 190 LYS B CA 1
ATOM 4443 C C . LYS B 1 190 ? -4.273 2.738 -13.312 1 94.06 190 LYS B C 1
ATOM 4445 O O . LYS B 1 190 ? -4.656 3.908 -13.227 1 94.06 190 LYS B O 1
ATOM 4450 N N . THR B 1 191 ? -4.277 2.041 -14.508 1 95.06 191 THR B N 1
ATOM 4451 C CA . THR B 1 191 ? -4.414 2.76 -15.766 1 95.06 191 THR B CA 1
ATOM 4452 C C . THR B 1 191 ? -5.715 2.379 -16.469 1 95.06 191 THR B C 1
ATOM 4454 O O . THR B 1 191 ? -6.148 3.062 -17.391 1 95.06 191 THR B O 1
ATOM 4457 N N . GLY B 1 192 ? -6.254 1.266 -16.109 1 96.06 192 GLY B N 1
ATOM 4458 C CA . GLY B 1 192 ? -7.414 0.742 -16.828 1 96.06 192 GLY B CA 1
ATOM 4459 C C . GLY B 1 192 ? -7.047 -0.047 -18.062 1 96.06 192 GLY B C 1
ATOM 4460 O O . GLY B 1 192 ? -7.922 -0.581 -18.75 1 96.06 192 GLY B O 1
ATOM 4461 N N . VAL B 1 193 ? -5.723 -0.149 -18.344 1 96.88 193 VAL B N 1
ATOM 4462 C CA . VAL B 1 193 ? -5.273 -0.848 -19.531 1 96.88 193 VAL B CA 1
ATOM 4463 C C . VAL B 1 193 ? -4.551 -2.135 -19.141 1 96.88 193 VAL B C 1
ATOM 4465 O O . VAL B 1 193 ? -3.576 -2.104 -18.391 1 96.88 193 VAL B O 1
ATOM 4468 N N . LEU B 1 194 ? -5.086 -3.24 -19.656 1 97.75 194 LEU B N 1
ATOM 4469 C CA . LEU B 1 194 ? -4.441 -4.523 -19.391 1 97.75 194 LEU B CA 1
ATOM 4470 C C . LEU B 1 194 ? -3.334 -4.789 -20.406 1 97.75 194 LEU B C 1
ATOM 4472 O O . LEU B 1 194 ? -3.613 -5.117 -21.562 1 97.75 194 LEU B O 1
ATOM 4476 N N . LYS B 1 195 ? -2.156 -4.625 -19.984 1 96.62 195 LYS B N 1
ATOM 4477 C CA . LYS B 1 195 ? -0.994 -4.855 -20.844 1 96.62 195 LYS B CA 1
ATOM 4478 C C . LYS B 1 195 ? -0.513 -6.297 -20.734 1 96.62 195 LYS B C 1
ATOM 4480 O O . LYS B 1 195 ? -0.587 -6.91 -19.672 1 96.62 195 LYS B O 1
ATOM 4485 N N . ASN B 1 196 ? -0.083 -6.797 -21.844 1 98.19 196 ASN B N 1
ATOM 4486 C CA . ASN B 1 196 ? 0.541 -8.117 -21.891 1 98.19 196 ASN B CA 1
ATOM 4487 C C . ASN B 1 196 ? 2.062 -8.016 -21.828 1 98.19 196 ASN B C 1
ATOM 4489 O O . ASN B 1 196 ? 2.707 -7.645 -22.812 1 98.19 196 ASN B O 1
ATOM 4493 N N . ILE B 1 197 ? 2.652 -8.398 -20.672 1 98.44 197 ILE B N 1
ATOM 4494 C CA . ILE B 1 197 ? 4.059 -8.148 -20.375 1 98.44 197 ILE B CA 1
ATOM 4495 C C . ILE B 1 197 ? 4.887 -9.391 -20.719 1 98.44 197 ILE B C 1
ATOM 4497 O O . ILE B 1 197 ? 4.41 -10.516 -20.578 1 98.44 197 ILE B O 1
ATOM 4501 N N . SER B 1 198 ? 6.082 -9.188 -21.062 1 98.56 198 SER B N 1
ATOM 4502 C CA . SER B 1 198 ? 6.969 -10.234 -21.547 1 98.56 198 SER B CA 1
ATOM 4503 C C . SER B 1 198 ? 7.598 -11.016 -20.406 1 98.56 198 SER B C 1
ATOM 4505 O O . SER B 1 198 ? 8.391 -10.461 -19.641 1 98.56 198 SER B O 1
ATOM 4507 N N . GLU B 1 199 ? 7.305 -12.281 -20.359 1 98.12 199 GLU B N 1
ATOM 4508 C CA . GLU B 1 199 ? 8.031 -13.164 -19.453 1 98.12 199 GLU B CA 1
ATOM 4509 C C . GLU B 1 199 ? 9.484 -13.344 -19.906 1 98.12 199 GLU B C 1
ATOM 4511 O O . GLU B 1 199 ? 10.383 -13.422 -19.062 1 98.12 199 GLU B O 1
ATOM 4516 N N . GLN B 1 200 ? 9.719 -13.367 -21.234 1 98.31 200 GLN B N 1
ATOM 4517 C CA . GLN B 1 200 ? 11.055 -13.586 -21.781 1 98.31 200 GLN B CA 1
ATOM 4518 C C . GLN B 1 200 ? 12.008 -12.477 -21.359 1 98.31 200 GLN B C 1
ATOM 4520 O O . GLN B 1 200 ? 13.195 -12.719 -21.109 1 98.31 200 GLN B O 1
ATOM 4525 N N . ASN B 1 201 ? 11.492 -11.297 -21.328 1 98.5 201 ASN B N 1
ATOM 4526 C CA . ASN B 1 201 ? 12.289 -10.172 -20.859 1 98.5 201 ASN B CA 1
ATOM 4527 C C . ASN B 1 201 ? 12.828 -10.414 -19.453 1 98.5 201 ASN B C 1
ATOM 4529 O O . ASN B 1 201 ? 14 -10.141 -19.172 1 98.5 201 ASN B O 1
ATOM 4533 N N . LEU B 1 202 ? 12.062 -10.93 -18.578 1 97.81 202 LEU B N 1
ATOM 4534 C CA . LEU B 1 202 ? 12.484 -11.219 -17.203 1 97.81 202 LEU B CA 1
ATOM 4535 C C . LEU B 1 202 ? 13.477 -12.383 -17.172 1 97.81 202 LEU B C 1
ATOM 4537 O O . LEU B 1 202 ? 14.469 -12.344 -16.453 1 97.81 202 LEU B O 1
ATOM 4541 N N . ILE B 1 203 ? 13.18 -13.398 -17.953 1 96.31 203 ILE B N 1
ATOM 4542 C CA . ILE B 1 203 ? 14.016 -14.586 -18.016 1 96.31 203 ILE B CA 1
ATOM 4543 C C . ILE B 1 203 ? 15.422 -14.211 -18.469 1 96.31 203 ILE B C 1
ATOM 4545 O O . ILE B 1 203 ? 16.406 -14.641 -17.859 1 96.31 203 ILE B O 1
ATOM 4549 N N . ASP B 1 204 ? 15.508 -13.359 -19.438 1 97.56 204 ASP B N 1
ATOM 4550 C CA . ASP B 1 204 ? 16.781 -13.031 -20.062 1 97.56 204 ASP B CA 1
ATOM 4551 C C . ASP B 1 204 ? 17.562 -12 -19.234 1 97.56 204 ASP B C 1
ATOM 4553 O O . ASP B 1 204 ? 18.781 -11.984 -19.266 1 97.56 204 ASP B O 1
ATOM 4557 N N . CYS B 1 205 ? 16.859 -11.188 -18.5 1 97.12 205 CYS B N 1
ATOM 4558 C CA . CYS B 1 205 ? 17.531 -9.953 -18.141 1 97.12 205 CYS B CA 1
ATOM 4559 C C . CYS B 1 205 ? 17.641 -9.82 -16.625 1 97.12 205 CYS B C 1
ATOM 4561 O O . CYS B 1 205 ? 18.344 -8.938 -16.125 1 97.12 205 CYS B O 1
ATOM 4563 N N . SER B 1 206 ? 17.031 -10.711 -15.852 1 93 206 SER B N 1
ATOM 4564 C CA . SER B 1 206 ? 17 -10.477 -14.414 1 93 206 SER B CA 1
ATOM 4565 C C . SER B 1 206 ? 18.047 -11.32 -13.688 1 93 206 SER B C 1
ATOM 4567 O O . SER B 1 206 ? 17.953 -11.516 -12.469 1 93 206 SER B O 1
ATOM 4569 N N . GLY B 1 207 ? 18.969 -11.859 -14.383 1 89.31 207 GLY B N 1
ATOM 4570 C CA . GLY B 1 207 ? 20.016 -12.688 -13.805 1 89.31 207 GLY B CA 1
ATOM 4571 C C . GLY B 1 207 ? 20.781 -12 -12.695 1 89.31 207 GLY B C 1
ATOM 4572 O O . GLY B 1 207 ? 21.078 -12.602 -11.664 1 89.31 207 GLY B O 1
ATOM 4573 N N . ASN B 1 208 ? 21.078 -10.711 -12.867 1 87.31 208 ASN B N 1
ATOM 4574 C CA . ASN B 1 208 ? 21.859 -9.961 -11.898 1 87.31 208 ASN B CA 1
ATOM 4575 C C . ASN B 1 208 ? 21.094 -9.727 -10.609 1 87.31 208 ASN B C 1
ATOM 4577 O O . ASN B 1 208 ? 21.656 -9.258 -9.617 1 87.31 208 ASN B O 1
ATOM 4581 N N . TYR B 1 209 ? 19.875 -10.094 -10.641 1 87.56 209 TYR B N 1
ATOM 4582 C CA . TYR B 1 209 ? 19.047 -9.906 -9.461 1 87.56 209 TYR B CA 1
ATOM 4583 C C . TYR B 1 209 ? 18.781 -11.234 -8.766 1 87.56 209 TYR B C 1
ATOM 4585 O O . TYR B 1 209 ? 17.953 -11.312 -7.855 1 87.56 209 TYR B O 1
ATOM 4593 N N . GLY B 1 210 ? 19.391 -12.328 -9.312 1 82.75 210 GLY B N 1
ATOM 4594 C CA . GLY B 1 210 ? 19.344 -13.609 -8.633 1 82.75 210 GLY B CA 1
ATOM 4595 C C . GLY B 1 210 ? 18.5 -14.641 -9.359 1 82.75 210 GLY B C 1
ATOM 4596 O O . GLY B 1 210 ? 18.531 -15.828 -9.016 1 82.75 210 GLY B O 1
ATOM 4597 N N . ASN B 1 211 ? 17.75 -14.211 -10.336 1 87.5 211 ASN B N 1
ATOM 4598 C CA . ASN B 1 211 ? 17.016 -15.18 -11.133 1 87.5 211 ASN B CA 1
ATOM 4599 C C . ASN B 1 211 ? 17.922 -15.93 -12.102 1 87.5 211 ASN B C 1
ATOM 4601 O O . ASN B 1 211 ? 18.891 -15.367 -12.602 1 87.5 211 ASN B O 1
ATOM 4605 N N . VAL B 1 212 ? 17.5 -17.188 -12.383 1 86.31 212 VAL B N 1
ATOM 4606 C CA . VAL B 1 212 ? 18.391 -18.016 -13.188 1 86.31 212 VAL B CA 1
ATOM 4607 C C . VAL B 1 212 ? 17.625 -18.578 -14.383 1 86.31 212 VAL B C 1
ATOM 4609 O O . VAL B 1 212 ? 17.703 -19.766 -14.68 1 86.31 212 VAL B O 1
ATOM 4612 N N . GLY B 1 213 ? 16.844 -17.766 -14.922 1 89.44 213 GLY B N 1
ATOM 4613 C CA . GLY B 1 213 ? 16.141 -18.125 -16.141 1 89.44 213 GLY B CA 1
ATOM 4614 C C . GLY B 1 213 ? 15.273 -19.359 -15.992 1 89.44 213 GLY B C 1
ATOM 4615 O O . GLY B 1 213 ? 14.398 -19.406 -15.125 1 89.44 213 GLY B O 1
ATOM 4616 N N . CYS B 1 214 ? 15.672 -20.359 -16.781 1 88.81 214 CYS B N 1
ATOM 4617 C CA . CYS B 1 214 ? 14.875 -21.578 -16.797 1 88.81 214 CYS B CA 1
ATOM 4618 C C . CYS B 1 214 ? 15.258 -22.484 -15.633 1 88.81 214 CYS B C 1
ATOM 4620 O O . CYS B 1 214 ? 14.617 -23.516 -15.398 1 88.81 214 CYS B O 1
ATOM 4622 N N . ARG B 1 215 ? 16.141 -22.109 -14.891 1 85.19 215 ARG B N 1
ATOM 4623 C CA . ARG B 1 215 ? 16.547 -22.891 -13.727 1 85.19 215 ARG B CA 1
ATOM 4624 C C . ARG B 1 215 ? 15.883 -22.375 -12.461 1 85.19 215 ARG B C 1
ATOM 4626 O O . ARG B 1 215 ? 16.125 -22.875 -11.359 1 85.19 215 ARG B O 1
ATOM 4633 N N . GLY B 1 216 ? 15.117 -21.312 -12.641 1 87.75 216 GLY B N 1
ATOM 4634 C CA . GLY B 1 216 ? 14.32 -20.875 -11.5 1 87.75 216 GLY B CA 1
ATOM 4635 C C . GLY B 1 216 ? 14.516 -19.406 -11.164 1 87.75 216 GLY B C 1
ATOM 4636 O O . GLY B 1 216 ? 15.297 -18.719 -11.812 1 87.75 216 GLY B O 1
ATOM 4637 N N . GLY B 1 217 ? 13.695 -18.969 -10.156 1 89.75 217 GLY B N 1
ATOM 4638 C CA . GLY B 1 217 ? 13.766 -17.578 -9.711 1 89.75 217 GLY B CA 1
ATOM 4639 C C . GLY B 1 217 ? 12.688 -17.234 -8.703 1 89.75 217 GLY B C 1
ATOM 4640 O O . GLY B 1 217 ? 11.977 -18.109 -8.211 1 89.75 217 GLY B O 1
ATOM 4641 N N . LEU B 1 218 ? 12.719 -15.906 -8.375 1 90.75 218 LEU B N 1
ATOM 4642 C CA . LEU B 1 218 ? 11.75 -15.336 -7.438 1 90.75 218 LEU B CA 1
ATOM 4643 C C . LEU B 1 218 ? 11 -14.172 -8.07 1 90.75 218 LEU B C 1
ATOM 4645 O O . LEU B 1 218 ? 11.586 -13.359 -8.789 1 90.75 218 LEU B O 1
ATOM 4649 N N . MET B 1 219 ? 9.742 -14.133 -7.738 1 94.44 219 MET B N 1
ATOM 4650 C CA . MET B 1 219 ? 8.922 -13.039 -8.266 1 94.44 219 MET B CA 1
ATOM 4651 C C . MET B 1 219 ? 9.445 -11.688 -7.781 1 94.44 219 MET B C 1
ATOM 4653 O O . MET B 1 219 ? 9.484 -10.727 -8.547 1 94.44 219 MET B O 1
ATOM 4657 N N . THR B 1 220 ? 9.852 -11.609 -6.516 1 92.75 220 THR B N 1
ATOM 4658 C CA . THR B 1 220 ? 10.297 -10.352 -5.93 1 92.75 220 THR B CA 1
ATOM 4659 C C . THR B 1 220 ? 11.562 -9.852 -6.625 1 92.75 220 THR B C 1
ATOM 4661 O O . THR B 1 220 ? 11.75 -8.648 -6.793 1 92.75 220 THR B O 1
ATOM 4664 N N . GLN B 1 221 ? 12.422 -10.789 -7.051 1 91.19 221 GLN B N 1
ATOM 4665 C CA . GLN B 1 221 ? 13.625 -10.414 -7.793 1 91.19 221 GLN B CA 1
ATOM 4666 C C . GLN B 1 221 ? 13.266 -9.852 -9.164 1 91.19 221 GLN B C 1
ATOM 4668 O O . GLN B 1 221 ? 13.961 -8.977 -9.68 1 91.19 221 GLN B O 1
ATOM 4673 N N . ALA B 1 222 ? 12.234 -10.422 -9.703 1 94.94 222 ALA B N 1
ATOM 4674 C CA . ALA B 1 222 ? 11.734 -9.875 -10.969 1 94.94 222 ALA B CA 1
ATOM 4675 C C . ALA B 1 222 ? 11.242 -8.445 -10.789 1 94.94 222 ALA B C 1
ATOM 4677 O O . ALA B 1 222 ? 11.523 -7.578 -11.625 1 94.94 222 ALA B O 1
ATOM 4678 N N . PHE B 1 223 ? 10.516 -8.156 -9.703 1 95.38 223 PHE B N 1
ATOM 4679 C CA . PHE B 1 223 ? 10.039 -6.809 -9.422 1 95.38 223 PHE B CA 1
ATOM 4680 C C . PHE B 1 223 ? 11.211 -5.848 -9.258 1 95.38 223 PHE B C 1
ATOM 4682 O O . PHE B 1 223 ? 11.188 -4.734 -9.797 1 95.38 223 PHE B O 1
ATOM 4689 N N . LYS B 1 224 ? 12.195 -6.25 -8.555 1 92 224 LYS B N 1
ATOM 4690 C CA . LYS B 1 224 ? 13.375 -5.422 -8.344 1 92 224 LYS B CA 1
ATOM 4691 C C . LYS B 1 224 ? 14.055 -5.086 -9.672 1 92 224 LYS B C 1
ATOM 4693 O O . LYS B 1 224 ? 14.477 -3.947 -9.891 1 92 224 LYS B O 1
ATOM 4698 N N . TYR B 1 225 ? 14.148 -6.082 -10.531 1 94.06 225 TYR B N 1
ATOM 4699 C CA . TYR B 1 225 ? 14.727 -5.836 -11.844 1 94.06 225 TYR B CA 1
ATOM 4700 C C . TYR B 1 225 ? 13.945 -4.758 -12.586 1 94.06 225 TYR B C 1
ATOM 4702 O O . TYR B 1 225 ? 14.531 -3.801 -13.102 1 94.06 225 TYR B O 1
ATOM 4710 N N . VAL B 1 226 ? 12.648 -4.934 -12.664 1 96.38 226 VAL B N 1
ATOM 4711 C CA . VAL B 1 226 ? 11.828 -4.004 -13.438 1 96.38 226 VAL B CA 1
ATOM 4712 C C . VAL B 1 226 ? 11.969 -2.594 -12.859 1 96.38 226 VAL B C 1
ATOM 4714 O O . VAL B 1 226 ? 12.062 -1.619 -13.609 1 96.38 226 VAL B O 1
ATOM 4717 N N . LYS B 1 227 ? 11.953 -2.447 -11.547 1 93.19 227 LYS B N 1
ATOM 4718 C CA . LYS B 1 227 ? 12.109 -1.152 -10.891 1 93.19 227 LYS B CA 1
ATOM 4719 C C . LYS B 1 227 ? 13.438 -0.501 -11.266 1 93.19 227 LYS B C 1
ATOM 4721 O O . LYS B 1 227 ? 13.461 0.631 -11.75 1 93.19 227 LYS B O 1
ATOM 4726 N N . ASP B 1 228 ? 14.484 -1.241 -11.117 1 91.31 228 ASP B N 1
ATOM 4727 C CA . ASP B 1 228 ? 15.82 -0.696 -11.32 1 91.31 228 ASP B CA 1
ATOM 4728 C C . ASP B 1 228 ? 16.094 -0.466 -12.805 1 91.31 228 ASP B C 1
ATOM 4730 O O . ASP B 1 228 ? 16.797 0.487 -13.172 1 91.31 228 ASP B O 1
ATOM 4734 N N . ASN B 1 229 ? 15.578 -1.392 -13.586 1 93.75 229 ASN B N 1
ATOM 4735 C CA . ASN B 1 229 ? 15.781 -1.293 -15.031 1 93.75 229 ASN B CA 1
ATOM 4736 C C . ASN B 1 229 ? 14.992 -0.132 -15.625 1 93.75 229 ASN B C 1
ATOM 4738 O O . ASN B 1 229 ? 15.297 0.332 -16.734 1 93.75 229 ASN B O 1
ATOM 4742 N N . GLY B 1 230 ? 13.961 0.23 -14.938 1 93.25 230 GLY B N 1
ATOM 4743 C CA . GLY B 1 230 ? 13.117 1.315 -15.406 1 93.25 230 GLY B CA 1
ATOM 4744 C C . GLY B 1 230 ? 12.039 0.859 -16.375 1 93.25 230 GLY B C 1
ATOM 4745 O O . GLY B 1 230 ? 11.492 1.666 -17.125 1 93.25 230 GLY B O 1
ATOM 4746 N N . GLY B 1 231 ? 11.883 -0.506 -16.406 1 96.19 231 GLY B N 1
ATOM 4747 C CA . GLY B 1 231 ? 10.805 -0.939 -17.281 1 96.19 231 GLY B CA 1
ATOM 4748 C C . GLY B 1 231 ? 10.922 -2.389 -17.703 1 96.19 231 GLY B C 1
ATOM 4749 O O . GLY B 1 231 ? 11.859 -3.084 -17.312 1 96.19 231 GLY B O 1
ATOM 4750 N N . VAL B 1 232 ? 9.914 -2.812 -18.5 1 97.81 232 VAL B N 1
ATOM 4751 C CA . VAL B 1 232 ? 9.805 -4.137 -19.094 1 97.81 232 VAL B CA 1
ATOM 4752 C C . VAL B 1 232 ? 9.008 -4.047 -20.391 1 97.81 232 VAL B C 1
ATOM 4754 O O . VAL B 1 232 ? 8.148 -3.176 -20.547 1 97.81 232 VAL B O 1
ATOM 4757 N N . GLU B 1 233 ? 9.336 -4.906 -21.297 1 98.38 233 GLU B N 1
ATOM 4758 C CA . GLU B 1 233 ? 8.719 -4.824 -22.609 1 98.38 233 GLU B CA 1
ATOM 4759 C C . GLU B 1 233 ? 7.461 -5.68 -22.688 1 98.38 233 GLU B C 1
ATOM 4761 O O . GLU B 1 233 ? 7.184 -6.469 -21.781 1 98.38 233 GLU B O 1
ATOM 4766 N N . SER B 1 234 ? 6.738 -5.469 -23.781 1 98.12 234 SER B N 1
ATOM 4767 C CA . SER B 1 234 ? 5.52 -6.234 -24.031 1 98.12 234 SER B CA 1
ATOM 4768 C C . SER B 1 234 ? 5.84 -7.617 -24.594 1 98.12 234 SER B C 1
ATOM 4770 O O . SER B 1 234 ? 6.914 -7.832 -25.141 1 98.12 234 SER B O 1
ATOM 4772 N N . GLU B 1 235 ? 4.84 -8.477 -24.391 1 97.94 235 GLU B N 1
ATOM 4773 C CA . GLU B 1 235 ? 4.945 -9.812 -24.969 1 97.94 235 GLU B CA 1
ATOM 4774 C C . GLU B 1 235 ? 5.109 -9.742 -26.484 1 97.94 235 GLU B C 1
ATOM 4776 O O . GLU B 1 235 ? 5.832 -10.547 -27.078 1 97.94 235 GLU B O 1
ATOM 4781 N N . SER B 1 236 ? 4.457 -8.789 -27.156 1 97.25 236 SER B N 1
ATOM 4782 C CA . SER B 1 236 ? 4.52 -8.648 -28.594 1 97.25 236 SER B CA 1
ATOM 4783 C C . SER B 1 236 ? 5.91 -8.211 -29.047 1 97.25 236 SER B C 1
ATOM 4785 O O . SER B 1 236 ? 6.41 -8.68 -30.078 1 97.25 236 SER B O 1
ATOM 4787 N N . ALA B 1 237 ? 6.539 -7.359 -28.312 1 97.25 237 ALA B N 1
ATOM 4788 C CA . ALA B 1 237 ? 7.848 -6.824 -28.672 1 97.25 237 ALA B CA 1
ATOM 4789 C C . ALA B 1 237 ? 8.969 -7.773 -28.266 1 97.25 237 ALA B C 1
ATOM 4791 O O . ALA B 1 237 ? 10.031 -7.797 -28.875 1 97.25 237 ALA B O 1
ATOM 4792 N N . TYR B 1 238 ? 8.75 -8.547 -27.25 1 97.94 238 TYR B N 1
ATOM 4793 C CA . TYR B 1 238 ? 9.711 -9.484 -26.672 1 97.94 238 TYR B CA 1
ATOM 4794 C C . TYR B 1 238 ? 9.055 -10.828 -26.391 1 97.94 238 TYR B C 1
ATOM 4796 O O . TYR B 1 238 ? 8.836 -11.18 -25.234 1 97.94 238 TYR B O 1
ATOM 4804 N N . PRO B 1 239 ? 8.773 -11.555 -27.391 1 97.62 239 PRO B N 1
ATOM 4805 C CA . PRO B 1 239 ? 7.953 -12.758 -27.281 1 97.62 239 PRO B CA 1
ATOM 4806 C C . PRO B 1 239 ? 8.641 -13.867 -26.484 1 97.62 239 PRO B C 1
ATOM 4808 O O . PRO B 1 239 ? 9.867 -14.008 -26.547 1 97.62 239 PRO B O 1
ATOM 4811 N N . TYR B 1 240 ? 7.828 -14.641 -25.875 1 97.56 240 TYR B N 1
ATOM 4812 C CA . TYR B 1 240 ? 8.312 -15.781 -25.094 1 97.56 240 TYR B CA 1
ATOM 4813 C C . TYR B 1 240 ? 8.953 -16.828 -26 1 97.56 240 TYR B C 1
ATOM 4815 O O . TYR B 1 240 ? 8.383 -17.203 -27.031 1 97.56 240 TYR B O 1
ATOM 4823 N N . GLU B 1 241 ? 10.133 -17.375 -25.578 1 96.25 241 GLU B N 1
ATOM 4824 C CA . GLU B 1 241 ? 10.875 -18.312 -26.438 1 96.25 241 GLU B CA 1
ATOM 4825 C C . GLU B 1 241 ? 11.18 -19.609 -25.703 1 96.25 241 GLU B C 1
ATOM 4827 O O . GLU B 1 241 ? 11.719 -20.547 -26.281 1 96.25 241 GLU B O 1
ATOM 4832 N N . GLY B 1 242 ? 10.938 -19.703 -24.469 1 91.5 242 GLY B N 1
ATOM 4833 C CA . GLY B 1 242 ? 11.008 -20.953 -23.734 1 91.5 242 GLY B CA 1
ATOM 4834 C C . GLY B 1 242 ? 12.422 -21.328 -23.328 1 91.5 242 GLY B C 1
ATOM 4835 O O . GLY B 1 242 ? 12.703 -22.484 -23.016 1 91.5 242 GLY B O 1
ATOM 4836 N N . GLY B 1 243 ? 13.312 -20.422 -23.391 1 92.06 243 GLY B N 1
ATOM 4837 C CA . GLY B 1 243 ? 14.703 -20.609 -23 1 92.06 243 GLY B CA 1
ATOM 4838 C C . GLY B 1 243 ? 15.422 -19.297 -22.719 1 92.06 243 GLY B C 1
ATOM 4839 O O . GLY B 1 243 ? 15.047 -18.266 -23.266 1 92.06 243 GLY B O 1
ATOM 4840 N N . GLU B 1 244 ? 16.406 -19.5 -21.891 1 91.31 244 GLU B N 1
ATOM 4841 C CA . GLU B 1 244 ? 17.156 -18.312 -21.531 1 91.31 244 GLU B CA 1
ATOM 4842 C C . GLU B 1 244 ? 18.094 -17.891 -22.672 1 91.31 244 GLU B C 1
ATOM 4844 O O . GLU B 1 244 ? 18.766 -18.734 -23.266 1 91.31 244 GLU B O 1
ATOM 4849 N N . LYS B 1 245 ? 18.125 -16.641 -22.969 1 95.31 245 LYS B N 1
ATOM 4850 C CA . LYS B 1 245 ? 19 -16.016 -23.953 1 95.31 245 LYS B CA 1
ATOM 4851 C C . LYS B 1 245 ? 19.641 -14.758 -23.406 1 95.31 245 LYS B C 1
ATOM 4853 O O . LYS B 1 245 ? 19.5 -14.445 -22.219 1 95.31 245 LYS B O 1
ATOM 4858 N N . ARG B 1 246 ? 20.406 -14.133 -24.234 1 95.25 246 ARG B N 1
ATOM 4859 C CA . ARG B 1 246 ? 21 -12.852 -23.844 1 95.25 246 ARG B CA 1
ATOM 4860 C C . ARG B 1 246 ? 19.922 -11.773 -23.75 1 95.25 246 ARG B C 1
ATOM 4862 O O . ARG B 1 246 ? 18.984 -11.734 -24.547 1 95.25 246 ARG B O 1
ATOM 4869 N N . CYS B 1 247 ? 20.141 -10.867 -22.828 1 97.06 247 CYS B N 1
ATOM 4870 C CA . CYS B 1 247 ? 19.188 -9.773 -22.625 1 97.06 247 CYS B CA 1
ATOM 4871 C C . CYS B 1 247 ? 19.156 -8.852 -23.844 1 97.06 247 CYS B C 1
ATOM 4873 O O . CYS B 1 247 ? 20.188 -8.352 -24.281 1 97.06 247 CYS B O 1
ATOM 4875 N N . ARG B 1 248 ? 18.031 -8.594 -24.344 1 96.69 248 ARG B N 1
ATOM 4876 C CA . ARG B 1 248 ? 17.844 -7.75 -25.516 1 96.69 248 ARG B CA 1
ATOM 4877 C C . ARG B 1 248 ? 16.891 -6.605 -25.234 1 96.69 248 ARG B C 1
ATOM 4879 O O . ARG B 1 248 ? 16.25 -6.07 -26.141 1 96.69 248 ARG B O 1
ATOM 4886 N N . TYR B 1 249 ? 16.688 -6.234 -24 1 96.69 249 TYR B N 1
ATOM 4887 C CA . TYR B 1 249 ? 15.773 -5.172 -23.594 1 96.69 249 TYR B CA 1
ATOM 4888 C C . TYR B 1 249 ? 16.141 -3.855 -24.281 1 96.69 249 TYR B C 1
ATOM 4890 O O . TYR B 1 249 ? 17.312 -3.5 -24.375 1 96.69 249 TYR B O 1
ATOM 4898 N N . VAL B 1 250 ? 15.094 -3.113 -24.719 1 95.25 250 VAL B N 1
ATOM 4899 C CA . VAL B 1 250 ? 15.234 -1.773 -25.266 1 95.25 250 VAL B CA 1
ATOM 4900 C C . VAL B 1 250 ? 14.414 -0.781 -24.453 1 95.25 250 VAL B C 1
ATOM 4902 O O . VAL B 1 250 ? 13.203 -0.95 -24.297 1 95.25 250 VAL B O 1
ATOM 4905 N N . ARG B 1 251 ? 14.984 0.305 -23.969 1 91.94 251 ARG B N 1
ATOM 4906 C CA . ARG B 1 251 ? 14.367 1.261 -23.047 1 91.94 251 ARG B CA 1
ATOM 4907 C C . ARG B 1 251 ? 13.125 1.885 -23.672 1 91.94 251 ARG B C 1
ATOM 4909 O O . ARG B 1 251 ? 12.109 2.068 -22.984 1 91.94 251 ARG B O 1
ATOM 4916 N N . ASN B 1 252 ? 13.195 2.188 -24.906 1 92.5 252 ASN B N 1
ATOM 4917 C CA . ASN B 1 252 ? 12.078 2.836 -25.594 1 92.5 252 ASN B CA 1
ATOM 4918 C C . ASN B 1 252 ? 10.906 1.878 -25.781 1 92.5 252 ASN B C 1
ATOM 4920 O O . ASN B 1 252 ? 9.812 2.299 -26.141 1 92.5 252 ASN B O 1
ATOM 4924 N N . GLY B 1 253 ? 11.062 0.638 -25.531 1 93.94 253 GLY B N 1
ATOM 4925 C CA . GLY B 1 253 ? 10.008 -0.356 -25.672 1 93.94 253 GLY B CA 1
ATOM 4926 C C . GLY B 1 253 ? 9.305 -0.671 -24.375 1 93.94 253 GLY B C 1
ATOM 4927 O O . GLY B 1 253 ? 8.398 -1.509 -24.328 1 93.94 253 GLY B O 1
ATOM 4928 N N . SER B 1 254 ? 9.68 0.04 -23.375 1 96 254 SER B N 1
ATOM 4929 C CA . SER B 1 254 ? 9.102 -0.216 -22.062 1 96 254 SER B CA 1
ATOM 4930 C C . SER B 1 254 ? 7.602 0.066 -22.047 1 96 254 SER B C 1
ATOM 4932 O O . SER B 1 254 ? 7.156 1.092 -22.578 1 96 254 SER B O 1
ATOM 4934 N N . VAL B 1 255 ? 6.848 -0.894 -21.438 1 96 255 VAL B N 1
ATOM 4935 C CA . VAL B 1 255 ? 5.398 -0.699 -21.406 1 96 255 VAL B CA 1
ATOM 4936 C C . VAL B 1 255 ? 4.922 -0.609 -19.969 1 96 255 VAL B C 1
ATOM 4938 O O . VAL B 1 255 ? 3.752 -0.31 -19.703 1 96 255 VAL B O 1
ATOM 4941 N N . ALA B 1 256 ? 5.754 -0.906 -19.062 1 95.31 256 ALA B N 1
ATOM 4942 C CA . ALA B 1 256 ? 5.395 -0.852 -17.641 1 95.31 256 ALA B CA 1
ATOM 4943 C C . ALA B 1 256 ? 6.625 -0.626 -16.781 1 95.31 256 ALA B C 1
ATOM 4945 O O . ALA B 1 256 ? 7.73 -1.029 -17.141 1 95.31 256 ALA B O 1
ATOM 4946 N N . THR B 1 257 ? 6.438 0.043 -15.664 1 93.88 257 THR B N 1
ATOM 4947 C CA . THR B 1 257 ? 7.465 0.22 -14.648 1 93.88 257 THR B CA 1
ATOM 4948 C C . THR B 1 257 ? 6.988 -0.306 -13.297 1 93.88 257 THR B C 1
ATOM 4950 O O . THR B 1 257 ? 5.809 -0.632 -13.133 1 93.88 257 THR B O 1
ATOM 4953 N N . ASP B 1 258 ? 7.914 -0.551 -12.484 1 93.75 258 ASP B N 1
ATOM 4954 C CA . ASP B 1 258 ? 7.672 -0.977 -11.109 1 93.75 258 ASP B CA 1
ATOM 4955 C C . ASP B 1 258 ? 8.336 -0.028 -10.109 1 93.75 258 ASP B C 1
ATOM 4957 O O . ASP B 1 258 ? 9.383 0.553 -10.406 1 93.75 258 ASP B O 1
ATOM 4961 N N . SER B 1 259 ? 7.707 0.175 -8.938 1 91.06 259 SER B N 1
ATOM 4962 C CA . SER B 1 259 ? 8.258 1.089 -7.941 1 91.06 259 SER B CA 1
ATOM 4963 C C . SER B 1 259 ? 8.711 0.339 -6.691 1 91.06 259 SER B C 1
ATOM 4965 O O . SER B 1 259 ? 9.18 0.951 -5.727 1 91.06 259 SER B O 1
ATOM 4967 N N . GLY B 1 260 ? 8.531 -0.929 -6.715 1 89.94 260 GLY B N 1
ATOM 4968 C CA . GLY B 1 260 ? 8.828 -1.788 -5.578 1 89.94 260 GLY B CA 1
ATOM 4969 C C . GLY B 1 260 ? 7.816 -2.908 -5.402 1 89.94 260 GLY B C 1
ATOM 4970 O O . GLY B 1 260 ? 7.074 -3.232 -6.332 1 89.94 260 GLY B O 1
ATOM 4971 N N . TYR B 1 261 ? 7.918 -3.539 -4.277 1 93.38 261 TYR B N 1
ATOM 4972 C CA . TYR B 1 261 ? 6.949 -4.594 -4.004 1 93.38 261 TYR B CA 1
ATOM 4973 C C . TYR B 1 261 ? 6.652 -4.691 -2.512 1 93.38 261 TYR B C 1
ATOM 4975 O O . TYR B 1 261 ? 7.348 -4.086 -1.694 1 93.38 261 TYR B O 1
ATOM 4983 N N . MET B 1 262 ? 5.574 -5.348 -2.211 1 93.94 262 MET B N 1
ATOM 4984 C CA . MET B 1 262 ? 5.211 -5.648 -0.83 1 93.94 262 MET B CA 1
ATOM 4985 C C . MET B 1 262 ? 5.074 -7.152 -0.621 1 93.94 262 MET B C 1
ATOM 4987 O O . MET B 1 262 ? 4.578 -7.863 -1.499 1 93.94 262 MET B O 1
ATOM 4991 N N . ASN B 1 263 ? 5.523 -7.57 0.535 1 93.25 263 ASN B N 1
ATOM 4992 C CA . ASN B 1 263 ? 5.211 -8.922 0.989 1 93.25 263 ASN B CA 1
ATOM 4993 C C . ASN B 1 263 ? 3.893 -8.961 1.757 1 93.25 263 ASN B C 1
ATOM 4995 O O . ASN B 1 263 ? 3.414 -7.934 2.232 1 93.25 263 ASN B O 1
ATOM 4999 N N . ILE B 1 264 ? 3.346 -10.047 1.741 1 95.19 264 ILE B N 1
ATOM 5000 C CA . ILE B 1 264 ? 2.219 -10.305 2.629 1 95.19 264 ILE B CA 1
ATOM 5001 C C . ILE B 1 264 ? 2.66 -11.227 3.766 1 95.19 264 ILE B C 1
ATOM 5003 O O . ILE B 1 264 ? 3.494 -12.109 3.566 1 95.19 264 ILE B O 1
ATOM 5007 N N . LYS B 1 265 ? 2.084 -10.984 4.895 1 91.62 265 LYS B N 1
ATOM 5008 C CA . LYS B 1 265 ? 2.465 -11.742 6.078 1 91.62 265 LYS B CA 1
ATOM 5009 C C . LYS B 1 265 ? 2.424 -13.242 5.805 1 91.62 265 LYS B C 1
ATOM 5011 O O . LYS B 1 265 ? 1.43 -13.758 5.293 1 91.62 265 LYS B O 1
ATOM 5016 N N . ASN B 1 266 ? 3.451 -13.938 6.18 1 90.88 266 ASN B N 1
ATOM 5017 C CA . ASN B 1 266 ? 3.605 -15.359 5.918 1 90.88 266 ASN B CA 1
ATOM 5018 C C . ASN B 1 266 ? 2.486 -16.172 6.562 1 90.88 266 ASN B C 1
ATOM 5020 O O . ASN B 1 266 ? 2.104 -15.914 7.703 1 90.88 266 ASN B O 1
ATOM 5024 N N . GLU B 1 267 ? 1.893 -17.047 5.789 1 92.62 267 GLU B N 1
ATOM 5025 C CA . GLU B 1 267 ? 0.932 -18.047 6.219 1 92.62 267 GLU B CA 1
ATOM 5026 C C . GLU B 1 267 ? -0.359 -17.406 6.719 1 92.62 267 GLU B C 1
ATOM 5028 O O . GLU B 1 267 ? -1.112 -18.031 7.473 1 92.62 267 GLU B O 1
ATOM 5033 N N . ASP B 1 268 ? -0.587 -16.203 6.406 1 95.12 268 ASP B N 1
ATOM 5034 C CA . ASP B 1 268 ? -1.789 -15.492 6.84 1 95.12 268 ASP B CA 1
ATOM 5035 C C . ASP B 1 268 ? -2.818 -15.414 5.715 1 95.12 268 ASP B C 1
ATOM 5037 O O . ASP B 1 268 ? -2.803 -14.477 4.914 1 95.12 268 ASP B O 1
ATOM 5041 N N . GLU B 1 269 ? -3.713 -16.344 5.695 1 98.25 269 GLU B N 1
ATOM 5042 C CA . GLU B 1 269 ? -4.695 -16.453 4.617 1 98.25 269 GLU B CA 1
ATOM 5043 C C . GLU B 1 269 ? -5.637 -15.242 4.621 1 98.25 269 GLU B C 1
ATOM 5045 O O . GLU B 1 269 ? -6.145 -14.844 3.57 1 98.25 269 GLU B O 1
ATOM 5050 N N . GLU B 1 270 ? -5.867 -14.68 5.805 1 97.94 270 GLU B N 1
ATOM 5051 C CA . GLU B 1 270 ? -6.742 -13.508 5.871 1 97.94 270 GLU B CA 1
ATOM 5052 C C . GLU B 1 270 ? -6.102 -12.297 5.199 1 97.94 270 GLU B C 1
ATOM 5054 O O . GLU B 1 270 ? -6.773 -11.547 4.492 1 97.94 270 GLU B O 1
ATOM 5059 N N . HIS B 1 271 ? -4.832 -12.094 5.473 1 97.88 271 HIS B N 1
ATOM 5060 C CA . HIS B 1 271 ? -4.121 -10.992 4.828 1 97.88 271 HIS B CA 1
ATOM 5061 C C . HIS B 1 271 ? -4.043 -11.203 3.318 1 97.88 271 HIS B C 1
ATOM 5063 O O . HIS B 1 271 ? -4.172 -10.25 2.547 1 97.88 271 HIS B O 1
ATOM 5069 N N . VAL B 1 272 ? -3.809 -12.445 2.922 1 98.5 272 VAL B N 1
ATOM 5070 C CA . VAL B 1 272 ? -3.764 -12.742 1.493 1 98.5 272 VAL B CA 1
ATOM 5071 C C . VAL B 1 272 ? -5.133 -12.477 0.867 1 98.5 272 VAL B C 1
ATOM 5073 O O . VAL B 1 272 ? -5.223 -11.867 -0.203 1 98.5 272 VAL B O 1
ATOM 5076 N N . LYS B 1 273 ? -6.188 -12.898 1.542 1 98.88 273 LYS B N 1
ATOM 5077 C CA . LYS B 1 273 ? -7.543 -12.656 1.054 1 98.88 273 LYS B CA 1
ATOM 5078 C C . LYS B 1 273 ? -7.793 -11.156 0.864 1 98.88 273 LYS B C 1
ATOM 5080 O O . LYS B 1 273 ? -8.328 -10.742 -0.167 1 98.88 273 LYS B O 1
ATOM 5085 N N . ALA B 1 274 ? -7.434 -10.406 1.842 1 98.81 274 ALA B N 1
ATOM 5086 C CA . ALA B 1 274 ? -7.605 -8.961 1.756 1 98.81 274 ALA B CA 1
ATOM 5087 C C . ALA B 1 274 ? -6.812 -8.383 0.587 1 98.81 274 ALA B C 1
ATOM 5089 O O . ALA B 1 274 ? -7.305 -7.512 -0.138 1 98.81 274 ALA B O 1
ATOM 5090 N N . ALA B 1 275 ? -5.594 -8.836 0.432 1 98.75 275 ALA B N 1
ATOM 5091 C CA . ALA B 1 275 ? -4.762 -8.359 -0.668 1 98.75 275 ALA B CA 1
ATOM 5092 C C . ALA B 1 275 ? -5.371 -8.727 -2.018 1 98.75 275 ALA B C 1
ATOM 5094 O O . ALA B 1 275 ? -5.477 -7.883 -2.91 1 98.75 275 ALA B O 1
ATOM 5095 N N . VAL B 1 276 ? -5.797 -9.945 -2.121 1 98.94 276 VAL B N 1
ATOM 5096 C CA . VAL B 1 276 ? -6.414 -10.383 -3.371 1 98.94 276 VAL B CA 1
ATOM 5097 C C . VAL B 1 276 ? -7.648 -9.539 -3.66 1 98.94 276 VAL B C 1
ATOM 5099 O O . VAL B 1 276 ? -7.891 -9.156 -4.809 1 98.94 276 VAL B O 1
ATOM 5102 N N . ALA B 1 277 ? -8.375 -9.281 -2.674 1 98.88 277 ALA B N 1
ATOM 5103 C CA . ALA B 1 277 ? -9.625 -8.539 -2.844 1 98.88 277 ALA B CA 1
ATOM 5104 C C . ALA B 1 277 ? -9.344 -7.094 -3.264 1 98.88 277 ALA B C 1
ATOM 5106 O O . ALA B 1 277 ? -10.016 -6.559 -4.152 1 98.88 277 ALA B O 1
ATOM 5107 N N . THR B 1 278 ? -8.352 -6.492 -2.631 1 98.75 278 THR B N 1
ATOM 5108 C CA . THR B 1 278 ? -8.32 -5.035 -2.67 1 98.75 278 THR B CA 1
ATOM 5109 C C . THR B 1 278 ? -7.172 -4.543 -3.551 1 98.75 278 THR B C 1
ATOM 5111 O O . THR B 1 278 ? -7.16 -3.387 -3.977 1 98.75 278 THR B O 1
ATOM 5114 N N . VAL B 1 279 ? -6.172 -5.383 -3.756 1 98.44 279 VAL B N 1
ATOM 5115 C CA . VAL B 1 279 ? -4.992 -4.973 -4.512 1 98.44 279 VAL B CA 1
ATOM 5116 C C . VAL B 1 279 ? -5.086 -5.504 -5.941 1 98.44 279 VAL B C 1
ATOM 5118 O O . VAL B 1 279 ? -4.902 -4.754 -6.902 1 98.44 279 VAL B O 1
ATOM 5121 N N . GLY B 1 280 ? -5.395 -6.711 -6.121 1 98.62 280 GLY B N 1
ATOM 5122 C CA . GLY B 1 280 ? -5.406 -7.375 -7.414 1 98.62 280 GLY B CA 1
ATOM 5123 C C . GLY B 1 280 ? -4.82 -8.773 -7.371 1 98.62 280 GLY B C 1
ATOM 5124 O O . GLY B 1 280 ? -4.762 -9.398 -6.309 1 98.62 280 GLY B O 1
ATOM 5125 N N . PRO B 1 281 ? -4.414 -9.242 -8.555 1 98.88 281 PRO B N 1
ATOM 5126 C CA . PRO B 1 281 ? -3.725 -10.539 -8.57 1 98.88 281 PRO B CA 1
ATOM 5127 C C . PRO B 1 281 ? -2.426 -10.523 -7.77 1 98.88 281 PRO B C 1
ATOM 5129 O O . PRO B 1 281 ? -1.688 -9.539 -7.793 1 98.88 281 PRO B O 1
ATOM 5132 N N . ILE B 1 282 ? -2.152 -11.664 -7.082 1 98.75 282 ILE B N 1
ATOM 5133 C CA . ILE B 1 282 ? -1.055 -11.75 -6.125 1 98.75 282 ILE B CA 1
ATOM 5134 C C . ILE B 1 282 ? -0.148 -12.922 -6.488 1 98.75 282 ILE B C 1
ATOM 5136 O O . ILE B 1 282 ? -0.629 -14.016 -6.812 1 98.75 282 ILE B O 1
ATOM 5140 N N . CYS B 1 283 ? 1.136 -12.664 -6.387 1 98.25 283 CYS B N 1
ATOM 5141 C CA . CYS B 1 283 ? 2.086 -13.758 -6.57 1 98.25 283 CYS B CA 1
ATOM 5142 C C . CYS B 1 283 ? 2.049 -14.719 -5.383 1 98.25 283 CYS B C 1
ATOM 5144 O O . CYS B 1 283 ? 1.949 -14.289 -4.234 1 98.25 283 CYS B O 1
ATOM 5146 N N . SER B 1 284 ? 2.146 -15.992 -5.723 1 97.25 284 SER B N 1
ATOM 5147 C CA . SER B 1 284 ? 2.217 -17.031 -4.699 1 97.25 284 SER B CA 1
ATOM 5148 C C . SER B 1 284 ? 3.129 -18.172 -5.133 1 97.25 284 SER B C 1
ATOM 5150 O O . SER B 1 284 ? 3.4 -18.344 -6.324 1 97.25 284 SER B O 1
ATOM 5152 N N . ALA B 1 285 ? 3.656 -18.828 -4.141 1 93.94 285 ALA B N 1
ATOM 5153 C CA . ALA B 1 285 ? 4.375 -20.094 -4.363 1 93.94 285 ALA B CA 1
ATOM 5154 C C . ALA B 1 285 ? 3.666 -21.25 -3.676 1 93.94 285 ALA B C 1
ATOM 5156 O O . ALA B 1 285 ? 3.174 -21.109 -2.553 1 93.94 285 ALA B O 1
ATOM 5157 N N . ILE B 1 286 ? 3.66 -22.391 -4.406 1 95.94 286 ILE B N 1
ATOM 5158 C CA . ILE B 1 286 ? 2.945 -23.531 -3.844 1 95.94 286 ILE B CA 1
ATOM 5159 C C . ILE B 1 286 ? 3.781 -24.797 -4.012 1 95.94 286 ILE B C 1
ATOM 5161 O O . ILE B 1 286 ? 4.734 -24.828 -4.793 1 95.94 286 ILE B O 1
ATOM 5165 N N . ASP B 1 287 ? 3.461 -25.766 -3.227 1 94 287 ASP B N 1
ATOM 5166 C CA . ASP B 1 287 ? 3.973 -27.125 -3.43 1 94 287 ASP B CA 1
ATOM 5167 C C . ASP B 1 287 ? 3.184 -27.859 -4.512 1 94 287 ASP B C 1
ATOM 5169 O O . ASP B 1 287 ? 2.068 -28.328 -4.27 1 94 287 ASP B O 1
ATOM 5173 N N . ALA B 1 288 ? 3.789 -27.969 -5.656 1 93.81 288 ALA B N 1
ATOM 5174 C CA . ALA B 1 288 ? 3.102 -28.562 -6.805 1 93.81 288 ALA B CA 1
ATOM 5175 C C . ALA B 1 288 ? 3.768 -29.875 -7.23 1 93.81 288 ALA B C 1
ATOM 5177 O O . ALA B 1 288 ? 3.699 -30.25 -8.398 1 93.81 288 ALA B O 1
ATOM 5178 N N . LYS B 1 289 ? 4.363 -30.594 -6.387 1 89.62 289 LYS B N 1
ATOM 5179 C CA . LYS B 1 289 ? 5.23 -31.703 -6.785 1 89.62 289 LYS B CA 1
ATOM 5180 C C . LYS B 1 289 ? 4.426 -33 -6.977 1 89.62 289 LYS B C 1
ATOM 5182 O O . LYS B 1 289 ? 4.934 -33.969 -7.527 1 89.62 289 LYS B O 1
ATOM 5187 N N . TYR B 1 290 ? 3.193 -33.031 -6.66 1 92.75 290 TYR B N 1
ATOM 5188 C CA . TYR B 1 290 ? 2.461 -34.281 -6.684 1 92.75 290 TYR B CA 1
ATOM 5189 C C . TYR B 1 290 ? 1.741 -34.469 -8.016 1 92.75 290 TYR B C 1
ATOM 5191 O O . TYR B 1 290 ? 1.317 -33.5 -8.641 1 92.75 290 TYR B O 1
ATOM 5199 N N . ASP B 1 291 ? 1.491 -35.75 -8.367 1 92.69 291 ASP B N 1
ATOM 5200 C CA . ASP B 1 291 ? 0.807 -36.125 -9.602 1 92.69 291 ASP B CA 1
ATOM 5201 C C . ASP B 1 291 ? -0.617 -35.562 -9.625 1 92.69 291 ASP B C 1
ATOM 5203 O O . ASP B 1 291 ? -1.14 -35.219 -10.688 1 92.69 291 ASP B O 1
ATOM 5207 N N . THR B 1 292 ? -1.183 -35.5 -8.422 1 96.12 292 THR B N 1
ATOM 5208 C CA . THR B 1 292 ? -2.555 -35 -8.367 1 96.12 292 THR B CA 1
ATOM 5209 C C . THR B 1 292 ? -2.637 -33.562 -8.867 1 96.12 292 THR B C 1
ATOM 5211 O O . THR B 1 292 ? -3.641 -33.156 -9.461 1 96.12 292 THR B O 1
ATOM 5214 N N . PHE B 1 293 ? -1.592 -32.812 -8.617 1 96.25 293 PHE B N 1
ATOM 5215 C CA . PHE B 1 293 ? -1.548 -31.438 -9.125 1 96.25 293 PHE B CA 1
ATOM 5216 C C . PHE B 1 293 ? -1.409 -31.422 -10.641 1 96.25 293 PHE B C 1
ATOM 5218 O O . PHE B 1 293 ? -2.092 -30.656 -11.328 1 96.25 293 PHE B O 1
ATOM 5225 N N . HIS B 1 294 ? -0.58 -32.281 -11.203 1 95.38 294 HIS B N 1
ATOM 5226 C CA . HIS B 1 294 ? -0.276 -32.312 -12.625 1 95.38 294 HIS B CA 1
ATOM 5227 C C . HIS B 1 294 ? -1.501 -32.688 -13.445 1 95.38 294 HIS B C 1
ATOM 5229 O O . HIS B 1 294 ? -1.636 -32.281 -14.602 1 95.38 294 HIS B O 1
ATOM 5235 N N . PHE B 1 295 ? -2.344 -33.469 -12.797 1 97.31 295 PHE B N 1
ATOM 5236 C CA . PHE B 1 295 ? -3.486 -33.969 -13.555 1 97.31 295 PHE B CA 1
ATOM 5237 C C . PHE B 1 295 ? -4.781 -33.344 -13.047 1 97.31 295 PHE B C 1
ATOM 5239 O O . PHE B 1 295 ? -5.875 -33.812 -13.375 1 97.31 295 PHE B O 1
ATOM 5246 N N . TYR B 1 296 ? -4.66 -32.312 -12.211 1 98.31 296 TYR B N 1
ATOM 5247 C CA . TYR B 1 296 ? -5.855 -31.625 -11.75 1 98.31 296 TYR B CA 1
ATOM 5248 C C . TYR B 1 296 ? -6.73 -31.203 -12.922 1 98.31 296 TYR B C 1
ATOM 5250 O O . TYR B 1 296 ? -6.219 -30.75 -13.953 1 98.31 296 TYR B O 1
ATOM 5258 N N . SER B 1 297 ? -8.055 -31.25 -12.703 1 98.19 297 SER B N 1
ATOM 5259 C CA . SER B 1 297 ? -8.969 -30.859 -13.766 1 98.19 297 SER B CA 1
ATOM 5260 C C . SER B 1 297 ? -10.031 -29.891 -13.25 1 98.19 297 SER B C 1
ATOM 5262 O O . SER B 1 297 ? -10.219 -28.812 -13.812 1 98.19 297 SER B O 1
ATOM 5264 N N . ARG B 1 298 ? -10.766 -30.281 -12.219 1 97.75 298 ARG B N 1
ATOM 5265 C CA . ARG B 1 298 ? -11.805 -29.438 -11.648 1 97.75 298 ARG B CA 1
ATOM 5266 C C . ARG B 1 298 ? -12.047 -29.781 -10.188 1 97.75 298 ARG B C 1
ATOM 5268 O O . ARG B 1 298 ? -11.555 -30.797 -9.688 1 97.75 298 ARG B O 1
ATOM 5275 N N . GLY B 1 299 ? -12.828 -28.891 -9.586 1 98.38 299 GLY B N 1
ATOM 5276 C CA . GLY B 1 299 ? -13.086 -29.031 -8.164 1 98.38 299 GLY B CA 1
ATOM 5277 C C . GLY B 1 299 ? -12.141 -28.219 -7.297 1 98.38 299 GLY B C 1
ATOM 5278 O O . GLY B 1 299 ? -11.484 -27.297 -7.781 1 98.38 299 GLY B O 1
ATOM 5279 N N . VAL B 1 300 ? -12.203 -28.5 -5.957 1 98.81 300 VAL B N 1
ATOM 5280 C CA . VAL B 1 300 ? -11.328 -27.812 -5.016 1 98.81 300 VAL B CA 1
ATOM 5281 C C . VAL B 1 300 ? -10.156 -28.703 -4.637 1 98.81 300 VAL B C 1
ATOM 5283 O O . VAL B 1 300 ? -10.328 -29.703 -3.932 1 98.81 300 VAL B O 1
ATOM 5286 N N . TYR B 1 301 ? -9.039 -28.406 -5.059 1 98.75 301 TYR B N 1
ATOM 5287 C CA . TYR B 1 301 ? -7.836 -29.203 -4.883 1 98.75 301 TYR B CA 1
ATOM 5288 C C . TYR B 1 301 ? -7.449 -29.297 -3.412 1 98.75 301 TYR B C 1
ATOM 5290 O O . TYR B 1 301 ? -7.309 -28.266 -2.738 1 98.75 301 TYR B O 1
ATOM 5298 N N . HIS B 1 302 ? -7.309 -30.453 -2.957 1 98.06 302 HIS B N 1
ATOM 5299 C CA . HIS B 1 302 ? -6.812 -30.766 -1.622 1 98.06 302 HIS B CA 1
ATOM 5300 C C . HIS B 1 302 ? -5.973 -32.031 -1.636 1 98.06 302 HIS B C 1
ATOM 5302 O O . HIS B 1 302 ? -6.484 -33.125 -1.913 1 98.06 302 HIS B O 1
ATOM 5308 N N . GLU B 1 303 ? -4.75 -31.938 -1.453 1 97.06 303 GLU B N 1
ATOM 5309 C CA . GLU B 1 303 ? -3.764 -33 -1.379 1 97.06 303 GLU B CA 1
ATOM 5310 C C . GLU B 1 303 ? -3.104 -33.062 -0.005 1 97.06 303 GLU B C 1
ATOM 5312 O O . GLU B 1 303 ? -2.205 -32.25 0.287 1 97.06 303 GLU B O 1
ATOM 5317 N N . PRO B 1 304 ? -3.529 -33.969 0.825 1 94.88 304 PRO B N 1
ATOM 5318 C CA . PRO B 1 304 ? -3.066 -34 2.215 1 94.88 304 PRO B CA 1
ATOM 5319 C C . PRO B 1 304 ? -1.544 -34.062 2.328 1 94.88 304 PRO B C 1
ATOM 5321 O O . PRO B 1 304 ? -0.979 -33.625 3.336 1 94.88 304 PRO B O 1
ATOM 5324 N N . ARG B 1 305 ? -0.806 -34.562 1.354 1 94.38 305 ARG B N 1
ATOM 5325 C CA . ARG B 1 305 ? 0.645 -34.719 1.405 1 94.38 305 ARG B CA 1
ATOM 5326 C C . ARG B 1 305 ? 1.348 -33.375 1.162 1 94.38 305 ARG B C 1
ATOM 5328 O O . ARG B 1 305 ? 2.545 -33.25 1.427 1 94.38 305 ARG B O 1
ATOM 5335 N N . CYS B 1 306 ? 0.576 -32.5 0.61 1 93.31 306 CYS B N 1
ATOM 5336 C CA . CYS B 1 306 ? 1.168 -31.203 0.272 1 93.31 306 CYS B CA 1
ATOM 5337 C C . CYS B 1 306 ? 1.688 -30.484 1.519 1 93.31 306 CYS B C 1
ATOM 5339 O O . CYS B 1 306 ? 1.05 -30.531 2.572 1 93.31 306 CYS B O 1
ATOM 5341 N N . THR B 1 307 ? 2.855 -29.797 1.374 1 91 307 THR B N 1
ATOM 5342 C CA . THR B 1 307 ? 3.434 -29.094 2.516 1 91 307 THR B CA 1
ATOM 5343 C C . THR B 1 307 ? 3.242 -27.578 2.379 1 91 307 THR B C 1
ATOM 5345 O O . THR B 1 307 ? 3.004 -27.078 1.279 1 91 307 THR B O 1
ATOM 5348 N N . ASN B 1 308 ? 3.252 -26.922 3.551 1 89.31 308 ASN B N 1
ATOM 5349 C CA . ASN B 1 308 ? 3.227 -25.453 3.559 1 89.31 308 ASN B CA 1
ATOM 5350 C C . ASN B 1 308 ? 4.57 -24.875 3.992 1 89.31 308 ASN B C 1
ATOM 5352 O O . ASN B 1 308 ? 4.676 -23.672 4.238 1 89.31 308 ASN B O 1
ATOM 5356 N N . ASN B 1 309 ? 5.547 -25.734 4.031 1 86.81 309 ASN B N 1
ATOM 5357 C CA . ASN B 1 309 ? 6.895 -25.281 4.367 1 86.81 309 ASN B CA 1
ATOM 5358 C C . ASN B 1 309 ? 7.496 -24.422 3.254 1 86.81 309 ASN B C 1
ATOM 5360 O O . ASN B 1 309 ? 7.609 -24.875 2.113 1 86.81 309 ASN B O 1
ATOM 5364 N N . ILE B 1 310 ? 7.91 -23.25 3.654 1 85.5 310 ILE B N 1
ATOM 5365 C CA . ILE B 1 310 ? 8.383 -22.25 2.705 1 85.5 310 ILE B CA 1
ATOM 5366 C C . ILE B 1 310 ? 9.57 -22.797 1.917 1 85.5 310 ILE B C 1
ATOM 5368 O O . ILE B 1 310 ? 9.75 -22.469 0.743 1 85.5 310 ILE B O 1
ATOM 5372 N N . ASP B 1 311 ? 10.359 -23.672 2.432 1 82.31 311 ASP B N 1
ATOM 5373 C CA . ASP B 1 311 ? 11.586 -24.172 1.817 1 82.31 311 ASP B CA 1
ATOM 5374 C C . ASP B 1 311 ? 11.281 -25.25 0.787 1 82.31 311 ASP B C 1
ATOM 5376 O O . ASP B 1 311 ? 12.141 -25.625 -0.013 1 82.31 311 ASP B O 1
ATOM 5380 N N . LEU B 1 312 ? 10.078 -25.688 0.774 1 86.06 312 LEU B N 1
ATOM 5381 C CA . LEU B 1 312 ? 9.742 -26.812 -0.09 1 86.06 312 LEU B CA 1
ATOM 5382 C C . LEU B 1 312 ? 8.75 -26.391 -1.168 1 86.06 312 LEU B C 1
ATOM 5384 O O . LEU B 1 312 ? 8.297 -27.234 -1.958 1 86.06 312 LEU B O 1
ATOM 5388 N N . LEU B 1 313 ? 8.359 -25.125 -1.145 1 90 313 LEU B N 1
ATOM 5389 C CA . LEU B 1 313 ? 7.547 -24.625 -2.244 1 90 313 LEU B CA 1
ATOM 5390 C C . LEU B 1 313 ? 8.344 -24.594 -3.545 1 90 313 LEU B C 1
ATOM 5392 O O . LEU B 1 313 ? 9.531 -24.266 -3.545 1 90 313 LEU B O 1
ATOM 5396 N N . ASN B 1 314 ? 7.699 -24.922 -4.672 1 90.12 314 ASN B N 1
ATOM 5397 C CA . ASN B 1 314 ? 8.523 -25.172 -5.855 1 90.12 314 ASN B CA 1
ATOM 5398 C C . ASN B 1 314 ? 7.863 -24.625 -7.117 1 90.12 314 ASN B C 1
ATOM 5400 O O . ASN B 1 314 ? 8.375 -24.812 -8.219 1 90.12 314 ASN B O 1
ATOM 5404 N N . HIS B 1 315 ? 6.797 -23.969 -6.977 1 94.12 315 HIS B N 1
ATOM 5405 C CA . HIS B 1 315 ? 6.09 -23.5 -8.164 1 94.12 315 HIS B CA 1
ATOM 5406 C C . HIS B 1 315 ? 5.441 -22.141 -7.918 1 94.12 315 HIS B C 1
ATOM 5408 O O . HIS B 1 315 ? 4.707 -21.969 -6.941 1 94.12 315 HIS B O 1
ATOM 5414 N N . GLY B 1 316 ? 5.785 -21.188 -8.812 1 95.81 316 GLY B N 1
ATOM 5415 C CA . GLY B 1 316 ? 5.172 -19.875 -8.766 1 95.81 316 GLY B CA 1
ATOM 5416 C C . GLY B 1 316 ? 3.852 -19.812 -9.516 1 95.81 316 GLY B C 1
ATOM 5417 O O . GLY B 1 316 ? 3.748 -20.281 -10.648 1 95.81 316 GLY B O 1
ATOM 5418 N N . VAL B 1 317 ? 2.854 -19.281 -8.867 1 98.31 317 VAL B N 1
ATOM 5419 C CA . VAL B 1 317 ? 1.531 -19.141 -9.469 1 98.31 317 VAL B CA 1
ATOM 5420 C C . VAL B 1 317 ? 0.967 -17.75 -9.156 1 98.31 317 VAL B C 1
ATOM 5422 O O . VAL B 1 317 ? 1.642 -16.922 -8.539 1 98.31 317 VAL B O 1
ATOM 5425 N N . LEU B 1 318 ? -0.196 -17.5 -9.703 1 98.88 318 LEU B N 1
ATOM 5426 C CA . LEU B 1 318 ? -0.863 -16.219 -9.492 1 98.88 318 LEU B CA 1
ATOM 5427 C C . LEU B 1 318 ? -2.244 -16.422 -8.883 1 98.88 318 LEU B C 1
ATOM 5429 O O . LEU B 1 318 ? -3.098 -17.094 -9.469 1 98.88 318 LEU B O 1
ATOM 5433 N N . ILE B 1 319 ? -2.441 -15.914 -7.691 1 98.94 319 ILE B N 1
ATOM 5434 C CA . ILE B 1 319 ? -3.781 -15.914 -7.113 1 98.94 319 ILE B CA 1
ATOM 5435 C C . ILE B 1 319 ? -4.617 -14.805 -7.746 1 98.94 319 ILE B C 1
ATOM 5437 O O . ILE B 1 319 ? -4.242 -13.625 -7.695 1 98.94 319 ILE B O 1
ATOM 5441 N N . VAL B 1 320 ? -5.801 -15.195 -8.312 1 98.94 320 VAL B N 1
ATOM 5442 C CA . VAL B 1 320 ? -6.57 -14.195 -9.047 1 98.94 320 VAL B CA 1
ATOM 5443 C C . VAL B 1 320 ? -7.953 -14.039 -8.414 1 98.94 320 VAL B C 1
ATOM 5445 O O . VAL B 1 320 ? -8.773 -13.258 -8.891 1 98.94 320 VAL B O 1
ATOM 5448 N N . GLY B 1 321 ? -8.227 -14.797 -7.375 1 98.94 321 GLY B N 1
ATOM 5449 C CA . GLY B 1 321 ? -9.516 -14.703 -6.715 1 98.94 321 GLY B CA 1
ATOM 5450 C C . GLY B 1 321 ? -9.703 -15.742 -5.625 1 98.94 321 GLY B C 1
ATOM 5451 O O . GLY B 1 321 ? -8.773 -16.469 -5.289 1 98.94 321 GLY B O 1
ATOM 5452 N N . TYR B 1 322 ? -10.859 -15.727 -5.035 1 98.94 322 TYR B N 1
ATOM 5453 C CA . TYR B 1 322 ? -11.266 -16.703 -4.027 1 98.94 322 TYR B CA 1
ATOM 5454 C C . TYR B 1 322 ? -12.789 -16.781 -3.934 1 98.94 322 TYR B C 1
ATOM 5456 O O . TYR B 1 322 ? -13.492 -15.898 -4.43 1 98.94 322 TYR B O 1
ATOM 5464 N N . GLY B 1 323 ? -13.203 -17.828 -3.389 1 98.75 323 GLY B N 1
ATOM 5465 C CA . GLY B 1 323 ? -14.617 -18.062 -3.17 1 98.75 323 GLY B CA 1
ATOM 5466 C C . GLY B 1 323 ? -14.898 -19.25 -2.279 1 98.75 323 GLY B C 1
ATOM 5467 O O . GLY B 1 323 ? -14.047 -19.656 -1.495 1 98.75 323 GLY B O 1
ATOM 5468 N N . THR B 1 324 ? -16.141 -19.609 -2.316 1 98.69 324 THR B N 1
ATOM 5469 C CA . THR B 1 324 ? -16.594 -20.75 -1.528 1 98.69 324 THR B CA 1
ATOM 5470 C C . THR B 1 324 ? -17.469 -21.688 -2.371 1 98.69 324 THR B C 1
ATOM 5472 O O . THR B 1 324 ? -18.406 -21.234 -3.031 1 98.69 324 THR B O 1
ATOM 5475 N N . ASP B 1 325 ? -17.016 -22.922 -2.393 1 97.75 325 ASP B N 1
ATOM 5476 C CA . ASP B 1 325 ? -17.859 -23.969 -2.955 1 97.75 325 ASP B CA 1
ATOM 5477 C C . ASP B 1 325 ? -18.875 -24.469 -1.933 1 97.75 325 ASP B C 1
ATOM 5479 O O . ASP B 1 325 ? -18.531 -24.781 -0.793 1 97.75 325 ASP B O 1
ATOM 5483 N N . PRO B 1 326 ? -20.094 -24.531 -2.238 1 96.62 326 PRO B N 1
ATOM 5484 C CA . PRO B 1 326 ? -21.125 -24.906 -1.269 1 96.62 326 PRO B CA 1
ATOM 5485 C C . PRO B 1 326 ? -20.859 -26.25 -0.616 1 96.62 326 PRO B C 1
ATOM 5487 O O . PRO B 1 326 ? -21.25 -26.484 0.529 1 96.62 326 PRO B O 1
ATOM 5490 N N . LYS B 1 327 ? -20.156 -27.156 -1.282 1 95.38 327 LYS B N 1
ATOM 5491 C CA . LYS B 1 327 ? -19.953 -28.5 -0.764 1 95.38 327 LYS B CA 1
ATOM 5492 C C . LYS B 1 327 ? -18.5 -28.734 -0.392 1 95.38 327 LYS B C 1
ATOM 5494 O O . LYS B 1 327 ? -18.203 -29.516 0.522 1 95.38 327 LYS B O 1
ATOM 5499 N N . LYS B 1 328 ? -17.625 -28.078 -1.102 1 96.81 328 LYS B N 1
ATOM 5500 C CA . LYS B 1 328 ? -16.219 -28.453 -1.003 1 96.81 328 LYS B CA 1
ATOM 5501 C C . LYS B 1 328 ? -15.422 -27.406 -0.214 1 96.81 328 LYS B C 1
ATOM 5503 O O . LYS B 1 328 ? -14.234 -27.594 0.052 1 96.81 328 LYS B O 1
ATOM 5508 N N . GLY B 1 329 ? -16.094 -26.25 0.185 1 97.56 329 GLY B N 1
ATOM 5509 C CA . GLY B 1 329 ? -15.469 -25.281 1.078 1 97.56 329 GLY B CA 1
ATOM 5510 C C . GLY B 1 329 ? -14.828 -24.125 0.345 1 97.56 329 GLY B C 1
ATOM 5511 O O . GLY B 1 329 ? -15.078 -23.922 -0.844 1 97.56 329 GLY B O 1
ATOM 5512 N N . ASP B 1 330 ? -13.977 -23.375 1.086 1 98.75 330 ASP B N 1
ATOM 5513 C CA . ASP B 1 330 ? -13.344 -22.156 0.579 1 98.75 330 ASP B CA 1
ATOM 5514 C C . ASP B 1 330 ? -12.172 -22.484 -0.337 1 98.75 330 ASP B C 1
ATOM 5516 O O . ASP B 1 330 ? -11.5 -23.5 -0.146 1 98.75 330 ASP B O 1
ATOM 5520 N N . TYR B 1 331 ? -11.945 -21.641 -1.306 1 98.88 331 TYR B N 1
ATOM 5521 C CA . TYR B 1 331 ? -10.852 -21.906 -2.23 1 98.88 331 TYR B CA 1
ATOM 5522 C C . TYR B 1 331 ? -10.227 -20.609 -2.723 1 98.88 331 TYR B C 1
ATOM 5524 O O . TYR B 1 331 ? -10.859 -19.547 -2.666 1 98.88 331 TYR B O 1
ATOM 5532 N N . TRP B 1 332 ? -8.992 -20.672 -3.072 1 98.88 332 TRP B N 1
ATOM 5533 C CA . TRP B 1 332 ? -8.336 -19.688 -3.926 1 98.88 332 TRP B CA 1
ATOM 5534 C C . TRP B 1 332 ? -8.523 -20.031 -5.398 1 98.88 332 TRP B C 1
ATOM 5536 O O . TRP B 1 332 ? -8.602 -21.203 -5.762 1 98.88 332 TRP B O 1
ATOM 5546 N N . ILE B 1 333 ? -8.57 -19.094 -6.238 1 98.94 333 ILE B N 1
ATOM 5547 C CA . ILE B 1 333 ? -8.453 -19.281 -7.676 1 98.94 333 ILE B CA 1
ATOM 5548 C C . ILE B 1 333 ? -7.027 -18.984 -8.125 1 98.94 333 ILE B C 1
ATOM 5550 O O . ILE B 1 333 ? -6.539 -17.859 -7.945 1 98.94 333 ILE B O 1
ATOM 5554 N N . ILE B 1 334 ? -6.418 -19.953 -8.742 1 98.81 334 ILE B N 1
ATOM 5555 C CA . ILE B 1 334 ? -5.016 -19.844 -9.133 1 98.81 334 ILE B CA 1
ATOM 5556 C C . ILE B 1 334 ? -4.898 -19.875 -10.656 1 98.81 334 ILE B C 1
ATOM 5558 O O . ILE B 1 334 ? -5.535 -20.703 -11.32 1 98.81 334 ILE B O 1
ATOM 5562 N N . LYS B 1 335 ? -4.16 -18.938 -11.18 1 98.88 335 LYS B N 1
ATOM 5563 C CA . LYS B 1 335 ? -3.746 -18.984 -12.578 1 98.88 335 LYS B CA 1
ATOM 5564 C C . LYS B 1 335 ? -2.395 -19.672 -12.727 1 98.88 335 LYS B C 1
ATOM 5566 O O . LYS B 1 335 ? -1.407 -19.25 -12.125 1 98.88 335 LYS B O 1
ATOM 5571 N N . ASN B 1 336 ? -2.391 -20.688 -13.461 1 97.81 336 ASN B N 1
ATOM 5572 C CA . ASN B 1 336 ? -1.166 -21.438 -13.75 1 97.81 336 ASN B CA 1
ATOM 5573 C C . ASN B 1 336 ? -0.567 -21.031 -15.094 1 97.81 336 ASN B C 1
ATOM 5575 O O . ASN B 1 336 ? -1.092 -20.141 -15.766 1 97.81 336 ASN B O 1
ATOM 5579 N N . SER B 1 337 ? 0.614 -21.656 -15.359 1 97.25 337 SER B N 1
ATOM 5580 C CA . SER B 1 337 ? 1.306 -21.297 -16.594 1 97.25 337 SER B CA 1
ATOM 5581 C C . SER B 1 337 ? 1.626 -22.547 -17.422 1 97.25 337 SER B C 1
ATOM 5583 O O . SER B 1 337 ? 2.674 -22.609 -18.078 1 97.25 337 SER B O 1
ATOM 5585 N N . TRP B 1 338 ? 0.76 -23.547 -17.375 1 95.56 338 TRP B N 1
ATOM 5586 C CA . TRP B 1 338 ? 0.984 -24.797 -18.094 1 95.56 338 TRP B CA 1
ATOM 5587 C C . TRP B 1 338 ? -0.008 -24.938 -19.25 1 95.56 338 TRP B C 1
ATOM 5589 O O . TRP B 1 338 ? -0.346 -26.047 -19.641 1 95.56 338 TRP B O 1
ATOM 5599 N N . GLY B 1 339 ? -0.557 -23.781 -19.672 1 95.62 339 GLY B N 1
ATOM 5600 C CA . GLY B 1 339 ? -1.475 -23.781 -20.812 1 95.62 339 GLY B CA 1
ATOM 5601 C C . GLY B 1 339 ? -2.922 -23.969 -20.406 1 95.62 339 GLY B C 1
ATOM 5602 O O . GLY B 1 339 ? -3.205 -24.422 -19.281 1 95.62 339 GLY B O 1
ATOM 5603 N N . PRO B 1 340 ? -3.818 -23.656 -21.312 1 96.69 340 PRO B N 1
ATOM 5604 C CA . PRO B 1 340 ? -5.246 -23.719 -21 1 96.69 340 PRO B CA 1
ATOM 5605 C C . PRO B 1 340 ? -5.77 -25.156 -20.938 1 96.69 340 PRO B C 1
ATOM 5607 O O . PRO B 1 340 ? -6.891 -25.391 -20.484 1 96.69 340 PRO B O 1
ATOM 5610 N N . ARG B 1 341 ? -5.008 -26.094 -21.375 1 94.94 341 ARG B N 1
ATOM 5611 C CA . ARG B 1 341 ? -5.465 -27.484 -21.375 1 94.94 341 ARG B CA 1
ATOM 5612 C C . ARG B 1 341 ? -5.152 -28.172 -20.047 1 94.94 341 ARG B C 1
ATOM 5614 O O . ARG B 1 341 ? -5.531 -29.312 -19.828 1 94.94 341 ARG B O 1
ATOM 5621 N N . TRP B 1 342 ? -4.461 -27.547 -19.234 1 96.38 342 TRP B N 1
ATOM 5622 C CA . TRP B 1 342 ? -4.262 -28.016 -17.859 1 96.38 342 TRP B CA 1
ATOM 5623 C C . TRP B 1 342 ? -5.344 -27.469 -16.938 1 96.38 342 TRP B C 1
ATOM 5625 O O . TRP B 1 342 ? -5.754 -26.312 -17.062 1 96.38 342 TRP B O 1
ATOM 5635 N N . GLY B 1 343 ? -5.73 -28.281 -15.992 1 97.88 343 GLY B N 1
ATOM 5636 C CA . GLY B 1 343 ? -6.684 -27.812 -14.992 1 97.88 343 GLY B CA 1
ATOM 5637 C C . GLY B 1 343 ? -8.008 -27.391 -15.586 1 97.88 343 GLY B C 1
ATOM 5638 O O . GLY B 1 343 ? -8.523 -28.031 -16.5 1 97.88 343 GLY B O 1
ATOM 5639 N N . ASP B 1 344 ? -8.586 -26.422 -14.969 1 98.25 344 ASP B N 1
ATOM 5640 C CA . ASP B 1 344 ? -9.812 -25.812 -15.461 1 98.25 344 ASP B CA 1
ATOM 5641 C C . ASP B 1 344 ? -9.5 -24.609 -16.359 1 98.25 344 ASP B C 1
ATOM 5643 O O . ASP B 1 344 ? -9.602 -23.469 -15.93 1 98.25 344 ASP B O 1
ATOM 5647 N N . LYS B 1 345 ? -9.125 -24.906 -17.578 1 98 345 LYS B N 1
ATOM 5648 C CA . LYS B 1 345 ? -8.734 -23.906 -18.578 1 98 345 LYS B CA 1
ATOM 5649 C C . LYS B 1 345 ? -7.523 -23.094 -18.094 1 98 345 LYS B C 1
ATOM 5651 O O . LYS B 1 345 ? -7.508 -21.875 -18.203 1 98 345 LYS B O 1
ATOM 5656 N N . GLY B 1 346 ? -6.645 -23.734 -17.438 1 98.56 346 GLY B N 1
ATOM 5657 C CA . GLY B 1 346 ? -5.402 -23.125 -16.984 1 98.56 346 GLY B CA 1
ATOM 5658 C C . GLY B 1 346 ? -5.457 -22.625 -15.562 1 98.56 346 GLY B C 1
ATOM 5659 O O . GLY B 1 346 ? -4.465 -22.109 -15.039 1 98.56 346 GLY B O 1
ATOM 5660 N N . TYR B 1 347 ? -6.633 -22.797 -14.938 1 98.81 347 TYR B N 1
ATOM 5661 C CA . TYR B 1 347 ? -6.832 -22.344 -13.562 1 98.81 347 TYR B CA 1
ATOM 5662 C C . TYR B 1 347 ? -7.098 -23.516 -12.633 1 98.81 347 TYR B C 1
ATOM 5664 O O . TYR B 1 347 ? -7.328 -24.641 -13.086 1 98.81 347 TYR B O 1
ATOM 5672 N N . MET B 1 348 ? -7.004 -23.266 -11.406 1 98.5 348 MET B N 1
ATOM 5673 C CA . MET B 1 348 ? -7.367 -24.25 -10.391 1 98.5 348 MET B CA 1
ATOM 5674 C C . MET B 1 348 ? -7.98 -23.562 -9.172 1 98.5 348 MET B C 1
ATOM 5676 O O . MET B 1 348 ? -7.715 -22.391 -8.906 1 98.5 348 MET B O 1
ATOM 5680 N N . ARG B 1 349 ? -8.844 -24.297 -8.523 1 98.81 349 ARG B N 1
ATOM 5681 C CA . ARG B 1 349 ? -9.281 -23.953 -7.176 1 98.81 349 ARG B CA 1
ATOM 5682 C C . ARG B 1 349 ? -8.523 -24.766 -6.133 1 98.81 349 ARG B C 1
ATOM 5684 O O . ARG B 1 349 ? -8.5 -26 -6.199 1 98.81 349 ARG B O 1
ATOM 5691 N N . ILE B 1 350 ? -7.879 -24.109 -5.316 1 98.81 350 ILE B N 1
ATOM 5692 C CA . ILE B 1 350 ? -7.133 -24.812 -4.273 1 98.81 350 ILE B CA 1
ATOM 5693 C C . ILE B 1 350 ? -7.711 -24.453 -2.904 1 98.81 350 ILE B C 1
ATOM 5695 O O . ILE B 1 350 ? -8.07 -23.312 -2.652 1 98.81 350 ILE B O 1
ATOM 5699 N N . ALA B 1 351 ? -7.719 -25.344 -2.033 1 98.75 351 ALA B N 1
ATOM 5700 C CA . ALA B 1 351 ? -8.414 -25.219 -0.753 1 98.75 351 ALA B CA 1
ATOM 5701 C C . ALA B 1 351 ? -7.852 -24.047 0.06 1 98.75 351 ALA B C 1
ATOM 5703 O O . ALA B 1 351 ? -6.633 -23.891 0.157 1 98.75 351 ALA B O 1
ATOM 5704 N N . ARG B 1 352 ? -8.711 -23.281 0.573 1 98.44 352 ARG B N 1
ATOM 5705 C CA . ARG B 1 352 ? -8.43 -22.203 1.515 1 98.44 352 ARG B CA 1
ATOM 5706 C C . ARG B 1 352 ? -9 -22.516 2.895 1 98.44 352 ARG B C 1
ATOM 5708 O O . ARG B 1 352 ? -10.016 -23.203 3.01 1 98.44 352 ARG B O 1
ATOM 5715 N N . ASN B 1 353 ? -8.312 -21.984 3.986 1 97.5 353 ASN B N 1
ATOM 5716 C CA . ASN B 1 353 ? -8.719 -22.219 5.367 1 97.5 353 ASN B CA 1
ATOM 5717 C C . ASN B 1 353 ? -8.586 -23.703 5.746 1 97.5 353 ASN B C 1
ATOM 5719 O O . ASN B 1 353 ? -9.438 -24.25 6.449 1 97.5 353 ASN B O 1
ATOM 5723 N N . ARG B 1 354 ? -7.68 -24.359 5.164 1 96.62 354 ARG B N 1
ATOM 5724 C CA . ARG B 1 354 ? -7.312 -25.734 5.48 1 96.62 354 ARG B CA 1
ATOM 5725 C C . ARG B 1 354 ? -5.805 -25.875 5.676 1 96.62 354 ARG B C 1
ATOM 5727 O O . ARG B 1 354 ? -5.137 -26.594 4.934 1 96.62 354 ARG B O 1
ATOM 5734 N N . ASP B 1 355 ? -5.352 -25.141 6.703 1 95.62 355 ASP B N 1
ATOM 5735 C CA . ASP B 1 355 ? -3.957 -25.203 7.129 1 95.62 355 ASP B CA 1
ATOM 5736 C C . ASP B 1 355 ? -3.025 -24.688 6.035 1 95.62 355 ASP B C 1
ATOM 5738 O O . ASP B 1 355 ? -2.051 -25.359 5.68 1 95.62 355 ASP B O 1
ATOM 5742 N N . ASN B 1 356 ? -3.447 -23.531 5.43 1 97.38 356 ASN B N 1
ATOM 5743 C CA . ASN B 1 356 ? -2.607 -22.969 4.379 1 97.38 356 ASN B CA 1
ATOM 5744 C C . ASN B 1 356 ? -2.178 -24.031 3.371 1 97.38 356 ASN B C 1
ATOM 5746 O O . ASN B 1 356 ? -0.984 -24.234 3.141 1 97.38 356 ASN B O 1
ATOM 5750 N N . HIS B 1 357 ? -3.176 -24.625 2.781 1 97.81 357 HIS B N 1
ATOM 5751 C CA . HIS B 1 357 ? -2.998 -25.812 1.951 1 97.81 357 HIS B CA 1
ATOM 5752 C C . HIS B 1 357 ? -1.953 -25.562 0.866 1 97.81 357 HIS B C 1
ATOM 5754 O O . HIS B 1 357 ? -2.004 -24.562 0.16 1 97.81 357 HIS B O 1
ATOM 5760 N N . CYS B 1 358 ? -0.948 -26.453 0.831 1 97.38 358 CYS B N 1
ATOM 5761 C CA . CYS B 1 358 ? 0.151 -26.516 -0.127 1 97.38 358 CYS B CA 1
ATOM 5762 C C . CYS B 1 358 ? 0.993 -25.234 -0.055 1 97.38 358 CYS B C 1
ATOM 5764 O O . CYS B 1 358 ? 1.701 -24.906 -1.006 1 97.38 358 CYS B O 1
ATOM 5766 N N . GLY B 1 359 ? 0.829 -24.375 0.954 1 96.62 359 GLY B N 1
ATOM 5767 C CA . GLY B 1 359 ? 1.653 -23.188 1.17 1 96.62 359 GLY B CA 1
ATOM 5768 C C . GLY B 1 359 ? 1.195 -21.984 0.369 1 96.62 359 GLY B C 1
ATOM 5769 O O . GLY B 1 359 ? 1.962 -21.047 0.16 1 96.62 359 GLY B O 1
ATOM 5770 N N . THR B 1 360 ? -0.062 -21.969 -0.032 1 97.81 360 THR B N 1
ATOM 5771 C CA . THR B 1 360 ? -0.566 -20.969 -0.96 1 97.81 360 THR B CA 1
ATOM 5772 C C . THR B 1 360 ? -0.404 -19.562 -0.379 1 97.81 360 THR B C 1
ATOM 5774 O O . THR B 1 360 ? -0.158 -18.609 -1.115 1 97.81 360 THR B O 1
ATOM 5777 N N . ALA B 1 361 ? -0.478 -19.438 0.921 1 97.31 361 ALA B N 1
ATOM 5778 C CA . ALA B 1 361 ? -0.406 -18.125 1.554 1 97.31 361 ALA B CA 1
ATOM 5779 C C . ALA B 1 361 ? 0.964 -17.906 2.186 1 97.31 361 ALA B C 1
ATOM 5781 O O . ALA B 1 361 ? 1.152 -16.953 2.945 1 97.31 361 ALA B O 1
ATOM 5782 N N . THR B 1 362 ? 1.915 -18.734 1.909 1 94.12 362 THR B N 1
ATOM 5783 C CA . THR B 1 362 ? 3.189 -18.703 2.617 1 94.12 362 THR B CA 1
ATOM 5784 C C . THR B 1 362 ? 4.102 -17.625 2.037 1 94.12 362 THR B C 1
ATOM 5786 O O . THR B 1 362 ? 4.707 -16.844 2.779 1 94.12 362 THR B O 1
ATOM 5789 N N . ALA B 1 363 ? 4.195 -17.562 0.782 1 91.81 363 ALA B N 1
ATOM 5790 C CA . ALA B 1 363 ? 5.113 -16.656 0.108 1 91.81 363 ALA B CA 1
ATOM 5791 C C . ALA B 1 363 ? 4.387 -15.805 -0.933 1 91.81 363 ALA B C 1
ATOM 5793 O O . ALA B 1 363 ? 4.566 -16 -2.137 1 91.81 363 ALA B O 1
ATOM 5794 N N . CYS B 1 364 ? 3.629 -14.852 -0.373 1 96.38 364 CYS B N 1
ATOM 5795 C CA . CYS B 1 364 ? 2.836 -14.008 -1.256 1 96.38 364 CYS B CA 1
ATOM 5796 C C . CYS B 1 364 ? 3.416 -12.602 -1.325 1 96.38 364 CYS B C 1
ATOM 5798 O O . CYS B 1 364 ? 3.906 -12.078 -0.324 1 96.38 364 CYS B O 1
ATOM 5800 N N . SER B 1 365 ? 3.396 -12.023 -2.541 1 96.38 365 SER B N 1
ATOM 5801 C CA . SER B 1 365 ? 3.887 -10.672 -2.779 1 96.38 365 SER B CA 1
ATOM 5802 C C . SER B 1 365 ? 3.203 -10.039 -3.986 1 96.38 365 SER B C 1
ATOM 5804 O O . SER B 1 365 ? 2.527 -10.727 -4.754 1 96.38 365 SER B O 1
ATOM 5806 N N . PHE B 1 366 ? 3.291 -8.75 -4.09 1 97.44 366 PHE B N 1
ATOM 5807 C CA . PHE B 1 366 ? 2.789 -8.039 -5.266 1 97.44 366 PHE B CA 1
ATOM 5808 C C . PHE B 1 366 ? 3.604 -6.781 -5.523 1 97.44 366 PHE B C 1
ATOM 5810 O O . PHE B 1 366 ? 4.168 -6.195 -4.598 1 97.44 366 PHE B O 1
ATOM 5817 N N . PRO B 1 367 ? 3.717 -6.402 -6.785 1 96.75 367 PRO B N 1
ATOM 5818 C CA . PRO B 1 367 ? 4.457 -5.191 -7.148 1 96.75 367 PRO B CA 1
ATOM 5819 C C . PRO B 1 367 ? 3.68 -3.912 -6.855 1 96.75 367 PRO B C 1
ATOM 5821 O O . PRO B 1 367 ? 2.451 -3.945 -6.734 1 96.75 367 PRO B O 1
ATOM 5824 N N . LEU B 1 368 ? 4.434 -2.887 -6.684 1 93.5 368 LEU B N 1
ATOM 5825 C CA . LEU B 1 368 ? 3.875 -1.546 -6.555 1 93.5 368 LEU B CA 1
ATOM 5826 C C . LEU B 1 368 ? 4.082 -0.745 -7.836 1 93.5 368 LEU B C 1
ATOM 5828 O O . LEU B 1 368 ? 5.141 -0.832 -8.461 1 93.5 368 LEU B O 1
ATOM 5832 N N . VAL B 1 369 ? 3.072 -0.074 -8.297 1 90.31 369 VAL B N 1
ATOM 5833 C CA . VAL B 1 369 ? 3.193 0.678 -9.547 1 90.31 369 VAL B CA 1
ATOM 5834 C C . VAL B 1 369 ? 2.818 2.139 -9.305 1 90.31 369 VAL B C 1
ATOM 5836 O O . VAL B 1 369 ? 2.082 2.451 -8.367 1 90.31 369 VAL B O 1
#

pLDDT: mean 86.52, std 18.83, range [24.3, 98.94]